Protein AF-A0A8H4CUL7-F1 (afdb_monomer_lite)

Foldseek 3Di:
DDDDDDDDDDDPPDPPPPPPPFPPLADLVCRQVNFDPAFDLFWDDFPLPPVPPDLLQVVQAEAQDPQPPDVLARDPVSVVVVVVSQDGGLFFLAGEYEPHPLDDPLRSRLVSLLLSLLLRLLVLLLDDDPHSQLLSLCCQQQRPVQVVCSVQLNQLSVNGRPSDPNRPAYEHEYQDPPPCVLVVCVVAPAQWAWDWHQYPPRHIHTYIYGALLLLLFAGQVRLLVVCRVCSNVRHCCCLAALLNNDGSNLNVQLNSCQGVSRPVPRADFDALDLPPPDAHTQDDSVSSSSLRHDDVVSVHSNNRLSRHSNSSSSSSSQSSSCNGGVHRHDHDDPCPRDRPPNPRPRCLDDDDPDDDPVSVVVSVVVQVVLSVDSHPDDPQFDPFQVSDDDSPNRYDQWGWTQDPRGTDTHHDDDPDDPDDDDDDDPDDDPPPWDKDKDDDQVCLQPPDDDPDPWHWDWDQDPPDRIIIIGTD

Sequence (472 aa):
MKITSLGLLACLVGLSLAVPHMPRDVDPENPSASDPKTPPSSLKDPPRPQSVGQNPFAGKSVTVPGSCGNLWNPSETCLRDLEAQNENVGTYAGDLKFEDNSCDDGQKLALEIAAWDALTLANFGGKNPQSAKEIATWRAYIGPDFSSQQGRIVDNLRRIQDHRPKKKFDIIASCKDTKGWCKAITGGSVGGYAWTEKGWFGYTFQHITLCPIYFGLDSLEGKFEMIEEALARGDTTYAEIADWQKNKGQYFLHEMMHLDAVGQPHISDQYLSSSENIGPKAYGPAGVYTLAQKDLKRGGGATRASLNADSYAWLANSLYFYDATGYFPRPSEGTKGAEADNIYFVDLGEFEGEAKDAEIEKRFKAEVDSFSSPPPTPTDSCKSDSDCSSPLCAGGGAVYSCVEGSCQCGSPKPPPLSSPSPSPPINTPPPGTKCFEDVSESDCTSKYECPDEKKVGCVKNGLAEITWCTCF

Secondary structure (DSSP, 8-state):
-----------------------TTS-TTSGGGGS-SS--SS-------TT-SS-TTTTT-EEPPGGGS-TTS--HHHHHHHHHTTTS-TTSSS-EEESSTTS-HHHHHHHHHHHHHHHHHHHHHSS---SHHHHHHHHHHT-TTGGGTHHHHHHHHHHHH---SS----EEEESS-SSSHHHHTTTS---EEEEEEE-GGG-EEEEEEE-HHHHTSPPHHHHHHHHHHHHHTT--HHHHBGGGG--HHHHHHHHHHHSTTTSSS--B--BSSSSTT-S-B--HHHHHHHHHTS-GGGT-HHHHHTTBHHHHHHHHHHHHHHHHHSS--BPPTT-SSS-------------SSS--HHHHHHHHHHHHHHHHSPPPP-----SSGGG--SSS--SSSPEEEEETTEEEEEPPPPPP---PPPPPPS-PPSTT---BSS--HHHHHHS---SSSPPEEEEE-TTSS-EEEEE-

Structure (mmCIF, N/CA/C/O backbone):
data_AF-A0A8H4CUL7-F1
#
_entry.id   AF-A0A8H4CUL7-F1
#
loop_
_atom_site.group_PDB
_atom_site.id
_atom_site.type_symbol
_atom_site.label_atom_id
_atom_site.label_alt_id
_atom_site.label_comp_id
_atom_site.label_asym_id
_atom_site.label_entity_id
_atom_site.label_seq_id
_atom_site.pdbx_PDB_ins_code
_atom_site.Cartn_x
_atom_site.Cartn_y
_atom_site.Cartn_z
_atom_site.occupancy
_atom_site.B_iso_or_equiv
_atom_site.auth_seq_id
_atom_site.auth_comp_id
_atom_site.auth_asym_id
_atom_site.auth_atom_id
_atom_site.pdbx_PDB_model_num
ATOM 1 N N . MET A 1 1 ? 53.133 3.113 47.241 1.00 40.44 1 MET A N 1
ATOM 2 C CA . MET A 1 1 ? 51.838 2.751 46.627 1.00 40.44 1 MET A CA 1
ATOM 3 C C . MET A 1 1 ? 51.819 3.354 45.227 1.00 40.44 1 MET A C 1
ATOM 5 O O . MET A 1 1 ? 51.803 4.570 45.115 1.00 40.44 1 MET A O 1
ATOM 9 N N . LYS A 1 2 ? 51.987 2.542 44.177 1.00 30.25 2 LYS A N 1
ATOM 10 C CA . LYS A 1 2 ? 51.986 2.990 42.772 1.00 30.25 2 LYS A CA 1
ATOM 11 C C . LYS A 1 2 ? 50.761 2.376 42.100 1.00 30.25 2 LYS A C 1
ATOM 13 O O . LYS A 1 2 ? 50.632 1.158 42.105 1.00 30.25 2 LYS A O 1
ATOM 18 N N . ILE A 1 3 ? 49.872 3.221 41.588 1.00 36.94 3 ILE A N 1
ATOM 19 C CA . ILE A 1 3 ? 48.695 2.817 40.817 1.00 36.94 3 ILE A CA 1
ATOM 20 C C . ILE A 1 3 ? 49.100 2.875 39.346 1.00 36.94 3 ILE A C 1
ATOM 22 O O . ILE A 1 3 ? 49.361 3.950 38.809 1.00 36.94 3 ILE A O 1
ATOM 26 N N . THR A 1 4 ? 49.213 1.713 38.715 1.00 40.62 4 THR A N 1
ATOM 27 C CA . THR A 1 4 ? 49.400 1.568 37.271 1.00 40.62 4 THR A CA 1
ATOM 28 C C . THR A 1 4 ? 48.032 1.604 36.596 1.00 40.62 4 THR A C 1
ATOM 30 O O . THR A 1 4 ? 47.210 0.715 36.794 1.00 40.62 4 THR A O 1
ATOM 33 N N . SER A 1 5 ? 47.795 2.661 35.820 1.00 35.56 5 SER A N 1
ATOM 34 C CA . SER A 1 5 ? 46.639 2.813 34.936 1.00 35.56 5 SER A CA 1
ATOM 35 C C . SER A 1 5 ? 46.853 1.970 33.677 1.00 35.56 5 SER A C 1
ATOM 37 O O . SER A 1 5 ? 47.855 2.147 32.981 1.00 35.56 5 SER A O 1
ATOM 39 N N . LEU A 1 6 ? 45.942 1.033 33.406 1.00 37.38 6 LEU A N 1
ATOM 40 C CA . LEU A 1 6 ? 45.919 0.240 32.179 1.00 37.38 6 LEU A CA 1
ATOM 41 C C . LEU A 1 6 ? 44.992 0.947 31.178 1.00 37.38 6 LEU A C 1
ATOM 43 O O . LEU A 1 6 ? 43.771 0.902 31.308 1.00 37.38 6 LEU A O 1
ATOM 47 N N . GLY A 1 7 ? 45.580 1.639 30.202 1.00 35.50 7 GLY A N 1
ATOM 48 C CA . GLY A 1 7 ? 44.854 2.218 29.074 1.00 35.50 7 GLY A CA 1
ATOM 49 C C . GLY A 1 7 ? 44.476 1.130 28.072 1.00 35.50 7 GLY A C 1
ATOM 50 O O . GLY A 1 7 ? 45.351 0.537 27.444 1.00 35.50 7 GLY A O 1
ATOM 51 N N . LEU A 1 8 ? 43.177 0.867 27.927 1.00 33.03 8 LEU A N 1
ATOM 52 C CA . LEU A 1 8 ? 42.637 -0.023 26.905 1.00 33.03 8 LEU A CA 1
ATOM 53 C C . LEU A 1 8 ? 42.499 0.765 25.591 1.00 33.03 8 LEU A C 1
ATOM 55 O O . LEU A 1 8 ? 41.580 1.563 25.419 1.00 33.03 8 LEU A O 1
ATOM 59 N N . LEU A 1 9 ? 43.444 0.567 24.674 1.00 34.84 9 LEU A N 1
ATOM 60 C CA . LEU A 1 9 ? 43.392 1.097 23.314 1.00 34.84 9 LEU A CA 1
ATOM 61 C C . LEU A 1 9 ? 42.521 0.154 22.465 1.00 34.84 9 LEU A C 1
ATOM 63 O O . LEU A 1 9 ? 42.989 -0.879 21.988 1.00 34.84 9 LEU A O 1
ATOM 67 N N . ALA A 1 10 ? 41.235 0.474 22.317 1.00 37.44 10 ALA A N 1
ATOM 68 C CA . ALA A 1 10 ? 40.337 -0.262 21.434 1.00 37.44 10 ALA A CA 1
ATOM 69 C C . ALA A 1 10 ? 40.671 0.062 19.966 1.00 37.44 10 ALA A C 1
ATOM 71 O O . ALA A 1 10 ? 40.384 1.153 19.474 1.00 37.44 10 ALA A O 1
ATOM 72 N N . CYS A 1 11 ? 41.295 -0.888 19.266 1.00 35.12 11 CYS A N 1
ATOM 73 C CA . CYS A 1 11 ? 41.428 -0.847 17.814 1.00 35.12 11 CYS A CA 1
ATOM 74 C C . CYS A 1 11 ? 40.045 -1.031 17.174 1.00 35.12 11 CYS A C 1
ATOM 76 O O . CYS A 1 11 ? 39.476 -2.121 17.207 1.00 35.12 11 CYS A O 1
ATOM 78 N N . LEU A 1 12 ? 39.524 0.039 16.572 1.00 36.25 12 LEU A N 1
ATOM 79 C CA . LEU A 1 12 ? 38.429 -0.002 15.605 1.00 36.25 12 LEU A CA 1
ATOM 80 C C . LEU A 1 12 ? 38.912 -0.745 14.352 1.00 36.25 12 LEU A C 1
ATOM 82 O O . LEU A 1 12 ? 39.447 -0.149 13.421 1.00 36.25 12 LEU A O 1
ATOM 86 N N . VAL A 1 13 ? 38.744 -2.065 14.338 1.00 39.53 13 VAL A N 1
ATOM 87 C CA . VAL A 1 13 ? 38.810 -2.848 13.104 1.00 39.53 13 VAL A CA 1
ATOM 88 C C . VAL A 1 13 ? 37.505 -2.585 12.361 1.00 39.53 13 VAL A C 1
ATOM 90 O O . VAL A 1 13 ? 36.446 -3.075 12.748 1.00 39.53 13 VAL A O 1
ATOM 93 N N . GLY A 1 14 ? 37.578 -1.762 11.316 1.00 39.25 14 GLY A N 1
ATOM 94 C CA . GLY A 1 14 ? 36.490 -1.588 10.365 1.00 39.25 14 GLY A CA 1
ATOM 95 C C . GLY A 1 14 ? 36.210 -2.912 9.664 1.00 39.25 14 GLY A C 1
ATOM 96 O O . GLY A 1 14 ? 36.899 -3.267 8.711 1.00 39.25 14 GLY A O 1
ATOM 97 N N . LEU A 1 15 ? 35.198 -3.645 10.132 1.00 35.25 15 LEU A N 1
ATOM 98 C CA . LEU A 1 15 ? 34.553 -4.661 9.316 1.00 35.25 15 LEU A CA 1
ATOM 99 C C . LEU A 1 15 ? 33.826 -3.937 8.181 1.00 35.25 15 LEU A C 1
ATOM 101 O O . LEU A 1 15 ? 32.687 -3.495 8.329 1.00 35.25 15 LEU A O 1
ATOM 105 N N . SER A 1 16 ? 34.483 -3.827 7.030 1.00 34.22 16 SER A N 1
ATOM 106 C CA . SER A 1 16 ? 33.775 -3.752 5.760 1.00 34.22 16 SER A CA 1
ATOM 107 C C . SER A 1 16 ? 32.970 -5.042 5.638 1.00 34.22 16 SER A C 1
ATOM 109 O O . SER A 1 16 ? 33.516 -6.089 5.298 1.00 34.22 16 SER A O 1
ATOM 111 N N . LEU A 1 17 ? 31.687 -4.986 6.001 1.00 36.75 17 LEU A N 1
ATOM 112 C CA . LEU A 1 17 ? 30.731 -6.043 5.700 1.00 36.75 17 LEU A CA 1
ATOM 113 C C . LEU A 1 17 ? 30.799 -6.276 4.190 1.00 36.75 17 LEU A C 1
ATOM 115 O O . LEU A 1 17 ? 30.391 -5.424 3.401 1.00 36.75 17 LEU A O 1
ATOM 119 N N . ALA A 1 18 ? 31.402 -7.396 3.799 1.00 32.66 18 ALA A N 1
ATOM 120 C CA . ALA A 1 18 ? 31.431 -7.844 2.424 1.00 32.66 18 ALA A CA 1
ATOM 121 C C . ALA A 1 18 ? 29.980 -8.064 1.997 1.00 32.66 18 ALA A C 1
ATOM 123 O O . ALA A 1 18 ? 29.338 -9.024 2.420 1.00 32.66 18 ALA A O 1
ATOM 124 N N . VAL A 1 19 ? 29.451 -7.128 1.210 1.00 42.16 19 VAL A N 1
ATOM 125 C CA . VAL A 1 19 ? 28.162 -7.289 0.545 1.00 42.16 19 VAL A CA 1
ATOM 126 C C . VAL A 1 19 ? 28.307 -8.528 -0.345 1.00 42.16 19 VAL A C 1
ATOM 128 O O . VAL A 1 19 ? 29.204 -8.534 -1.197 1.00 42.16 19 VAL A O 1
ATOM 131 N N . PRO A 1 20 ? 27.524 -9.600 -0.128 1.00 38.75 20 PRO A N 1
ATOM 132 C CA . PRO A 1 20 ? 27.609 -10.794 -0.955 1.00 38.75 20 PRO A CA 1
ATOM 133 C C . PRO A 1 20 ? 27.469 -10.399 -2.428 1.00 38.75 20 PRO A C 1
ATOM 135 O O . PRO A 1 20 ? 26.617 -9.586 -2.789 1.00 38.75 20 PRO A O 1
ATOM 138 N N . HIS A 1 21 ? 28.363 -10.930 -3.264 1.00 40.56 21 HIS A N 1
ATOM 139 C CA . HIS A 1 21 ? 28.378 -10.703 -4.707 1.00 40.56 21 HIS A CA 1
ATOM 140 C C . HIS A 1 21 ? 27.087 -11.294 -5.297 1.00 40.56 21 HIS A C 1
ATOM 142 O O . HIS A 1 21 ? 27.015 -12.488 -5.577 1.00 40.56 21 HIS A O 1
ATOM 148 N N . MET A 1 22 ? 26.035 -10.480 -5.395 1.00 43.28 22 MET A N 1
ATOM 149 C CA . MET A 1 22 ? 24.768 -10.886 -5.999 1.00 43.28 22 MET A CA 1
ATOM 150 C C . MET A 1 22 ? 24.952 -11.120 -7.507 1.00 43.28 22 MET A C 1
ATOM 152 O O . MET A 1 22 ? 25.735 -10.399 -8.136 1.00 43.28 22 MET A O 1
ATOM 156 N N . PRO A 1 23 ? 24.248 -12.106 -8.096 1.00 44.31 23 PRO A N 1
ATOM 157 C CA . PRO A 1 23 ? 24.232 -12.323 -9.541 1.00 44.31 23 PRO A CA 1
ATOM 158 C C . PRO A 1 23 ? 23.886 -11.021 -10.280 1.00 44.31 23 PRO A C 1
ATOM 160 O O . PRO A 1 23 ? 22.908 -10.354 -9.947 1.00 44.31 23 PRO A O 1
ATOM 163 N N . ARG A 1 24 ? 24.721 -10.641 -11.255 1.00 53.38 24 ARG A N 1
ATOM 164 C CA . ARG A 1 24 ? 24.671 -9.368 -12.005 1.00 53.38 24 ARG A CA 1
ATOM 165 C C . ARG A 1 24 ? 23.648 -9.358 -13.153 1.00 53.38 24 ARG A C 1
ATOM 167 O O . ARG A 1 24 ? 23.835 -8.622 -14.115 1.00 53.38 24 ARG A O 1
ATOM 174 N N . ASP A 1 25 ? 22.593 -10.160 -13.081 1.00 72.44 25 ASP A N 1
ATOM 175 C CA . ASP A 1 25 ? 21.669 -10.287 -14.217 1.00 72.44 25 ASP A CA 1
ATOM 176 C C . ASP A 1 25 ? 20.711 -9.093 -14.349 1.00 72.44 25 ASP A C 1
ATOM 178 O O . ASP A 1 25 ? 20.109 -8.921 -15.401 1.00 72.44 25 ASP A O 1
ATOM 182 N N . VAL A 1 26 ? 20.614 -8.240 -13.318 1.00 80.69 26 VAL A N 1
ATOM 183 C CA . VAL A 1 26 ? 19.848 -6.987 -13.355 1.00 80.69 26 VAL A CA 1
ATOM 184 C C . VAL A 1 26 ? 20.764 -5.802 -13.074 1.00 80.69 26 VAL A C 1
ATOM 186 O O . VAL A 1 26 ? 21.438 -5.780 -12.042 1.00 80.69 26 VAL A O 1
ATOM 189 N N . ASP A 1 27 ? 20.769 -4.813 -13.972 1.00 81.44 27 ASP A N 1
ATOM 190 C CA . ASP A 1 27 ? 21.388 -3.505 -13.735 1.00 81.44 27 ASP A CA 1
ATOM 191 C C . ASP A 1 27 ? 20.451 -2.649 -12.867 1.00 81.44 27 ASP A C 1
ATOM 193 O O . ASP A 1 27 ? 19.385 -2.259 -13.340 1.00 81.44 27 ASP A O 1
ATOM 197 N N . PRO A 1 28 ? 20.803 -2.321 -11.610 1.00 74.25 28 PRO A N 1
ATOM 198 C CA . PRO A 1 28 ? 19.925 -1.532 -10.754 1.00 74.25 28 PRO A CA 1
ATOM 199 C C . PRO A 1 28 ? 19.699 -0.093 -11.237 1.00 74.25 28 PRO A C 1
ATOM 201 O O . PRO A 1 28 ? 18.765 0.546 -10.761 1.00 74.25 28 PRO A O 1
ATOM 204 N N . GLU A 1 29 ? 20.542 0.422 -12.137 1.00 76.25 29 GLU A N 1
ATOM 205 C CA . GLU A 1 29 ? 20.383 1.754 -12.740 1.00 76.25 29 GLU A CA 1
ATOM 206 C C . GLU A 1 29 ? 19.502 1.723 -13.997 1.00 76.25 29 GLU A C 1
ATOM 208 O O . GLU A 1 29 ? 18.984 2.755 -14.424 1.00 76.25 29 GLU A O 1
ATOM 213 N N . ASN A 1 30 ? 19.312 0.540 -14.585 1.00 85.69 30 ASN A N 1
ATOM 214 C CA . ASN A 1 30 ? 18.411 0.314 -15.707 1.00 85.69 30 ASN A CA 1
ATOM 215 C C . ASN A 1 30 ? 17.725 -1.058 -15.580 1.00 85.69 30 ASN A C 1
ATOM 217 O O . ASN A 1 30 ? 17.983 -1.961 -16.384 1.00 85.69 30 ASN A O 1
ATOM 221 N N . PRO A 1 31 ? 16.862 -1.244 -14.564 1.00 88.06 31 PRO A N 1
ATOM 222 C CA . PRO A 1 31 ? 16.250 -2.543 -14.295 1.00 88.06 31 PRO A CA 1
ATOM 223 C C . PRO A 1 31 ? 15.446 -3.074 -15.480 1.00 88.06 31 PRO A C 1
ATOM 225 O O . PRO A 1 31 ? 15.517 -4.269 -15.754 1.00 88.06 31 PRO A O 1
ATOM 228 N N . SER A 1 32 ? 14.791 -2.191 -16.240 1.00 90.19 32 SER A N 1
ATOM 229 C CA . SER A 1 32 ? 14.027 -2.570 -17.431 1.00 90.19 32 SER A CA 1
ATOM 230 C C . SER A 1 32 ? 14.862 -3.166 -18.561 1.00 90.19 32 SER A C 1
ATOM 232 O O . SER A 1 32 ? 14.329 -3.871 -19.411 1.00 90.19 32 SER A O 1
ATOM 234 N N . ALA A 1 33 ? 16.187 -2.971 -18.583 1.00 89.62 33 ALA A N 1
ATOM 235 C CA . ALA A 1 33 ? 17.037 -3.670 -19.554 1.00 89.62 33 ALA A CA 1
ATOM 236 C C . ALA A 1 33 ? 17.029 -5.197 -19.365 1.00 89.62 33 ALA A C 1
ATOM 238 O O . ALA A 1 33 ? 17.475 -5.930 -20.251 1.00 89.62 33 ALA A O 1
ATOM 239 N N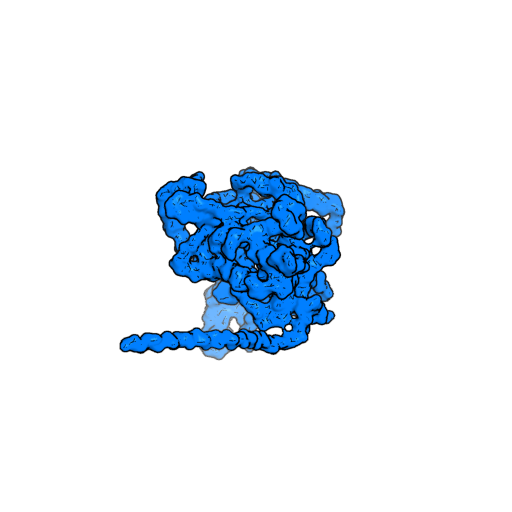 . SER A 1 34 ? 16.548 -5.655 -18.209 1.00 88.31 34 SER A N 1
ATOM 240 C CA . SER A 1 34 ? 16.467 -7.063 -17.823 1.00 88.31 34 SER A CA 1
ATOM 241 C C . SER A 1 34 ? 15.054 -7.628 -17.981 1.00 88.31 34 SER A C 1
ATOM 243 O O . SER A 1 34 ? 14.840 -8.799 -17.665 1.00 88.31 34 SER A O 1
ATOM 245 N N . ASP A 1 35 ? 14.107 -6.818 -18.467 1.00 92.50 35 ASP A N 1
ATOM 246 C CA . ASP A 1 35 ? 12.730 -7.244 -18.688 1.00 92.50 35 ASP A CA 1
ATOM 247 C C . ASP A 1 35 ? 12.675 -8.367 -19.746 1.00 92.50 35 ASP A C 1
ATOM 249 O O . ASP A 1 35 ? 13.473 -8.385 -20.700 1.00 92.50 35 ASP A O 1
ATOM 253 N N . PRO A 1 36 ? 11.750 -9.336 -19.609 1.00 90.44 36 PRO A N 1
ATOM 254 C CA . PRO A 1 36 ? 11.582 -10.396 -20.587 1.00 90.44 36 PRO A CA 1
ATOM 255 C C . PRO A 1 36 ? 11.312 -9.831 -21.985 1.00 90.44 36 PRO A C 1
ATOM 257 O O . PRO A 1 36 ? 10.380 -9.064 -22.212 1.00 90.44 36 PRO A O 1
ATOM 260 N N . LYS A 1 37 ? 12.104 -10.273 -22.968 1.00 90.12 37 LYS A N 1
ATOM 261 C CA . LYS A 1 37 ? 11.921 -9.882 -24.380 1.00 90.12 37 LYS A CA 1
ATOM 262 C C . LYS A 1 37 ? 10.648 -10.450 -25.003 1.00 90.12 37 LYS A C 1
ATOM 264 O O . LYS A 1 37 ? 10.198 -9.966 -26.036 1.00 90.12 37 LYS A O 1
ATOM 269 N N . THR A 1 38 ? 10.126 -11.519 -24.417 1.00 88.19 38 THR A N 1
ATOM 270 C CA . THR A 1 38 ? 8.889 -12.180 -24.818 1.00 88.19 38 THR A CA 1
ATOM 271 C C . THR A 1 38 ? 8.031 -12.354 -23.575 1.00 88.19 38 THR A C 1
ATOM 273 O O . THR A 1 38 ? 8.550 -12.907 -22.597 1.00 88.19 38 THR A O 1
ATOM 276 N N . PRO A 1 39 ? 6.757 -11.933 -23.611 1.00 88.62 39 PRO A N 1
ATOM 277 C CA . PRO A 1 39 ? 5.837 -12.133 -22.503 1.00 88.62 39 PRO A CA 1
ATOM 278 C C . PRO A 1 39 ? 5.766 -13.611 -22.110 1.00 88.62 39 PRO A C 1
ATOM 280 O O . PRO A 1 39 ? 5.796 -14.482 -22.990 1.00 88.62 39 PRO A O 1
ATOM 283 N N . PRO A 1 40 ? 5.713 -13.922 -20.807 1.00 81.44 40 PRO A N 1
ATOM 284 C CA . PRO A 1 40 ? 5.497 -15.291 -20.370 1.00 81.44 40 PRO A CA 1
ATOM 285 C C . PRO A 1 40 ? 4.120 -15.774 -20.847 1.00 81.44 40 PRO A C 1
ATOM 287 O O . PRO A 1 40 ? 3.153 -15.020 -20.845 1.00 81.44 40 PRO A O 1
ATOM 290 N N . SER A 1 41 ? 4.021 -17.044 -21.251 1.00 74.75 41 SER A N 1
ATOM 291 C CA . SER A 1 41 ? 2.755 -17.641 -21.711 1.00 74.75 41 SER A CA 1
ATOM 292 C C . SER A 1 41 ? 1.721 -17.831 -20.597 1.00 74.75 41 SER A C 1
ATOM 294 O O . SER A 1 41 ? 0.555 -18.076 -20.882 1.00 74.75 41 SER A O 1
ATOM 296 N N . SER A 1 42 ? 2.169 -17.786 -19.345 1.00 77.62 42 SER A N 1
ATOM 297 C CA . SER A 1 42 ? 1.357 -17.810 -18.131 1.00 77.62 42 SER A CA 1
ATOM 298 C C . SER A 1 42 ? 2.167 -17.169 -17.012 1.00 77.62 42 SER A C 1
ATOM 300 O O . SER A 1 42 ? 3.400 -17.308 -16.988 1.00 77.62 42 SER A O 1
ATOM 302 N N . LEU A 1 43 ? 1.509 -16.503 -16.072 1.00 83.50 43 LEU A N 1
ATOM 303 C CA . LEU A 1 43 ? 2.198 -16.051 -14.873 1.00 83.50 43 LEU A CA 1
ATOM 304 C C . LEU A 1 43 ? 2.382 -17.227 -13.911 1.00 83.50 43 LEU A C 1
ATOM 306 O O . LEU A 1 43 ? 1.705 -18.252 -13.990 1.00 83.50 43 LEU A O 1
ATOM 310 N N . LYS A 1 44 ? 3.368 -17.122 -13.020 1.00 70.75 44 LYS A N 1
ATOM 311 C CA . LYS A 1 44 ? 3.357 -17.991 -11.840 1.00 70.75 44 LYS A CA 1
ATOM 312 C C . LYS A 1 44 ? 2.204 -17.516 -10.972 1.00 70.75 44 LYS A C 1
ATOM 314 O O . LYS A 1 44 ? 2.083 -16.302 -10.807 1.00 70.75 44 LYS A O 1
ATOM 319 N N . ASP A 1 45 ? 1.428 -18.451 -10.416 1.00 65.94 45 ASP A N 1
ATOM 320 C CA . ASP A 1 45 ? 0.367 -18.120 -9.463 1.00 65.94 45 ASP A CA 1
ATOM 321 C C . ASP A 1 45 ? 0.885 -17.056 -8.494 1.00 65.94 45 ASP A C 1
ATOM 323 O O . ASP A 1 45 ? 1.994 -17.216 -7.949 1.00 65.94 45 ASP A O 1
ATOM 327 N N . PRO A 1 46 ? 0.142 -15.954 -8.311 1.00 62.53 46 PRO A N 1
ATOM 328 C CA . PRO A 1 46 ? 0.625 -14.867 -7.496 1.00 62.53 46 PRO A CA 1
ATOM 329 C C . PRO A 1 46 ? 0.942 -15.421 -6.111 1.00 62.53 46 PRO A C 1
ATOM 331 O O . PRO A 1 46 ? 0.141 -16.193 -5.571 1.00 62.53 46 PRO A O 1
ATOM 334 N N . PRO A 1 47 ? 2.066 -15.035 -5.484 1.00 61.12 47 PRO A N 1
ATOM 335 C CA . PRO A 1 47 ? 2.365 -15.471 -4.131 1.00 61.12 47 PRO A CA 1
ATOM 336 C C . PRO A 1 47 ? 1.444 -14.742 -3.142 1.00 61.12 47 PRO A C 1
ATOM 338 O O . PRO A 1 47 ? 1.885 -13.925 -2.335 1.00 61.12 47 PRO A O 1
ATOM 341 N N . ARG A 1 48 ? 0.137 -15.025 -3.159 1.00 65.12 48 ARG A N 1
ATOM 342 C CA . ARG A 1 48 ? -0.664 -14.865 -1.949 1.00 65.12 48 ARG A CA 1
ATOM 343 C C . ARG A 1 48 ? -0.084 -15.849 -0.934 1.00 65.12 48 ARG A C 1
ATOM 345 O O . ARG A 1 48 ? 0.286 -16.957 -1.327 1.00 65.12 48 ARG A O 1
ATOM 352 N N . PRO A 1 49 ? 0.084 -15.469 0.344 1.00 53.31 49 PRO A N 1
ATOM 353 C CA . PRO A 1 49 ? 0.625 -16.371 1.351 1.00 53.31 49 PRO A CA 1
ATOM 354 C C . PRO A 1 49 ? -0.147 -17.700 1.332 1.00 53.31 49 PRO A C 1
ATOM 356 O O . PRO A 1 49 ? -1.265 -17.781 1.831 1.00 53.31 49 PRO A O 1
ATOM 359 N N . GLN A 1 50 ? 0.447 -18.742 0.735 1.00 40.69 50 GLN A N 1
ATOM 360 C CA . GLN A 1 50 ? -0.211 -20.029 0.459 1.00 40.69 50 GLN A CA 1
ATOM 361 C C . GLN A 1 50 ? -0.705 -20.733 1.733 1.00 40.69 50 GLN A C 1
ATOM 363 O O . GLN A 1 50 ? -1.517 -21.650 1.667 1.00 40.69 50 GLN A O 1
ATOM 368 N N . SER A 1 51 ? -0.248 -20.293 2.910 1.00 42.94 51 SER A N 1
ATOM 369 C CA . SER A 1 51 ? -0.736 -20.764 4.207 1.00 42.94 51 SER A CA 1
ATOM 370 C C . SER A 1 51 ? -2.188 -20.377 4.504 1.00 42.94 51 SER A C 1
ATOM 372 O O . SER A 1 51 ? -2.751 -20.889 5.467 1.00 42.94 51 SER A O 1
ATOM 374 N N . VAL A 1 52 ? -2.794 -19.481 3.720 1.00 48.53 52 VAL A N 1
ATOM 375 C CA . VAL A 1 52 ? -4.182 -19.043 3.890 1.00 48.53 52 VAL A CA 1
ATOM 376 C C . VAL A 1 52 ? -4.865 -19.097 2.524 1.00 48.53 52 VAL A C 1
ATOM 378 O O . VAL A 1 52 ? -5.053 -18.084 1.866 1.00 48.53 52 VAL A O 1
ATOM 381 N N . GLY A 1 53 ? -5.232 -20.294 2.056 1.00 57.22 53 GLY A N 1
ATOM 382 C CA . GLY A 1 53 ? -6.001 -20.476 0.810 1.00 57.22 53 GLY A CA 1
ATOM 383 C C . GLY A 1 53 ? -7.403 -19.837 0.821 1.00 57.22 53 GLY A C 1
ATOM 384 O O . GLY A 1 53 ? -8.209 -20.112 -0.059 1.00 57.22 53 GLY A O 1
ATOM 385 N N . GLN A 1 54 ? -7.713 -19.029 1.836 1.00 71.81 54 GLN A N 1
ATOM 386 C CA . GLN A 1 54 ? -8.959 -18.307 2.045 1.00 71.81 54 GLN A CA 1
ATOM 387 C C . GLN A 1 54 ? -8.638 -16.945 2.660 1.00 71.81 54 GLN A C 1
ATOM 389 O O . GLN A 1 54 ? -7.737 -16.843 3.496 1.00 71.81 54 GLN A O 1
ATOM 394 N N . ASN A 1 55 ? -9.399 -15.916 2.284 1.00 80.06 55 ASN A N 1
ATOM 395 C CA . ASN A 1 55 ? -9.300 -14.600 2.903 1.00 80.06 55 ASN A CA 1
ATOM 396 C C . ASN A 1 55 ? -9.494 -14.739 4.427 1.00 80.06 55 ASN A C 1
ATOM 398 O O . ASN A 1 55 ? -10.571 -15.152 4.869 1.00 80.06 55 ASN A O 1
ATOM 402 N N . PRO A 1 56 ? -8.488 -14.405 5.255 1.00 78.50 56 PRO A N 1
ATOM 403 C CA . PRO A 1 56 ? -8.601 -14.591 6.693 1.00 78.50 56 PRO A CA 1
ATOM 404 C C . PRO A 1 56 ? -9.650 -13.693 7.349 1.00 78.50 56 PRO A C 1
ATOM 406 O O . PRO A 1 56 ? -10.100 -14.040 8.444 1.00 78.50 56 PRO A O 1
ATOM 409 N N . PHE A 1 57 ? -10.032 -12.595 6.692 1.00 82.81 57 PHE A N 1
ATOM 410 C CA . PHE A 1 57 ? -11.029 -11.632 7.158 1.00 82.81 57 PHE A CA 1
ATOM 411 C C . PHE A 1 57 ? -12.454 -12.002 6.759 1.00 82.81 57 PHE A C 1
ATOM 413 O O . PHE A 1 57 ? -13.370 -11.521 7.409 1.00 82.81 57 PHE A O 1
ATOM 420 N N . ALA A 1 58 ? -12.637 -12.870 5.756 1.00 84.94 58 ALA A N 1
ATOM 421 C CA . ALA A 1 58 ? -13.938 -13.133 5.140 1.00 84.94 58 ALA A CA 1
ATOM 422 C C . ALA A 1 58 ? -15.035 -13.456 6.165 1.00 84.94 58 ALA A C 1
ATOM 424 O O . ALA A 1 58 ? -15.012 -14.521 6.792 1.00 84.94 58 ALA A O 1
ATOM 425 N N . GLY A 1 59 ? -15.994 -12.539 6.311 1.00 82.88 59 GLY A N 1
ATOM 426 C CA . GLY A 1 59 ? -17.152 -12.678 7.197 1.00 82.88 59 GLY A CA 1
ATOM 427 C C . GLY A 1 59 ? -16.814 -12.701 8.688 1.00 82.88 59 GLY A C 1
ATOM 428 O O . GLY A 1 59 ? -17.635 -13.138 9.497 1.00 82.88 59 GLY A O 1
ATOM 429 N N . LYS A 1 60 ? -15.606 -12.279 9.069 1.00 82.25 60 LYS A N 1
ATOM 430 C CA . LYS A 1 60 ? -15.150 -12.267 10.464 1.00 82.25 60 LYS A CA 1
ATOM 431 C C . LYS A 1 60 ? -14.964 -10.862 11.022 1.00 82.25 60 LYS A C 1
ATOM 433 O O . LYS A 1 60 ? -14.822 -10.723 12.240 1.00 82.25 60 LYS A O 1
ATOM 438 N N . SER A 1 61 ? -14.963 -9.832 10.175 1.00 83.62 61 SER A N 1
ATOM 439 C CA . SER A 1 61 ? -14.968 -8.454 10.650 1.00 83.62 61 SER A CA 1
ATOM 440 C C . SER A 1 61 ? -16.294 -8.126 11.330 1.00 83.62 61 SER A C 1
ATOM 442 O O . SER A 1 61 ? -17.375 -8.490 10.871 1.00 83.62 61 SER A O 1
ATOM 444 N N . VAL A 1 62 ? -16.205 -7.442 12.469 1.00 88.38 62 VAL A N 1
ATOM 445 C CA . VAL A 1 62 ? -17.359 -7.113 13.314 1.00 88.38 62 VAL A CA 1
ATOM 446 C C . VAL A 1 62 ? -17.592 -5.613 13.347 1.00 88.38 62 VAL A C 1
ATOM 448 O O . VAL A 1 62 ? -16.650 -4.823 13.275 1.00 88.38 62 VAL A O 1
ATOM 451 N N . THR A 1 63 ? -18.845 -5.208 13.520 1.00 90.31 63 THR A N 1
ATOM 452 C CA . THR A 1 63 ? -19.168 -3.815 13.826 1.00 90.31 63 THR A CA 1
ATOM 453 C C . THR A 1 63 ? -18.775 -3.497 15.268 1.00 90.31 63 THR A C 1
ATOM 455 O O . THR A 1 63 ? -18.940 -4.320 16.180 1.00 90.31 63 THR A O 1
ATOM 458 N N . VAL A 1 64 ? -18.264 -2.291 15.485 1.00 88.81 64 VAL A N 1
ATOM 459 C CA . VAL A 1 64 ? -18.041 -1.718 16.811 1.00 88.81 64 VAL A CA 1
ATOM 460 C C . VAL A 1 64 ? -19.342 -1.818 17.640 1.00 88.81 64 VAL A C 1
ATOM 462 O O . VAL A 1 64 ? -20.428 -1.560 17.114 1.00 88.81 64 VAL A O 1
ATOM 465 N N . PRO A 1 65 ? -19.284 -2.209 18.930 1.00 90.19 65 PRO A N 1
ATOM 466 C CA . PRO A 1 65 ? -20.477 -2.353 19.760 1.00 90.19 65 PRO A CA 1
ATOM 467 C C . PRO A 1 65 ? -21.304 -1.067 19.835 1.00 90.19 65 PRO A C 1
ATOM 469 O O . PRO A 1 65 ? -20.757 0.025 19.958 1.00 90.19 65 PRO A O 1
ATOM 472 N N . GLY A 1 66 ? -22.633 -1.183 19.897 1.00 88.62 66 GLY A N 1
ATOM 473 C CA . GLY A 1 66 ? -23.514 -0.016 20.054 1.00 88.62 66 GLY A CA 1
ATOM 474 C C . GLY A 1 66 ? -23.280 0.788 21.346 1.00 88.62 66 GLY A C 1
ATOM 475 O O . GLY A 1 66 ? -23.636 1.962 21.420 1.00 88.62 66 GLY A O 1
ATOM 476 N N . SER A 1 67 ? -22.636 0.194 22.360 1.00 89.12 67 SER A N 1
ATOM 477 C CA . SER A 1 67 ? -22.189 0.898 23.571 1.00 89.12 67 SER A CA 1
ATOM 478 C C . SER A 1 67 ? -21.076 1.921 23.307 1.00 89.12 67 SER A C 1
ATOM 480 O O . SER A 1 67 ? -20.846 2.813 24.130 1.00 89.12 67 SER A O 1
ATOM 482 N N . CYS A 1 68 ? -20.427 1.846 22.145 1.00 86.69 68 CYS A N 1
ATOM 483 C CA . CYS A 1 68 ? -19.412 2.769 21.660 1.00 86.69 68 CYS A CA 1
ATOM 484 C C . CYS A 1 68 ? -19.997 3.907 20.813 1.00 86.69 68 CYS A C 1
ATOM 486 O O . CYS A 1 68 ? -19.405 4.315 19.819 1.00 86.69 68 CYS A O 1
ATOM 488 N N . GLY A 1 69 ? -21.128 4.484 21.232 1.00 82.12 69 GLY A N 1
ATOM 489 C CA . GLY A 1 69 ? -21.742 5.628 20.539 1.00 82.12 69 GLY A CA 1
ATOM 490 C C . GLY A 1 69 ? -20.857 6.884 20.457 1.00 82.12 69 GLY A C 1
ATOM 491 O O . GLY A 1 69 ? -21.170 7.810 19.715 1.00 82.12 69 GLY A O 1
ATOM 492 N N . ASN A 1 70 ? -19.754 6.928 21.213 1.00 80.12 70 ASN A N 1
ATOM 493 C CA . ASN A 1 70 ? -18.712 7.938 21.085 1.00 80.12 70 ASN A CA 1
ATOM 494 C C . ASN A 1 70 ? -17.320 7.303 21.238 1.00 80.12 70 ASN A C 1
ATOM 496 O O . ASN A 1 70 ? -16.817 7.166 22.352 1.00 80.12 70 ASN A O 1
ATOM 500 N N . LEU A 1 71 ? -16.684 6.954 20.119 1.00 77.75 71 LEU A N 1
ATOM 501 C CA . LEU A 1 71 ? -15.313 6.427 20.099 1.00 77.75 71 LEU A CA 1
ATOM 502 C C . LEU A 1 71 ? -14.251 7.465 20.509 1.00 77.75 71 LEU A C 1
ATOM 504 O O . LEU A 1 71 ? -13.156 7.087 20.913 1.00 77.75 71 LEU A O 1
ATOM 508 N N . TRP A 1 72 ? -14.584 8.761 20.486 1.00 72.56 72 TRP A N 1
ATOM 509 C CA . TRP A 1 72 ? -13.704 9.849 20.939 1.00 72.56 72 TRP A CA 1
ATOM 510 C C . TRP A 1 72 ? -13.617 9.935 22.464 1.00 72.56 72 TRP A C 1
ATOM 512 O O . TRP A 1 72 ? -12.630 10.403 23.023 1.00 72.56 72 TRP A O 1
ATOM 522 N N . ASN A 1 73 ? -14.665 9.491 23.153 1.00 76.06 73 ASN A N 1
ATOM 523 C CA . ASN A 1 73 ? -14.711 9.416 24.606 1.00 76.06 73 ASN A CA 1
ATOM 524 C C . ASN A 1 73 ? -15.409 8.113 25.010 1.00 76.06 73 ASN A C 1
ATOM 526 O O . ASN A 1 73 ? -16.571 8.145 25.440 1.00 76.06 73 ASN A O 1
ATOM 530 N N . PRO A 1 74 ? -14.742 6.963 24.797 1.00 79.50 74 PRO A N 1
ATOM 531 C CA . PRO A 1 74 ? -15.366 5.670 25.001 1.00 79.50 74 PRO A CA 1
ATOM 532 C C . PRO A 1 74 ? -15.713 5.505 26.480 1.00 79.50 74 PRO A C 1
ATOM 534 O O . PRO A 1 74 ? -14.907 5.776 27.371 1.00 79.50 74 PRO A O 1
ATOM 537 N N . SER A 1 75 ? -16.929 5.040 26.751 1.00 85.00 75 SER A N 1
ATOM 538 C CA . SER A 1 75 ? -17.302 4.635 28.104 1.00 85.00 75 SER A CA 1
ATOM 539 C C . SER A 1 75 ? -16.523 3.381 28.520 1.00 85.00 75 SER A C 1
ATOM 541 O O . SER A 1 75 ? -16.114 2.588 27.673 1.00 85.00 75 SER A O 1
ATOM 543 N N . GLU A 1 76 ? -16.384 3.124 29.823 1.00 87.00 76 GLU A N 1
ATOM 544 C CA . GLU A 1 76 ? -15.828 1.847 30.311 1.00 87.00 76 GLU A CA 1
ATOM 545 C C . GLU A 1 76 ? -16.598 0.632 29.764 1.00 87.00 76 GLU A C 1
ATOM 547 O O . GLU A 1 76 ? -16.022 -0.428 29.537 1.00 87.00 76 GLU A O 1
ATOM 552 N N . THR A 1 77 ? -17.903 0.796 29.512 1.00 90.06 77 THR A N 1
ATOM 553 C CA . THR A 1 77 ? -18.728 -0.244 28.885 1.00 90.06 77 THR A CA 1
ATOM 554 C C . THR A 1 77 ? -18.323 -0.471 27.431 1.00 90.06 77 THR A C 1
ATOM 556 O O . THR A 1 77 ? -18.127 -1.616 27.053 1.00 90.06 77 THR A O 1
ATOM 559 N N . CYS A 1 78 ? -18.107 0.592 26.651 1.00 87.31 78 CYS A N 1
ATOM 560 C CA . CYS A 1 78 ? -17.573 0.476 25.292 1.00 87.31 78 CYS A CA 1
ATOM 561 C C . CYS A 1 78 ? -16.228 -0.263 25.269 1.00 87.31 78 CYS A C 1
ATOM 563 O O . CYS A 1 78 ? -16.057 -1.193 24.487 1.00 87.31 78 CYS A O 1
ATOM 565 N N . LEU A 1 79 ? -15.291 0.110 26.149 1.00 84.75 79 LEU A N 1
ATOM 566 C CA . LEU A 1 79 ? -13.970 -0.526 26.213 1.00 84.75 79 LEU A CA 1
ATOM 567 C C . LEU A 1 79 ? -14.074 -2.023 26.528 1.00 84.75 79 LEU A C 1
ATOM 569 O O . LEU A 1 79 ? -13.479 -2.840 25.830 1.00 84.75 79 LEU A O 1
ATOM 573 N N . ARG A 1 80 ? -14.884 -2.392 27.526 1.00 86.62 80 ARG A N 1
ATOM 574 C CA . ARG A 1 80 ? -15.130 -3.797 27.880 1.00 86.62 80 ARG A CA 1
ATOM 575 C C . ARG A 1 80 ? -15.779 -4.576 26.735 1.00 86.62 80 ARG A C 1
ATOM 577 O O . ARG A 1 80 ? -15.404 -5.719 26.491 1.00 86.62 80 ARG A O 1
ATOM 584 N N . ASP A 1 81 ? -16.747 -3.981 26.047 1.00 88.50 81 ASP A N 1
ATOM 585 C CA . ASP A 1 81 ? -17.458 -4.648 24.955 1.00 88.50 81 ASP A CA 1
ATOM 586 C C . ASP A 1 81 ? -16.555 -4.810 23.718 1.00 88.50 81 ASP A C 1
ATOM 588 O O . ASP A 1 81 ? -16.605 -5.844 23.053 1.00 88.50 81 ASP A O 1
ATOM 592 N N . LEU A 1 82 ? -15.679 -3.836 23.437 1.00 84.19 82 LEU A N 1
ATOM 593 C CA . LEU A 1 82 ? -14.639 -3.951 22.409 1.00 84.19 82 LEU A CA 1
ATOM 594 C C . LEU A 1 82 ? -13.642 -5.064 22.740 1.00 84.19 82 LEU A C 1
ATOM 596 O O . LEU A 1 82 ? -13.304 -5.858 21.862 1.00 84.19 82 LEU A O 1
ATOM 600 N N . GLU A 1 83 ? -13.204 -5.151 23.997 1.00 80.94 83 GLU A N 1
ATOM 601 C CA . GLU A 1 83 ? -12.320 -6.223 24.463 1.00 80.94 83 GLU A CA 1
ATOM 602 C C . GLU A 1 83 ? -12.983 -7.603 24.390 1.00 80.94 83 GLU A C 1
ATOM 604 O O . GLU A 1 83 ? -12.311 -8.588 24.091 1.00 80.94 83 GLU A O 1
ATOM 609 N N . ALA A 1 84 ? -14.297 -7.689 24.601 1.00 83.69 84 ALA A N 1
ATOM 610 C CA . ALA A 1 84 ? -15.047 -8.939 24.486 1.00 83.69 84 ALA A CA 1
ATOM 611 C C . ALA A 1 84 ? -15.179 -9.438 23.034 1.00 83.69 84 ALA A C 1
ATOM 613 O O . ALA A 1 84 ? -15.401 -10.624 22.814 1.00 83.69 84 ALA A O 1
ATOM 614 N N . GLN A 1 85 ? -15.014 -8.565 22.035 1.00 80.06 85 GLN A N 1
ATOM 615 C CA . GLN A 1 85 ? -15.027 -8.943 20.616 1.00 80.06 85 GLN A CA 1
ATOM 616 C C . GLN A 1 85 ? -13.678 -9.502 20.104 1.00 80.06 85 GLN A C 1
ATOM 618 O O . GLN A 1 85 ? -13.556 -9.764 18.910 1.00 80.06 85 GLN A O 1
ATOM 623 N N . ASN A 1 86 ? -12.660 -9.658 20.960 1.00 64.88 86 ASN A N 1
ATOM 624 C CA . ASN A 1 86 ? -11.255 -9.929 20.592 1.00 64.88 86 ASN A CA 1
ATOM 625 C C . ASN A 1 86 ? -10.932 -11.328 20.011 1.00 64.88 86 ASN A C 1
ATOM 627 O O . ASN A 1 86 ? -9.755 -11.678 19.933 1.00 64.88 86 ASN A O 1
ATOM 631 N N . GLU A 1 87 ? -11.907 -12.157 19.635 1.00 60.31 87 GLU A N 1
ATOM 632 C CA . GLU A 1 87 ? -11.648 -13.590 19.390 1.00 60.31 87 GLU A CA 1
ATOM 633 C C . GLU A 1 87 ? -11.629 -14.034 17.917 1.00 60.31 87 GLU A C 1
ATOM 635 O O . GLU A 1 87 ? -11.328 -15.197 17.650 1.00 60.31 87 GLU A O 1
ATOM 640 N N . ASN A 1 88 ? -11.889 -13.155 16.942 1.00 55.94 88 ASN A N 1
ATOM 641 C CA . ASN A 1 88 ? -12.302 -13.645 15.620 1.00 55.94 88 ASN A CA 1
ATOM 642 C C . ASN A 1 88 ? -11.256 -13.555 14.490 1.00 55.94 88 ASN A C 1
ATOM 644 O O . ASN A 1 88 ? -11.328 -14.389 13.581 1.00 55.94 88 ASN A O 1
ATOM 648 N N . VAL A 1 89 ? -10.272 -12.635 14.503 1.00 57.69 89 VAL A N 1
ATOM 649 C CA . VAL A 1 89 ? -9.359 -12.458 13.347 1.00 57.69 89 VAL A CA 1
ATOM 650 C C . VAL A 1 89 ? -7.908 -12.142 13.734 1.00 57.69 89 VAL A C 1
ATOM 652 O O . VAL A 1 89 ? -7.445 -11.009 13.702 1.00 57.69 89 VAL A O 1
ATOM 655 N N . GLY A 1 90 ? -7.122 -13.174 14.040 1.00 55.12 90 GLY A N 1
ATOM 656 C CA . GLY A 1 90 ? -5.706 -13.022 14.403 1.00 55.12 90 GLY A CA 1
ATOM 657 C C . GLY A 1 90 ? -4.733 -12.759 13.242 1.00 55.12 90 GLY A C 1
ATOM 658 O O . GLY A 1 90 ? -3.675 -13.382 13.250 1.00 55.12 90 GLY A O 1
ATOM 659 N N . THR A 1 91 ? -5.056 -11.929 12.240 1.00 53.84 91 THR A N 1
ATOM 660 C CA . THR A 1 91 ? -4.240 -11.793 11.004 1.00 53.84 91 THR A CA 1
ATOM 661 C C . THR A 1 91 ? -3.501 -10.475 10.786 1.00 53.84 91 THR A C 1
ATOM 663 O O . THR A 1 91 ? -2.544 -10.461 10.012 1.00 53.84 91 THR A O 1
ATOM 666 N N . TYR A 1 92 ? -3.838 -9.404 11.507 1.00 61.84 92 TYR A N 1
ATOM 667 C CA . TYR A 1 92 ? -2.902 -8.294 11.748 1.00 61.84 92 TYR A CA 1
ATOM 668 C C . TYR A 1 92 ? -2.414 -8.336 13.196 1.00 61.84 92 TYR A C 1
ATOM 670 O O . TYR A 1 92 ? -2.846 -9.161 14.000 1.00 61.84 92 TYR A O 1
ATOM 678 N N . ALA A 1 93 ? -1.609 -7.354 13.597 1.00 58.69 93 ALA A N 1
ATOM 679 C CA . ALA A 1 93 ? -1.432 -7.014 15.010 1.00 58.69 93 ALA A CA 1
ATOM 680 C C . ALA A 1 93 ? -2.743 -6.570 15.730 1.00 58.69 93 ALA A C 1
ATOM 682 O O . ALA A 1 93 ? -2.667 -6.094 16.870 1.00 58.69 93 ALA A O 1
ATOM 683 N N . GLY A 1 94 ? -3.911 -6.720 15.083 1.00 70.50 94 GLY A N 1
ATOM 684 C CA . GLY A 1 94 ? -5.241 -6.236 15.456 1.00 70.50 94 GLY A CA 1
ATOM 685 C C . GLY A 1 94 ? -6.383 -6.820 14.610 1.00 70.50 94 GLY A C 1
ATOM 686 O O . GLY A 1 94 ? -6.118 -7.576 13.675 1.00 70.50 94 GLY A O 1
ATOM 687 N N . ASP A 1 95 ? -7.630 -6.431 14.909 1.00 80.19 95 ASP A N 1
ATOM 688 C CA . ASP A 1 95 ? -8.807 -6.768 14.093 1.00 80.19 95 ASP A CA 1
ATOM 689 C C . ASP A 1 95 ? -9.169 -5.614 13.136 1.00 80.19 95 ASP A C 1
ATOM 691 O O . ASP A 1 95 ? -8.896 -4.439 13.410 1.00 80.19 95 ASP A O 1
ATOM 695 N N . LEU A 1 96 ? -9.833 -5.955 12.027 1.00 86.75 96 LEU A N 1
ATOM 696 C CA . LEU A 1 96 ? -10.581 -5.003 11.206 1.00 86.75 96 LEU A CA 1
ATOM 697 C C . LEU A 1 96 ? -12.023 -4.946 11.724 1.00 86.75 96 LEU A C 1
ATOM 699 O O . LEU A 1 96 ? -12.736 -5.955 11.687 1.00 86.75 96 LEU A O 1
ATOM 703 N N . LYS A 1 97 ? -12.445 -3.775 12.197 1.00 89.38 97 LYS A N 1
ATOM 704 C CA . LYS A 1 97 ? -13.798 -3.508 12.695 1.00 89.38 97 LYS A CA 1
ATOM 705 C C . LYS A 1 97 ? -14.470 -2.436 11.848 1.00 89.38 97 LYS A C 1
ATOM 707 O O . LYS A 1 97 ? -13.805 -1.505 11.406 1.00 89.38 97 LYS A O 1
ATOM 712 N N . PHE A 1 98 ? -15.782 -2.523 11.677 1.00 91.31 98 PHE A N 1
ATOM 713 C CA . PHE A 1 98 ? -16.563 -1.469 11.026 1.00 91.31 98 PHE A CA 1
ATOM 714 C C . PHE A 1 98 ? -17.099 -0.497 12.078 1.00 91.31 98 PHE A C 1
ATOM 716 O O . PHE A 1 98 ? -17.603 -0.932 13.112 1.00 91.31 98 PHE A O 1
ATOM 723 N N . GLU A 1 99 ? -16.958 0.808 11.847 1.00 88.75 99 GLU A N 1
ATOM 724 C CA . GLU A 1 99 ? -17.371 1.852 12.800 1.00 88.75 99 GLU A CA 1
ATOM 725 C C . GLU A 1 99 ? -18.851 1.738 13.185 1.00 88.75 99 GLU A C 1
ATOM 727 O O . GLU A 1 99 ? -19.218 1.856 14.352 1.00 88.75 99 GLU A O 1
ATOM 732 N N . ASP A 1 100 ? -19.693 1.480 12.195 1.00 86.25 100 ASP A N 1
ATOM 733 C CA . ASP A 1 100 ? -21.129 1.291 12.316 1.00 86.25 100 ASP A CA 1
ATOM 734 C C . ASP A 1 100 ? -21.629 0.452 11.121 1.00 86.25 100 ASP A C 1
ATOM 736 O O . ASP A 1 100 ? -20.851 -0.176 10.400 1.00 86.25 100 ASP A O 1
ATOM 740 N N . ASN A 1 101 ? -22.943 0.425 10.900 1.00 85.06 101 ASN A N 1
ATOM 741 C CA . ASN A 1 101 ? -23.546 -0.246 9.745 1.00 85.06 101 ASN A CA 1
ATOM 742 C C . ASN A 1 101 ? -23.616 0.664 8.501 1.00 85.06 101 ASN A C 1
ATOM 744 O O . ASN A 1 101 ? -24.506 0.481 7.675 1.00 85.06 101 ASN A O 1
ATOM 748 N N . SER A 1 102 ? -22.746 1.676 8.382 1.00 84.31 102 SER A N 1
ATOM 749 C CA . SER A 1 102 ? -22.690 2.540 7.190 1.00 84.31 102 SER A CA 1
ATOM 750 C C . SER A 1 102 ? -22.123 1.837 5.964 1.00 84.31 102 SER A C 1
ATOM 752 O O . SER A 1 102 ? -22.433 2.253 4.853 1.00 84.31 102 SER A O 1
ATOM 754 N N . CYS A 1 103 ? -21.320 0.792 6.162 1.00 88.69 103 CYS A N 1
ATOM 755 C CA . CYS A 1 103 ? -20.878 -0.079 5.085 1.00 88.69 103 CYS A CA 1
ATOM 756 C C . CYS A 1 103 ? -21.978 -1.090 4.741 1.00 88.69 103 CYS A C 1
ATOM 758 O O . CYS A 1 103 ? -22.430 -1.828 5.626 1.00 88.69 103 CYS A O 1
ATOM 760 N N . ASP A 1 104 ? -22.368 -1.170 3.471 1.00 90.06 104 ASP A N 1
ATOM 761 C CA . ASP A 1 104 ? -23.146 -2.309 2.977 1.00 90.06 104 ASP A CA 1
ATOM 762 C C . ASP A 1 104 ? -22.284 -3.586 2.910 1.00 90.06 104 ASP A C 1
ATOM 764 O O . ASP A 1 104 ? -21.071 -3.563 3.138 1.00 90.06 104 ASP A O 1
ATOM 768 N N . ASP A 1 105 ? -22.905 -4.733 2.643 1.00 89.62 105 ASP A N 1
ATOM 769 C CA . ASP A 1 105 ? -22.196 -6.016 2.660 1.00 89.62 105 ASP A CA 1
ATOM 770 C C . ASP A 1 105 ? -21.153 -6.142 1.535 1.00 89.62 105 ASP A C 1
ATOM 772 O O . ASP A 1 105 ? -20.112 -6.772 1.737 1.00 89.62 105 ASP A O 1
ATOM 776 N N . GLY A 1 106 ? -21.370 -5.484 0.391 1.00 89.00 106 GLY A N 1
ATOM 777 C CA . GLY A 1 106 ? -20.394 -5.417 -0.698 1.00 89.00 106 GLY A CA 1
ATOM 778 C C . GLY A 1 106 ? -19.169 -4.587 -0.314 1.00 89.00 106 GLY A C 1
ATOM 779 O O . GLY A 1 106 ? -18.032 -5.010 -0.528 1.00 89.00 106 GLY A O 1
ATOM 780 N N . GLN A 1 107 ? -19.379 -3.442 0.334 1.00 91.62 107 GLN A N 1
ATOM 781 C CA . GLN A 1 107 ? -18.313 -2.589 0.856 1.00 91.62 107 GLN A CA 1
ATOM 782 C C . GLN A 1 107 ? -17.521 -3.277 1.970 1.00 91.62 107 GLN A C 1
ATOM 784 O O . GLN A 1 107 ? -16.291 -3.197 1.980 1.00 91.62 107 GLN A O 1
ATOM 789 N N . LYS A 1 108 ? -18.194 -3.992 2.883 1.00 90.69 108 LYS A N 1
ATOM 790 C CA . LYS A 1 108 ? -17.520 -4.798 3.915 1.00 90.69 108 LYS A CA 1
ATOM 791 C C . LYS A 1 108 ? -16.625 -5.857 3.284 1.00 90.69 108 LYS A C 1
ATOM 793 O O . LYS A 1 108 ? -15.449 -5.930 3.632 1.00 90.69 108 LYS A O 1
ATOM 798 N N . LEU A 1 109 ? -17.149 -6.620 2.321 1.00 88.75 109 LEU A N 1
ATOM 799 C CA . LEU A 1 109 ? -16.375 -7.630 1.601 1.00 88.75 109 LEU A CA 1
ATOM 800 C C . LEU A 1 109 ? -15.177 -7.005 0.872 1.00 88.75 109 LEU A C 1
ATOM 802 O O . LEU A 1 109 ? -14.061 -7.519 0.960 1.00 88.75 109 LEU A O 1
ATOM 806 N N . ALA A 1 110 ? -15.378 -5.873 0.195 1.00 89.50 110 ALA A N 1
ATOM 807 C CA . ALA A 1 110 ? -14.305 -5.157 -0.489 1.00 89.50 110 ALA A CA 1
ATOM 808 C C . ALA A 1 110 ? -13.200 -4.704 0.479 1.00 89.50 110 ALA A C 1
ATOM 810 O O . ALA A 1 110 ? -12.022 -4.806 0.139 1.00 89.50 110 ALA A O 1
ATOM 811 N N . LEU A 1 111 ? -13.555 -4.248 1.684 1.00 92.12 111 LEU A N 1
ATOM 812 C CA . LEU A 1 111 ? -12.594 -3.863 2.722 1.00 92.12 111 LEU A CA 1
ATOM 813 C C . LEU A 1 111 ? -11.862 -5.067 3.315 1.00 92.12 111 LEU A C 1
ATOM 815 O O . LEU A 1 111 ? -10.652 -4.995 3.512 1.00 92.12 111 LEU A O 1
ATOM 819 N N . GLU A 1 112 ? -12.549 -6.183 3.555 1.00 91.12 112 GLU A N 1
ATOM 820 C CA . GLU A 1 112 ? -11.920 -7.433 3.997 1.00 91.12 112 GLU A CA 1
ATOM 821 C C . GLU A 1 112 ? -10.907 -7.951 2.959 1.00 91.12 112 GLU A C 1
ATOM 823 O O . GLU A 1 112 ? -9.810 -8.383 3.320 1.00 91.12 112 GLU A O 1
ATOM 828 N N . ILE A 1 113 ? -11.246 -7.891 1.664 1.00 90.44 113 ILE A N 1
ATOM 829 C CA . ILE A 1 113 ? -10.333 -8.235 0.560 1.00 90.44 113 ILE A CA 1
ATOM 830 C C . ILE A 1 113 ? -9.161 -7.255 0.508 1.00 90.44 113 ILE A C 1
ATOM 832 O O . ILE A 1 113 ? -8.009 -7.679 0.453 1.00 90.44 113 ILE A O 1
ATOM 836 N N . ALA A 1 114 ? -9.426 -5.951 0.564 1.00 92.81 114 ALA A N 1
ATOM 837 C CA . ALA A 1 114 ? -8.382 -4.939 0.486 1.00 92.81 114 ALA A CA 1
ATOM 838 C C . ALA A 1 114 ? -7.401 -5.017 1.653 1.00 92.81 114 ALA A C 1
ATOM 840 O O . ALA A 1 114 ? -6.195 -4.851 1.471 1.00 92.81 114 ALA A O 1
ATOM 841 N N . ALA A 1 115 ? -7.905 -5.309 2.846 1.00 91.62 115 ALA A N 1
ATOM 842 C CA . ALA A 1 115 ? -7.074 -5.578 3.994 1.00 91.62 115 ALA A CA 1
ATOM 843 C C . ALA A 1 115 ? -6.166 -6.786 3.678 1.00 91.62 115 ALA A C 1
ATOM 845 O O . ALA A 1 115 ? -4.938 -6.706 3.839 1.00 91.62 115 ALA A O 1
ATOM 846 N N . TRP A 1 116 ? -6.720 -7.907 3.211 1.00 89.94 116 TRP A N 1
ATOM 847 C CA . TRP A 1 116 ? -5.917 -9.086 2.875 1.00 89.94 116 TRP A CA 1
ATOM 848 C C . TRP A 1 116 ? -4.855 -8.806 1.804 1.00 89.94 116 TRP A C 1
ATOM 850 O O . TRP A 1 116 ? -3.702 -9.238 1.933 1.00 89.94 116 TRP A O 1
ATOM 860 N N . ASP A 1 117 ? -5.209 -8.027 0.788 1.00 92.44 117 ASP A N 1
ATOM 861 C CA . ASP A 1 117 ? -4.284 -7.566 -0.239 1.00 92.44 117 ASP A CA 1
ATOM 862 C C . ASP A 1 117 ? -3.179 -6.687 0.377 1.00 92.44 117 ASP A C 1
ATOM 864 O O . ASP A 1 117 ? -1.999 -6.916 0.116 1.00 92.44 117 ASP A O 1
ATOM 868 N N . ALA A 1 118 ? -3.511 -5.762 1.283 1.00 93.75 118 ALA A N 1
ATOM 869 C CA . ALA A 1 118 ? -2.534 -4.947 2.008 1.00 93.75 118 ALA A CA 1
ATOM 870 C C . ALA A 1 118 ? -1.575 -5.798 2.861 1.00 93.75 118 ALA A C 1
ATOM 872 O O . ALA A 1 118 ? -0.373 -5.528 2.887 1.00 93.75 118 ALA A O 1
ATOM 873 N N . LEU A 1 119 ? -2.067 -6.861 3.513 1.00 91.31 119 LEU A N 1
ATOM 874 C CA . LEU A 1 119 ? -1.227 -7.829 4.232 1.00 91.31 119 LEU A CA 1
ATOM 875 C C . LEU A 1 119 ? -0.266 -8.544 3.275 1.00 91.31 119 LEU A C 1
ATOM 877 O O . LEU A 1 119 ? 0.916 -8.716 3.581 1.00 91.31 119 LEU A O 1
ATOM 881 N N . THR A 1 120 ? -0.772 -8.960 2.114 1.00 91.19 120 THR A N 1
ATOM 882 C CA . THR A 1 120 ? 0.017 -9.609 1.063 1.00 91.19 120 THR A CA 1
ATOM 883 C C . THR A 1 120 ? 1.124 -8.680 0.579 1.00 91.19 120 THR A C 1
ATOM 885 O O . THR A 1 120 ? 2.294 -9.053 0.623 1.00 91.19 120 THR A O 1
ATOM 888 N N . LEU A 1 121 ? 0.795 -7.440 0.223 1.00 94.69 121 LEU A N 1
ATOM 889 C CA . LEU A 1 121 ? 1.766 -6.432 -0.197 1.00 94.69 121 LEU A CA 1
ATOM 890 C C . LEU A 1 121 ? 2.789 -6.134 0.910 1.00 94.69 121 LEU A C 1
ATOM 892 O O . LEU A 1 121 ? 4.000 -6.139 0.666 1.00 94.69 121 LEU A O 1
ATOM 896 N N . ALA A 1 122 ? 2.338 -5.971 2.156 1.00 93.75 122 ALA A N 1
ATOM 897 C CA . ALA A 1 122 ? 3.232 -5.778 3.290 1.00 93.75 122 ALA A CA 1
ATOM 898 C C . ALA A 1 122 ? 4.222 -6.944 3.444 1.00 93.75 122 ALA A C 1
ATOM 900 O O . ALA A 1 122 ? 5.381 -6.698 3.772 1.00 93.75 122 ALA A O 1
ATOM 901 N N . ASN A 1 123 ? 3.825 -8.195 3.170 1.00 91.06 123 ASN A N 1
ATOM 902 C CA . ASN A 1 123 ? 4.715 -9.370 3.181 1.00 91.06 123 ASN A CA 1
ATOM 903 C C . ASN A 1 123 ? 5.836 -9.321 2.132 1.00 91.06 123 ASN A C 1
ATOM 905 O O . ASN A 1 123 ? 6.916 -9.872 2.380 1.00 91.06 123 ASN A O 1
ATOM 909 N N . PHE A 1 124 ? 5.611 -8.656 0.998 1.00 91.81 124 PHE A N 1
ATOM 910 C CA . PHE A 1 124 ? 6.644 -8.416 -0.012 1.00 91.81 124 PHE A CA 1
ATOM 911 C C . PHE A 1 124 ? 7.612 -7.316 0.425 1.00 91.81 124 PHE A C 1
ATOM 913 O O . PHE A 1 124 ? 8.825 -7.517 0.385 1.00 91.81 124 PHE A O 1
ATOM 920 N N . GLY A 1 125 ? 7.102 -6.179 0.903 1.00 94.12 125 GLY A N 1
ATOM 921 C CA . GLY A 1 125 ? 7.956 -5.053 1.294 1.00 94.12 125 GLY A CA 1
ATOM 922 C C . GLY A 1 125 ? 8.620 -5.187 2.676 1.00 94.12 125 GLY A C 1
ATOM 923 O O . GLY A 1 125 ? 9.659 -4.580 2.926 1.00 94.12 125 GLY A O 1
ATOM 924 N N . GLY A 1 126 ? 8.077 -6.001 3.586 1.00 93.56 126 GLY A N 1
ATOM 925 C CA . GLY A 1 126 ? 8.576 -6.183 4.961 1.00 93.56 126 GLY A CA 1
ATOM 926 C C . GLY A 1 126 ? 9.790 -7.110 5.089 1.00 93.56 126 GLY A C 1
ATOM 927 O O . GLY A 1 126 ? 9.989 -7.760 6.124 1.00 93.56 126 GLY A O 1
ATOM 928 N N . LYS A 1 127 ? 10.602 -7.208 4.036 1.00 93.12 127 LYS A N 1
ATOM 929 C CA . LYS A 1 127 ? 11.834 -7.998 3.982 1.00 93.12 127 LYS A CA 1
ATOM 930 C C . LYS A 1 127 ? 12.959 -7.145 3.407 1.00 93.12 127 LYS A C 1
ATOM 932 O O . LYS A 1 127 ? 12.750 -6.280 2.566 1.00 93.12 127 LYS A O 1
ATOM 937 N N . ASN A 1 128 ? 14.174 -7.411 3.875 1.00 93.38 128 ASN A N 1
ATOM 938 C CA . ASN A 1 128 ? 15.370 -6.804 3.300 1.00 93.38 128 ASN A CA 1
ATOM 939 C C . ASN A 1 128 ? 15.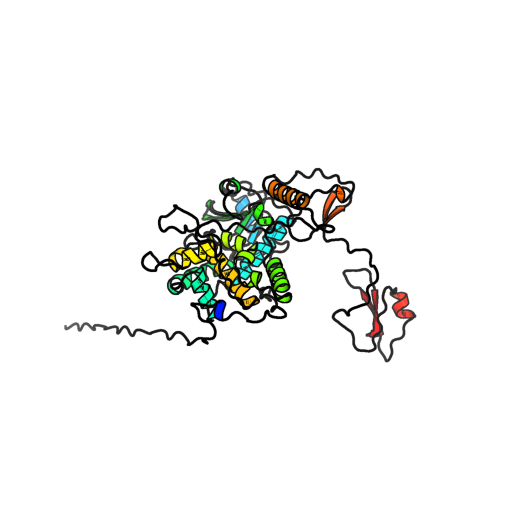552 -7.316 1.863 1.00 93.38 128 ASN A C 1
ATOM 941 O O . ASN A 1 128 ? 15.447 -8.533 1.689 1.00 93.38 128 ASN A O 1
ATOM 945 N N . PRO A 1 129 ? 15.892 -6.466 0.877 1.00 93.19 129 PRO A N 1
ATOM 946 C CA . PRO A 1 129 ? 16.117 -6.928 -0.489 1.00 93.19 129 PRO A CA 1
ATOM 947 C C . PRO A 1 129 ? 17.278 -7.936 -0.528 1.00 93.19 129 PRO A C 1
ATOM 949 O O . PRO A 1 129 ? 18.330 -7.698 0.070 1.00 93.19 129 PRO A O 1
ATOM 952 N N . GLN A 1 130 ? 17.069 -9.076 -1.187 1.00 91.12 130 GLN A N 1
ATOM 953 C CA . GLN A 1 130 ? 18.009 -10.200 -1.313 1.00 91.12 130 GLN A CA 1
ATOM 954 C C . GLN A 1 130 ? 18.504 -10.417 -2.753 1.00 91.12 130 GLN A C 1
ATOM 956 O O . GLN A 1 130 ? 19.432 -11.194 -2.976 1.00 91.12 130 GLN A O 1
ATOM 961 N N . SER A 1 131 ? 17.893 -9.754 -3.733 1.00 89.56 131 SER A N 1
ATOM 962 C CA . SER A 1 131 ? 18.198 -9.885 -5.158 1.00 89.56 131 SER A CA 1
ATOM 963 C C . SER A 1 131 ? 18.447 -8.530 -5.821 1.00 89.56 131 SER A C 1
ATOM 965 O O . SER A 1 131 ? 17.991 -7.488 -5.349 1.00 89.56 131 SER A O 1
ATOM 967 N N . ALA A 1 132 ? 19.146 -8.537 -6.962 1.00 88.88 132 ALA A N 1
ATOM 968 C CA . ALA A 1 132 ? 19.383 -7.329 -7.756 1.00 88.88 132 ALA A CA 1
ATOM 969 C C . ALA A 1 132 ? 18.069 -6.659 -8.205 1.00 88.88 132 ALA A C 1
ATOM 971 O O . ALA A 1 132 ? 17.958 -5.436 -8.183 1.00 88.88 132 ALA A O 1
ATOM 972 N N . LYS A 1 133 ? 17.058 -7.478 -8.514 1.00 91.50 133 LYS A N 1
ATOM 973 C CA . LYS A 1 133 ? 15.682 -7.081 -8.822 1.00 91.50 133 LYS A CA 1
ATOM 974 C C . LYS A 1 133 ? 15.056 -6.252 -7.700 1.00 91.50 133 LYS A C 1
ATOM 976 O O . LYS A 1 133 ? 14.649 -5.117 -7.920 1.00 91.50 133 LYS A O 1
ATOM 981 N N . GLU A 1 134 ? 15.043 -6.796 -6.483 1.00 93.50 134 GLU A N 1
ATOM 982 C CA . GLU A 1 134 ? 14.490 -6.100 -5.320 1.00 93.50 134 GLU A CA 1
ATOM 983 C C . GLU A 1 134 ? 15.292 -4.833 -5.013 1.00 93.50 134 GLU A C 1
ATOM 985 O O . GLU A 1 134 ? 14.705 -3.791 -4.743 1.00 93.50 134 GLU A O 1
ATOM 990 N N . ILE A 1 135 ? 16.625 -4.877 -5.109 1.00 93.44 135 ILE A N 1
ATOM 991 C CA . ILE A 1 135 ? 17.471 -3.692 -4.905 1.00 93.44 135 ILE A CA 1
ATOM 992 C C . ILE A 1 135 ? 17.119 -2.583 -5.892 1.00 93.44 135 ILE A C 1
ATOM 994 O O . ILE A 1 135 ? 17.037 -1.428 -5.480 1.00 93.44 135 ILE A O 1
ATOM 998 N N . ALA A 1 136 ? 16.893 -2.910 -7.163 1.00 93.31 136 ALA A N 1
ATOM 999 C CA . ALA A 1 136 ? 16.480 -1.929 -8.157 1.00 93.31 136 ALA A CA 1
ATOM 1000 C C . ALA A 1 136 ? 15.124 -1.297 -7.797 1.00 93.31 136 ALA A C 1
ATOM 1002 O O . ALA A 1 136 ? 14.996 -0.073 -7.813 1.00 93.31 136 ALA A O 1
ATOM 1003 N N . THR A 1 137 ? 14.146 -2.098 -7.361 1.00 95.75 137 THR A N 1
ATOM 1004 C CA . THR A 1 137 ? 12.848 -1.588 -6.882 1.00 95.75 137 THR A CA 1
ATOM 1005 C C . THR A 1 137 ? 12.999 -0.674 -5.668 1.00 95.75 137 THR A C 1
ATOM 1007 O O . THR A 1 137 ? 12.419 0.411 -5.631 1.00 95.75 137 THR A O 1
ATOM 1010 N N . TRP A 1 138 ? 13.829 -1.056 -4.695 1.00 95.19 138 TRP A N 1
ATOM 1011 C CA . TRP A 1 138 ? 14.138 -0.217 -3.537 1.00 95.19 138 TRP A CA 1
ATOM 1012 C C . TRP A 1 138 ? 14.802 1.105 -3.951 1.00 95.19 138 TRP A C 1
ATOM 1014 O O . TRP A 1 138 ? 14.410 2.166 -3.466 1.00 95.19 138 TRP A O 1
ATOM 1024 N N . ARG A 1 139 ? 15.757 1.083 -4.889 1.00 93.06 139 ARG A N 1
ATOM 1025 C CA . ARG A 1 139 ? 16.383 2.310 -5.416 1.00 93.06 139 ARG A CA 1
ATOM 1026 C C . ARG A 1 139 ? 15.384 3.227 -6.113 1.00 93.06 139 ARG A C 1
ATOM 1028 O O . ARG A 1 139 ? 15.476 4.442 -5.953 1.00 93.06 139 ARG A O 1
ATOM 1035 N N . ALA A 1 140 ? 14.438 2.660 -6.853 1.00 93.31 140 ALA A N 1
ATOM 1036 C CA . ALA A 1 140 ? 13.443 3.427 -7.587 1.00 93.31 140 ALA A CA 1
ATOM 1037 C C . ALA A 1 140 ? 12.434 4.122 -6.661 1.00 93.31 140 ALA A C 1
ATOM 1039 O O . ALA A 1 140 ? 12.192 5.317 -6.821 1.00 93.31 140 ALA A O 1
ATOM 1040 N N . TYR A 1 141 ? 11.879 3.399 -5.683 1.00 95.69 141 TYR A N 1
ATOM 1041 C CA . TYR A 1 141 ? 10.744 3.882 -4.881 1.00 95.69 141 TYR A CA 1
ATOM 1042 C C . TYR A 1 141 ? 11.120 4.427 -3.496 1.00 95.69 141 TYR A C 1
ATOM 1044 O O . TYR A 1 141 ? 10.350 5.192 -2.911 1.00 95.69 141 TYR A O 1
ATOM 1052 N N . ILE A 1 142 ? 12.302 4.083 -2.976 1.00 95.75 142 ILE A N 1
ATOM 1053 C CA . ILE A 1 142 ? 12.831 4.624 -1.713 1.00 95.75 142 ILE A CA 1
ATOM 1054 C C . ILE A 1 142 ? 13.999 5.575 -1.967 1.00 95.75 142 ILE A C 1
ATOM 1056 O O . ILE A 1 142 ? 14.056 6.645 -1.367 1.00 95.75 142 ILE A O 1
ATOM 1060 N N . GLY A 1 143 ? 14.903 5.216 -2.874 1.00 93.31 143 GLY A N 1
ATOM 1061 C CA . GLY A 1 143 ? 16.031 6.052 -3.283 1.00 93.31 143 GLY A CA 1
ATOM 1062 C C . GLY A 1 143 ? 17.360 5.296 -3.262 1.00 93.31 143 GLY A C 1
ATOM 1063 O O . GLY A 1 143 ? 17.470 4.244 -2.628 1.00 93.31 143 GLY A O 1
ATOM 1064 N N . PRO A 1 144 ? 18.408 5.807 -3.929 1.00 89.81 144 PRO A N 1
ATOM 1065 C CA . PRO A 1 144 ? 19.712 5.141 -4.001 1.00 89.81 144 PRO A CA 1
ATOM 1066 C C . PRO A 1 144 ? 20.390 4.953 -2.630 1.00 89.81 144 PRO A C 1
ATOM 1068 O O . PRO A 1 144 ? 21.228 4.065 -2.470 1.00 89.81 144 PRO A O 1
ATOM 1071 N N . ASP A 1 145 ? 20.007 5.745 -1.627 1.00 90.69 145 ASP A N 1
ATOM 1072 C CA . ASP A 1 145 ? 20.463 5.693 -0.234 1.00 90.69 145 ASP A CA 1
ATOM 1073 C C . ASP A 1 145 ? 19.540 4.899 0.706 1.00 90.69 145 ASP A C 1
ATOM 1075 O O . ASP A 1 145 ? 19.636 5.039 1.933 1.00 90.69 145 ASP A O 1
ATOM 1079 N N . PHE A 1 146 ? 18.663 4.047 0.157 1.00 92.81 146 PHE A N 1
ATOM 1080 C CA . PHE A 1 146 ? 17.660 3.296 0.922 1.00 92.81 146 PHE A CA 1
ATOM 1081 C C . PHE A 1 146 ? 18.230 2.521 2.113 1.00 92.81 146 PHE A C 1
ATOM 1083 O O . PHE A 1 146 ? 17.548 2.371 3.125 1.00 92.81 146 PHE A O 1
ATOM 1090 N N . SER A 1 147 ? 19.481 2.057 2.030 1.00 92.50 147 SER A N 1
ATOM 1091 C CA . SER A 1 147 ? 20.133 1.272 3.084 1.00 92.50 147 SER A CA 1
ATOM 1092 C C . SER A 1 147 ? 20.155 1.990 4.438 1.00 92.50 147 SER A C 1
ATOM 1094 O O . SER A 1 147 ? 20.111 1.335 5.477 1.00 92.50 147 SER A O 1
ATOM 1096 N N . SER A 1 148 ? 20.148 3.328 4.443 1.00 91.88 148 SER A N 1
ATOM 1097 C CA . SER A 1 148 ? 20.096 4.144 5.663 1.00 91.88 148 SER A CA 1
ATOM 1098 C C . SER A 1 148 ? 18.739 4.111 6.382 1.00 91.88 148 SER A C 1
ATOM 1100 O O . SER A 1 148 ? 18.689 4.329 7.592 1.00 91.88 148 SER A O 1
ATOM 1102 N N . GLN A 1 149 ? 17.648 3.821 5.664 1.00 94.94 149 GLN A N 1
ATOM 1103 C CA . GLN A 1 149 ? 16.275 3.783 6.193 1.00 94.94 149 GLN A CA 1
ATOM 1104 C C . GLN A 1 149 ? 15.622 2.399 6.095 1.00 94.94 149 GLN A C 1
ATOM 1106 O O . GLN A 1 149 ? 14.495 2.214 6.552 1.00 94.94 149 GLN A O 1
ATOM 1111 N N . GLN A 1 150 ? 16.326 1.414 5.538 1.00 95.19 150 GLN A N 1
ATOM 1112 C CA . GLN A 1 150 ? 15.815 0.070 5.285 1.00 95.19 150 GLN A CA 1
ATOM 1113 C C . GLN A 1 150 ? 15.224 -0.586 6.539 1.00 95.19 150 GLN A C 1
ATOM 1115 O O . GLN A 1 150 ? 14.130 -1.135 6.473 1.00 95.19 150 GLN A O 1
ATOM 1120 N N . GLY A 1 151 ? 15.905 -0.475 7.687 1.00 96.19 151 GLY A N 1
ATOM 1121 C CA . GLY A 1 151 ? 15.410 -1.015 8.958 1.00 96.19 151 GLY A CA 1
ATOM 1122 C C . GLY A 1 151 ? 14.048 -0.439 9.350 1.00 96.19 151 GLY A C 1
ATOM 1123 O O . GLY A 1 151 ? 13.124 -1.196 9.615 1.00 96.19 151 GLY A O 1
ATOM 1124 N N . ARG A 1 152 ? 13.886 0.892 9.280 1.00 95.69 152 ARG A N 1
ATOM 1125 C CA . ARG A 1 152 ? 12.605 1.564 9.557 1.00 95.69 152 ARG A CA 1
ATOM 1126 C C . ARG A 1 152 ? 11.505 1.073 8.623 1.00 95.69 152 ARG A C 1
ATOM 1128 O O . ARG A 1 152 ? 10.418 0.749 9.087 1.00 95.69 152 ARG A O 1
ATOM 1135 N N . ILE A 1 153 ? 11.786 1.040 7.322 1.00 96.75 153 ILE A N 1
ATOM 1136 C CA . ILE A 1 153 ? 10.780 0.696 6.313 1.00 96.75 153 ILE A CA 1
ATOM 1137 C C . ILE A 1 153 ? 10.299 -0.745 6.512 1.00 96.75 153 ILE A C 1
ATOM 1139 O O . ILE A 1 153 ? 9.096 -0.999 6.579 1.00 96.75 153 ILE A O 1
ATOM 1143 N N . VAL A 1 154 ? 11.244 -1.672 6.684 1.00 96.50 154 VAL A N 1
ATOM 1144 C CA . VAL A 1 154 ? 10.956 -3.085 6.950 1.00 96.50 154 VAL A CA 1
ATOM 1145 C C . VAL A 1 154 ? 10.195 -3.260 8.262 1.00 96.50 154 VAL A C 1
ATOM 1147 O O . VAL A 1 154 ? 9.208 -3.991 8.288 1.00 96.50 154 VAL A O 1
ATOM 1150 N N . ASP A 1 155 ? 10.606 -2.590 9.339 1.00 95.38 155 ASP A N 1
ATOM 1151 C CA . ASP A 1 155 ? 9.945 -2.701 10.642 1.00 95.38 155 ASP A CA 1
ATOM 1152 C C . ASP A 1 155 ? 8.508 -2.168 10.605 1.00 95.38 155 ASP A C 1
ATOM 1154 O O . ASP A 1 155 ? 7.611 -2.780 11.185 1.00 95.38 155 ASP A O 1
ATOM 1158 N N . ASN A 1 156 ? 8.266 -1.066 9.895 1.00 95.31 156 ASN A N 1
ATOM 1159 C CA . ASN A 1 156 ? 6.932 -0.496 9.714 1.00 95.31 156 ASN A CA 1
ATOM 1160 C C . ASN A 1 156 ? 6.000 -1.449 8.948 1.00 95.31 156 ASN A C 1
ATOM 1162 O O . ASN A 1 156 ? 4.903 -1.739 9.421 1.00 95.31 156 ASN A O 1
ATOM 1166 N N . LEU A 1 157 ? 6.458 -2.035 7.838 1.00 94.62 157 LEU A N 1
ATOM 1167 C CA . LEU A 1 157 ? 5.674 -3.036 7.099 1.00 94.62 157 LEU A CA 1
ATOM 1168 C C . LEU A 1 157 ? 5.470 -4.325 7.905 1.00 94.62 157 LEU A C 1
ATOM 1170 O O . LEU A 1 157 ? 4.402 -4.931 7.854 1.00 94.62 157 LEU A O 1
ATOM 1174 N N . ARG A 1 158 ? 6.450 -4.732 8.717 1.00 91.38 158 ARG A N 1
ATOM 1175 C CA . ARG A 1 158 ? 6.311 -5.886 9.618 1.00 91.38 158 ARG A CA 1
ATOM 1176 C C . ARG A 1 158 ? 5.305 -5.664 10.736 1.00 91.38 158 ARG A C 1
ATOM 1178 O O . ARG A 1 158 ? 4.703 -6.634 11.174 1.00 91.38 158 ARG A O 1
ATOM 1185 N N . ARG A 1 159 ? 5.061 -4.428 11.185 1.00 88.69 159 ARG A N 1
ATOM 1186 C CA . ARG A 1 159 ? 4.004 -4.152 12.181 1.00 88.69 159 ARG A CA 1
ATOM 1187 C C . ARG A 1 159 ? 2.615 -4.538 11.680 1.00 88.69 159 ARG A C 1
ATOM 1189 O O . ARG A 1 159 ? 1.778 -4.901 12.499 1.00 88.69 159 ARG A O 1
ATOM 1196 N N . ILE A 1 160 ? 2.402 -4.507 10.365 1.00 87.56 160 ILE A N 1
ATOM 1197 C CA . ILE A 1 160 ? 1.181 -5.005 9.722 1.00 87.56 160 ILE A CA 1
ATOM 1198 C C . ILE A 1 160 ? 1.128 -6.535 9.809 1.00 87.56 160 ILE A C 1
ATOM 1200 O O . ILE A 1 160 ? 0.099 -7.102 10.157 1.00 87.56 160 ILE A O 1
ATOM 1204 N N . GLN A 1 161 ? 2.260 -7.194 9.557 1.00 79.25 161 GLN A N 1
ATOM 1205 C CA . GLN A 1 161 ? 2.401 -8.654 9.580 1.00 79.25 161 GLN A CA 1
ATOM 1206 C C . GLN A 1 161 ? 2.439 -9.262 10.988 1.00 79.25 161 GLN A C 1
ATOM 1208 O O . GLN A 1 161 ? 2.354 -10.479 11.123 1.00 79.25 161 GLN A O 1
ATOM 1213 N N . ASP A 1 162 ? 2.670 -8.464 12.030 1.00 71.62 162 ASP A N 1
ATOM 1214 C CA . ASP A 1 162 ? 2.986 -8.921 13.387 1.00 71.62 162 ASP A CA 1
ATOM 1215 C C . ASP A 1 162 ? 1.753 -9.602 14.031 1.00 71.62 162 ASP A C 1
ATOM 1217 O O . ASP A 1 162 ? 1.023 -8.987 14.803 1.00 71.62 162 ASP A O 1
ATOM 1221 N N . HIS A 1 163 ? 1.529 -10.891 13.746 1.00 55.84 163 HIS A N 1
ATOM 1222 C CA . HIS A 1 163 ? 0.500 -11.730 14.375 1.00 55.84 163 HIS A CA 1
ATOM 1223 C C . HIS A 1 163 ? 0.879 -11.932 15.848 1.00 55.84 163 HIS A C 1
ATOM 1225 O O . HIS A 1 163 ? 1.612 -12.863 16.197 1.00 55.84 163 HIS A O 1
ATOM 1231 N N . ARG A 1 164 ? 0.482 -11.022 16.740 1.00 54.53 164 ARG A N 1
ATOM 1232 C CA . ARG A 1 164 ? 0.825 -11.145 18.162 1.00 54.53 164 ARG A CA 1
ATOM 1233 C C . ARG A 1 164 ? -0.336 -11.738 18.955 1.00 54.53 164 ARG A C 1
ATOM 1235 O O . ARG A 1 164 ? -1.456 -11.267 18.820 1.00 54.53 164 ARG A O 1
ATOM 1242 N N . PRO A 1 165 ? -0.055 -12.633 19.923 1.00 48.69 165 PRO A N 1
ATOM 1243 C CA . PRO A 1 165 ? -1.051 -13.112 20.889 1.00 48.69 165 PRO A CA 1
ATOM 1244 C C . PRO A 1 165 ? -1.554 -12.014 21.847 1.00 48.69 165 PRO A C 1
ATOM 1246 O O . PRO A 1 165 ? -2.393 -12.269 22.702 1.00 48.69 165 PRO A O 1
ATOM 1249 N N . LYS A 1 166 ? -1.017 -10.792 21.744 1.00 53.41 166 LYS A N 1
ATOM 1250 C CA . LYS A 1 166 ? -1.519 -9.597 22.419 1.00 53.41 166 LYS A CA 1
ATOM 1251 C C . LYS A 1 166 ? -1.810 -8.571 21.340 1.00 53.41 166 LYS A C 1
ATOM 1253 O O . LYS A 1 166 ? -0.875 -7.942 20.834 1.00 53.41 166 LYS A O 1
ATOM 1258 N N . LYS A 1 167 ? -3.088 -8.465 20.991 1.00 60.56 167 LYS A N 1
ATOM 1259 C CA . LYS A 1 167 ? -3.651 -7.395 20.175 1.00 60.56 167 LYS A CA 1
ATOM 1260 C C . LYS A 1 167 ? -3.044 -6.054 20.585 1.00 60.56 167 LYS A C 1
ATOM 1262 O O . LYS A 1 167 ? -3.024 -5.722 21.771 1.00 60.56 167 LYS A O 1
ATOM 1267 N N . LYS A 1 168 ? -2.480 -5.326 19.622 1.00 63.78 168 LYS A N 1
ATOM 1268 C CA . LYS A 1 168 ? -1.829 -4.029 19.866 1.00 63.78 168 LYS A CA 1
ATOM 1269 C C . LYS A 1 168 ? -2.749 -2.857 19.541 1.00 63.78 168 LYS A C 1
ATOM 1271 O O . LYS A 1 168 ? -2.601 -1.808 20.158 1.00 63.78 168 LYS A O 1
ATOM 1276 N N . PHE A 1 169 ? -3.650 -3.024 18.577 1.00 72.69 169 PHE A N 1
ATOM 1277 C CA . PHE A 1 169 ? -4.592 -2.000 18.135 1.00 72.69 169 PHE A CA 1
ATOM 1278 C C . PHE A 1 169 ? -5.771 -2.632 17.385 1.00 72.69 169 PHE A C 1
ATOM 1280 O O . PHE A 1 169 ? -5.723 -3.814 17.067 1.00 72.69 169 PHE A O 1
ATOM 1287 N N . ASP A 1 170 ? -6.806 -1.845 17.112 1.00 80.06 170 ASP A N 1
ATOM 1288 C CA . ASP A 1 170 ? -7.861 -2.148 16.141 1.00 80.06 170 ASP A CA 1
ATOM 1289 C C . ASP A 1 170 ? -7.809 -1.139 15.012 1.00 80.06 170 ASP A C 1
ATOM 1291 O O . ASP A 1 170 ? -7.543 0.036 15.279 1.00 80.06 170 ASP A O 1
ATOM 1295 N N . ILE A 1 171 ? -8.111 -1.587 13.794 1.00 88.19 171 ILE A N 1
ATOM 1296 C CA . ILE A 1 171 ? -8.430 -0.693 12.683 1.00 88.19 171 ILE A CA 1
ATOM 1297 C C . ILE A 1 171 ? -9.947 -0.590 12.594 1.00 88.19 171 ILE A C 1
ATOM 1299 O O . ILE A 1 171 ? -10.631 -1.571 12.310 1.00 88.19 171 ILE A O 1
ATOM 1303 N N . ILE A 1 172 ? -10.461 0.609 12.835 1.00 90.81 172 ILE A N 1
ATOM 1304 C CA . ILE A 1 172 ? -11.867 0.960 12.687 1.00 90.81 172 ILE A CA 1
ATOM 1305 C C . ILE A 1 172 ? -12.038 1.577 11.301 1.00 90.81 172 ILE A C 1
ATOM 1307 O O . ILE A 1 172 ? -11.620 2.710 11.055 1.00 90.81 172 ILE A O 1
ATOM 1311 N N . ALA A 1 173 ? -12.623 0.805 10.394 1.00 92.56 173 ALA A N 1
ATOM 1312 C CA . ALA A 1 173 ? -12.923 1.220 9.038 1.00 92.56 173 ALA A CA 1
ATOM 1313 C C . ALA A 1 173 ? -14.314 1.861 8.948 1.00 92.56 173 ALA A C 1
ATOM 1315 O O . ALA A 1 173 ? -15.272 1.383 9.562 1.00 92.56 173 ALA A O 1
ATOM 1316 N N . SER A 1 174 ? -14.427 2.919 8.150 1.00 91.88 174 SER A N 1
ATOM 1317 C CA . SER A 1 174 ? -15.687 3.606 7.865 1.00 91.88 174 SER A CA 1
ATOM 1318 C C . SER A 1 174 ? -15.876 3.789 6.361 1.00 91.88 174 SER A C 1
ATOM 1320 O O . SER A 1 174 ? -14.947 4.194 5.659 1.00 91.88 174 SER A O 1
ATOM 1322 N N . CYS A 1 175 ? -17.089 3.517 5.873 1.00 89.88 175 CYS A N 1
ATOM 1323 C CA . CYS A 1 175 ? -17.507 3.791 4.490 1.00 89.88 175 CYS A CA 1
ATOM 1324 C C . CYS A 1 175 ? -18.173 5.169 4.350 1.00 89.88 175 CYS A C 1
ATOM 1326 O O . CYS A 1 175 ? -18.607 5.565 3.267 1.00 89.88 175 CYS A O 1
ATOM 1328 N N . LYS A 1 176 ? -18.269 5.914 5.457 1.00 87.75 176 LYS A N 1
ATOM 1329 C CA . LYS A 1 176 ? -18.825 7.260 5.517 1.00 87.75 176 LYS A CA 1
ATOM 1330 C C . LYS A 1 176 ? -17.712 8.271 5.745 1.00 87.75 176 LYS A C 1
ATOM 1332 O O . LYS A 1 176 ? -16.836 8.073 6.576 1.00 87.75 176 LYS A O 1
ATOM 1337 N N . ASP A 1 177 ? -17.819 9.425 5.092 1.00 86.62 177 ASP A N 1
ATOM 1338 C CA . ASP A 1 177 ? -16.932 10.557 5.350 1.00 86.62 177 ASP A CA 1
ATOM 1339 C C . ASP A 1 177 ? -17.174 11.172 6.746 1.00 86.62 177 ASP A C 1
ATOM 1341 O O . ASP A 1 177 ? -17.952 12.114 6.919 1.00 86.62 177 ASP A O 1
ATOM 1345 N N . THR A 1 178 ? -16.519 10.619 7.765 1.00 83.31 178 THR A N 1
ATOM 1346 C CA . THR A 1 178 ? -16.688 10.971 9.186 1.00 83.31 178 THR A CA 1
ATOM 1347 C C . THR A 1 178 ? -16.148 12.352 9.556 1.00 83.31 178 THR A C 1
ATOM 1349 O O . THR A 1 178 ? -16.603 12.955 10.531 1.00 83.31 178 THR A O 1
ATOM 1352 N N . LYS A 1 179 ? -15.199 12.882 8.779 1.00 84.38 179 LYS A N 1
ATOM 1353 C CA . LYS A 1 179 ? -14.568 14.197 8.972 1.00 84.38 179 LYS A CA 1
ATOM 1354 C C . LYS A 1 179 ? -14.940 15.230 7.907 1.00 84.38 179 LYS A C 1
ATOM 1356 O O . LYS A 1 179 ? -14.553 16.390 8.040 1.00 84.38 179 LYS A O 1
ATOM 1361 N N . GLY A 1 180 ? -15.695 14.849 6.876 1.00 84.25 180 GLY A N 1
ATOM 1362 C CA . GLY A 1 180 ? -15.976 15.731 5.739 1.00 84.25 180 GLY A CA 1
ATOM 1363 C C . GLY A 1 180 ? -14.747 15.967 4.849 1.00 84.25 180 GLY A C 1
ATOM 1364 O O . GLY A 1 180 ? -14.696 16.963 4.124 1.00 84.25 180 GLY A O 1
ATOM 1365 N N . TRP A 1 181 ? -13.722 15.118 4.959 1.00 84.25 181 TRP A N 1
ATOM 1366 C CA . TRP A 1 181 ? -12.439 15.305 4.286 1.00 84.25 181 TRP A CA 1
ATOM 1367 C C . TRP A 1 181 ? -12.436 14.740 2.873 1.00 84.25 181 TRP A C 1
ATOM 1369 O O . TRP A 1 181 ? -11.723 15.290 2.041 1.00 84.25 181 TRP A O 1
ATOM 1379 N N . CYS A 1 182 ? -13.302 13.781 2.534 1.00 80.38 182 CYS A N 1
ATOM 1380 C CA . CYS A 1 182 ? -13.401 13.287 1.156 1.00 80.38 182 CYS A CA 1
ATOM 1381 C C . CYS A 1 182 ? -13.700 14.425 0.162 1.00 80.38 182 CYS A C 1
ATOM 1383 O O . CYS A 1 182 ? -13.167 14.431 -0.943 1.00 80.38 182 CYS A O 1
ATOM 1385 N N . LYS A 1 183 ? -14.475 15.443 0.573 1.00 68.75 183 LYS A N 1
ATOM 1386 C CA . LYS A 1 183 ? -14.755 16.651 -0.234 1.00 68.75 183 LYS A CA 1
ATOM 1387 C C . LYS A 1 183 ? -13.626 17.679 -0.246 1.00 68.75 183 LYS A C 1
ATOM 1389 O O . LYS A 1 183 ? -13.462 18.396 -1.220 1.00 68.75 183 LYS A O 1
ATOM 1394 N N . ALA A 1 184 ? -12.854 17.801 0.831 1.00 58.94 184 ALA A N 1
ATOM 1395 C CA . ALA A 1 184 ? -11.684 18.685 0.838 1.00 58.94 184 ALA A CA 1
ATOM 1396 C C . ALA A 1 184 ? -10.559 18.142 -0.058 1.00 58.94 184 ALA A C 1
ATOM 1398 O O . ALA A 1 184 ? -9.649 18.877 -0.438 1.00 58.94 184 ALA A O 1
ATOM 1399 N N . ILE A 1 185 ? -10.647 16.855 -0.385 1.00 57.88 185 ILE A N 1
ATOM 1400 C CA . ILE A 1 185 ? -9.684 16.129 -1.190 1.00 57.88 185 ILE A CA 1
ATOM 1401 C C . ILE A 1 185 ? -10.137 16.014 -2.662 1.00 57.88 185 ILE A C 1
ATOM 1403 O O . ILE A 1 185 ? -9.338 15.613 -3.503 1.00 57.88 185 ILE A O 1
ATOM 1407 N N . THR A 1 186 ? -11.357 16.443 -3.033 1.00 40.28 186 THR A N 1
ATOM 1408 C CA . THR A 1 186 ? -11.790 16.461 -4.446 1.00 40.28 186 THR A CA 1
ATOM 1409 C C . THR A 1 186 ? -10.944 17.447 -5.252 1.00 40.28 186 THR A C 1
ATOM 1411 O O . THR A 1 186 ? -11.093 18.664 -5.144 1.00 40.28 186 THR A O 1
ATOM 1414 N N . GLY A 1 187 ? -10.029 16.875 -6.026 1.00 42.62 187 GLY A N 1
ATOM 1415 C CA . GLY A 1 187 ? -8.911 17.509 -6.720 1.00 42.62 187 GLY A CA 1
ATOM 1416 C C . GLY A 1 187 ? -7.742 16.521 -6.789 1.00 42.62 187 GLY A C 1
ATOM 1417 O O . GLY A 1 187 ? -7.147 16.356 -7.841 1.00 42.62 187 GLY A O 1
ATOM 1418 N N . GLY A 1 188 ? -7.529 15.766 -5.704 1.00 49.78 188 GLY A N 1
ATOM 1419 C CA . GLY A 1 188 ? -6.559 14.682 -5.595 1.00 49.78 188 GLY A CA 1
ATOM 1420 C C . GLY A 1 188 ? -7.186 13.284 -5.651 1.00 49.78 188 GLY A C 1
ATOM 1421 O O . GLY A 1 188 ? -8.327 13.051 -5.261 1.00 49.78 188 GLY A O 1
ATOM 1422 N N . SER A 1 189 ? -6.375 12.338 -6.108 1.00 53.25 189 SER A N 1
ATOM 1423 C CA . SER A 1 189 ? -6.676 10.931 -6.386 1.00 53.25 189 SER A CA 1
ATOM 1424 C C . SER A 1 189 ? -6.837 10.026 -5.158 1.00 53.25 189 SER A C 1
ATOM 1426 O O . SER A 1 189 ? -6.254 8.941 -5.084 1.00 53.25 189 SER A O 1
ATOM 1428 N N . VAL A 1 190 ? -7.504 10.502 -4.116 1.00 60.88 190 VAL A N 1
ATOM 1429 C CA . VAL A 1 190 ? -7.345 9.918 -2.782 1.00 60.88 190 VAL A CA 1
ATOM 1430 C C . VAL A 1 190 ? -8.474 8.942 -2.469 1.00 60.88 190 VAL A C 1
ATOM 1432 O O . VAL A 1 190 ? -9.651 9.297 -2.484 1.00 60.88 190 VAL A O 1
ATOM 1435 N N . GLY A 1 191 ? -8.093 7.698 -2.175 1.00 75.56 191 GLY A N 1
ATOM 1436 C CA . GLY A 1 191 ? -9.023 6.628 -1.819 1.00 75.56 191 GLY A CA 1
ATOM 1437 C C . GLY A 1 191 ? -9.550 6.723 -0.384 1.00 75.56 191 GLY A C 1
ATOM 1438 O O . GLY A 1 191 ? -10.590 6.151 -0.079 1.00 75.56 191 GLY A O 1
ATOM 1439 N N . GLY A 1 192 ? -8.899 7.464 0.510 1.00 88.12 192 GLY A N 1
ATOM 1440 C CA . GLY A 1 192 ? -9.342 7.561 1.894 1.00 88.12 192 GLY A CA 1
ATOM 1441 C C . GLY A 1 192 ? -8.550 8.551 2.731 1.00 88.12 192 GLY A C 1
ATOM 1442 O O . GLY A 1 192 ? -7.863 9.432 2.229 1.00 88.12 192 GLY A O 1
ATOM 1443 N N . TYR A 1 193 ? -8.713 8.453 4.036 1.00 90.56 193 TYR A N 1
ATOM 1444 C CA . TYR A 1 193 ? -7.839 9.115 4.986 1.00 90.56 193 TYR A CA 1
ATOM 1445 C C . TYR A 1 193 ? -7.805 8.315 6.275 1.00 90.56 193 TYR A C 1
ATOM 1447 O O . TYR A 1 193 ? -8.798 7.710 6.693 1.00 90.56 193 TYR A O 1
ATOM 1455 N N . ALA A 1 194 ? -6.669 8.383 6.945 1.00 92.31 194 ALA A N 1
ATOM 1456 C CA . ALA A 1 194 ? -6.444 7.704 8.199 1.00 92.31 194 ALA A CA 1
ATOM 1457 C C . ALA A 1 194 ? -6.038 8.676 9.302 1.00 92.31 194 ALA A C 1
ATOM 1459 O O . ALA A 1 194 ? -5.420 9.719 9.074 1.00 92.31 194 ALA A O 1
ATOM 1460 N N . TRP A 1 195 ? -6.410 8.337 10.530 1.00 89.94 195 TRP A N 1
ATOM 1461 C CA . TRP A 1 195 ? -6.004 9.088 11.708 1.00 89.94 195 TRP A CA 1
ATOM 1462 C C . TRP A 1 195 ? -5.935 8.180 12.925 1.00 89.94 195 TRP A C 1
ATOM 1464 O O . TRP A 1 195 ? -6.556 7.121 13.005 1.00 89.94 195 TRP A O 1
ATOM 1474 N N . THR A 1 196 ? -5.158 8.629 13.900 1.00 88.19 196 THR A N 1
ATOM 1475 C CA . THR A 1 196 ? -5.027 7.971 15.191 1.00 88.19 196 THR A CA 1
ATOM 1476 C C . THR A 1 196 ? -5.662 8.850 16.255 1.00 88.19 196 THR A C 1
ATOM 1478 O O . THR A 1 196 ? -5.286 10.014 16.387 1.00 88.19 196 THR A O 1
ATOM 1481 N N . GLU A 1 197 ? -6.582 8.295 17.039 1.00 82.69 197 GLU A N 1
ATOM 1482 C CA . GLU A 1 197 ? -7.182 8.986 18.180 1.00 82.69 197 GLU A CA 1
ATOM 1483 C C . GLU A 1 197 ? -6.691 8.379 19.493 1.00 82.69 197 GLU A C 1
ATOM 1485 O O . GLU A 1 197 ? -6.728 7.163 19.695 1.00 82.69 197 GLU A O 1
ATOM 1490 N N . LYS A 1 198 ? -6.251 9.234 20.420 1.00 77.94 198 LYS A N 1
ATOM 1491 C CA . LYS A 1 198 ? -5.892 8.816 21.778 1.00 77.94 198 LYS A CA 1
ATOM 1492 C C . LYS A 1 198 ? -7.123 8.915 22.667 1.00 77.94 198 LYS A C 1
ATOM 1494 O O . LYS A 1 198 ? -7.515 10.004 23.072 1.00 77.94 198 LYS A O 1
ATOM 1499 N N . GLY A 1 199 ? -7.705 7.767 22.977 1.00 66.56 199 GLY A N 1
ATOM 1500 C CA . GLY A 1 199 ? -8.812 7.652 23.909 1.00 66.56 199 GLY A CA 1
ATOM 1501 C C . GLY A 1 199 ? -8.394 7.860 25.366 1.00 66.56 199 GLY A C 1
ATOM 1502 O O . GLY A 1 199 ? -7.215 7.903 25.739 1.00 66.56 199 GLY A O 1
ATOM 1503 N N . TRP A 1 200 ? -9.409 7.953 26.221 1.00 64.31 200 TRP A N 1
ATOM 1504 C CA . TRP A 1 200 ? -9.236 7.987 27.668 1.00 64.31 200 TRP A CA 1
ATOM 1505 C C . TRP A 1 200 ? -8.650 6.648 28.175 1.00 64.31 200 TRP A C 1
ATOM 1507 O O . TRP A 1 200 ? -8.866 5.599 27.574 1.00 64.31 200 TRP A O 1
ATOM 1517 N N . PHE A 1 201 ? -7.861 6.678 29.256 1.00 66.44 201 PHE A N 1
ATOM 1518 C CA . PHE A 1 201 ? -7.096 5.530 29.795 1.00 66.44 201 PHE A CA 1
ATOM 1519 C C . PHE A 1 201 ? -5.972 4.958 28.904 1.00 66.44 201 PHE A C 1
ATOM 1521 O O . PHE A 1 201 ? -5.468 3.870 29.174 1.00 66.44 201 PHE A O 1
ATOM 1528 N N . GLY A 1 202 ? -5.512 5.695 27.887 1.00 68.88 202 GLY A N 1
ATOM 1529 C CA . GLY A 1 202 ? -4.351 5.298 27.077 1.00 68.88 202 GLY A CA 1
ATOM 1530 C C . GLY A 1 202 ? -4.667 4.331 25.934 1.00 68.88 202 GLY A C 1
ATOM 1531 O O . GLY A 1 202 ? -3.744 3.890 25.247 1.00 68.88 202 GLY A O 1
ATOM 1532 N N . TYR A 1 203 ? -5.949 4.037 25.691 1.00 70.00 203 TYR A N 1
ATOM 1533 C CA . TYR A 1 203 ? -6.380 3.353 24.473 1.00 70.00 203 TYR A CA 1
ATOM 1534 C C . TYR A 1 203 ? -6.106 4.235 23.259 1.00 70.00 203 TYR A C 1
ATOM 1536 O O . TYR A 1 203 ? -6.218 5.458 23.322 1.00 70.00 203 TYR A O 1
ATOM 1544 N N . THR A 1 204 ? -5.726 3.617 22.148 1.00 76.62 204 THR A N 1
ATOM 1545 C CA . THR A 1 204 ? -5.489 4.330 20.894 1.00 76.62 204 THR A CA 1
ATOM 1546 C C . THR A 1 204 ? -6.293 3.660 19.792 1.00 76.62 204 THR A C 1
ATOM 1548 O O . THR A 1 204 ? -6.069 2.485 19.499 1.00 76.62 204 THR A O 1
ATOM 1551 N N . PHE A 1 205 ? -7.213 4.404 19.191 1.00 81.62 205 PHE A N 1
ATOM 1552 C CA . PHE A 1 205 ? -8.044 3.941 18.088 1.00 81.62 205 PHE A CA 1
ATOM 1553 C C . PHE A 1 205 ? -7.393 4.320 16.765 1.00 81.62 205 PHE A C 1
ATOM 1555 O O . PHE A 1 205 ? -6.978 5.466 16.578 1.00 81.62 205 PHE A O 1
ATOM 1562 N N . GLN A 1 206 ? -7.277 3.350 15.863 1.00 89.88 206 GLN A N 1
ATOM 1563 C CA . GLN A 1 206 ? -6.735 3.559 14.527 1.00 89.88 206 GLN A CA 1
ATOM 1564 C C . GLN A 1 206 ? -7.911 3.597 13.566 1.00 89.88 206 GLN A C 1
ATOM 1566 O O . GLN A 1 206 ? -8.657 2.626 13.482 1.00 89.88 206 GLN A O 1
ATOM 1571 N N . HIS A 1 207 ? -8.107 4.708 12.877 1.00 91.62 207 HIS A N 1
ATOM 1572 C CA . HIS A 1 207 ? -9.252 4.885 12.000 1.00 91.62 207 HIS A CA 1
ATOM 1573 C C . HIS A 1 207 ? -8.807 5.013 10.557 1.00 91.62 207 HIS A C 1
ATOM 1575 O O . HIS A 1 207 ? -7.834 5.710 10.266 1.00 91.62 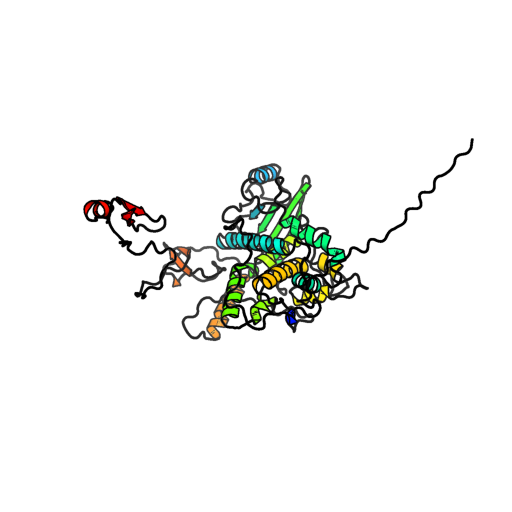207 HIS A O 1
ATOM 1581 N N . ILE A 1 208 ? -9.562 4.377 9.669 1.00 93.75 208 ILE A N 1
ATOM 1582 C CA . ILE A 1 208 ? -9.442 4.554 8.227 1.00 93.75 208 ILE A CA 1
ATOM 1583 C C . ILE A 1 208 ? -10.842 4.830 7.683 1.00 93.75 208 ILE A C 1
ATOM 1585 O O . ILE A 1 208 ? -11.749 4.015 7.836 1.00 93.75 208 ILE A O 1
ATOM 1589 N N . THR A 1 209 ? -11.020 5.969 7.030 1.00 92.00 209 THR A N 1
ATOM 1590 C CA . THR A 1 209 ? -12.225 6.268 6.254 1.00 92.00 209 THR A CA 1
ATOM 1591 C C . THR A 1 209 ? -11.905 6.125 4.781 1.00 92.00 209 THR A C 1
ATOM 1593 O O . THR A 1 209 ? -10.934 6.712 4.309 1.00 92.00 209 THR A O 1
ATOM 1596 N N . LEU A 1 210 ? -12.737 5.396 4.043 1.00 88.75 210 LEU A N 1
ATOM 1597 C CA . LEU A 1 210 ? -12.588 5.233 2.603 1.00 88.75 210 LEU A CA 1
ATOM 1598 C C . LEU A 1 210 ? -13.625 6.097 1.890 1.00 88.75 210 LEU A C 1
ATOM 1600 O O . LEU A 1 210 ? -14.807 6.096 2.233 1.00 88.75 210 LEU A O 1
ATOM 1604 N N . CYS A 1 211 ? -13.167 6.864 0.907 1.00 87.56 211 CYS A N 1
ATOM 1605 C CA . CYS A 1 211 ? -14.016 7.734 0.106 1.00 87.56 211 CYS A CA 1
ATOM 1606 C C . CYS A 1 211 ? -14.700 6.934 -1.015 1.00 87.56 211 CYS A C 1
ATOM 1608 O O . CYS A 1 211 ? -14.151 5.926 -1.450 1.00 87.56 211 CYS A O 1
ATOM 1610 N N . PRO A 1 212 ? -15.855 7.375 -1.552 1.00 85.00 212 PRO A N 1
ATOM 1611 C CA . PRO A 1 212 ? -16.617 6.603 -2.543 1.00 85.00 212 PRO A CA 1
ATOM 1612 C C . PRO A 1 212 ? -15.797 6.101 -3.743 1.00 85.00 212 PRO A C 1
ATOM 1614 O O . PRO A 1 212 ? -15.925 4.945 -4.134 1.00 85.00 212 PRO A O 1
ATOM 1617 N N . ILE A 1 213 ? -14.877 6.928 -4.255 1.00 82.75 213 ILE A N 1
ATOM 1618 C CA . ILE A 1 213 ? -13.996 6.588 -5.385 1.00 82.75 213 ILE A CA 1
ATOM 1619 C C . ILE A 1 213 ? -13.110 5.354 -5.139 1.00 82.75 213 ILE A C 1
ATOM 1621 O O . ILE A 1 213 ? -12.702 4.682 -6.081 1.00 82.75 213 ILE A O 1
ATOM 1625 N N . TYR A 1 214 ? -12.833 5.019 -3.877 1.00 87.25 214 TYR A N 1
ATOM 1626 C CA . TYR A 1 214 ? -12.067 3.833 -3.502 1.00 87.25 214 TYR A CA 1
ATOM 1627 C C . TYR A 1 214 ? -12.747 2.532 -3.920 1.00 87.25 214 TYR A C 1
ATOM 1629 O O . TYR A 1 214 ? -12.083 1.578 -4.328 1.00 87.25 214 TYR A O 1
ATOM 1637 N N . PHE A 1 215 ? -14.075 2.478 -3.829 1.00 86.50 215 PHE A N 1
ATOM 1638 C CA . PHE A 1 215 ? -14.818 1.250 -4.090 1.00 86.50 215 PHE A CA 1
ATOM 1639 C C . PHE A 1 215 ? -14.867 0.897 -5.582 1.00 86.50 215 PHE A C 1
ATOM 1641 O O . PHE A 1 215 ? -15.005 -0.283 -5.903 1.00 86.50 215 PHE A O 1
ATOM 1648 N N . GLY A 1 216 ? -14.613 1.869 -6.466 1.00 84.62 216 GLY A N 1
ATOM 1649 C CA . GLY A 1 216 ? -14.419 1.649 -7.902 1.00 84.62 216 GLY A CA 1
ATOM 1650 C C . GLY A 1 216 ? -13.043 1.089 -8.293 1.00 84.62 216 GLY A C 1
ATOM 1651 O O . GLY A 1 216 ? -12.834 0.767 -9.454 1.00 84.62 216 GLY A O 1
ATOM 1652 N N . LEU A 1 217 ? -12.089 0.964 -7.361 1.00 86.25 217 LEU A N 1
ATOM 1653 C CA . LEU A 1 217 ? -10.777 0.374 -7.654 1.00 86.25 217 LEU A CA 1
ATOM 1654 C C . LEU A 1 217 ? -10.850 -1.159 -7.753 1.00 86.25 217 LEU A C 1
ATOM 1656 O O . LEU A 1 217 ? -11.612 -1.810 -7.036 1.00 86.25 217 LEU A O 1
ATOM 1660 N N . ASP A 1 218 ? -9.983 -1.758 -8.563 1.00 89.56 218 ASP A N 1
ATOM 1661 C CA . ASP A 1 218 ? -9.837 -3.217 -8.623 1.00 89.56 218 ASP A CA 1
ATOM 1662 C C . ASP A 1 218 ? -9.143 -3.780 -7.372 1.00 89.56 218 ASP A C 1
ATOM 1664 O O . ASP A 1 218 ? -8.357 -3.094 -6.706 1.00 89.56 218 ASP A O 1
ATOM 1668 N N . SER A 1 219 ? -9.404 -5.050 -7.052 1.00 91.69 219 SER A N 1
ATOM 1669 C CA . SER A 1 219 ? -8.603 -5.801 -6.075 1.00 91.69 219 SER A CA 1
ATOM 1670 C C . SER A 1 219 ? -7.203 -6.099 -6.628 1.00 91.69 219 SER A C 1
ATOM 1672 O O . SER A 1 219 ? -6.938 -5.933 -7.823 1.00 91.69 219 SER A O 1
ATOM 1674 N N . LEU A 1 220 ? -6.282 -6.551 -5.773 1.00 92.81 220 LEU A N 1
ATOM 1675 C CA . LEU A 1 220 ? -4.954 -6.982 -6.225 1.00 92.81 220 LEU A CA 1
ATOM 1676 C C . LEU A 1 220 ? -5.048 -8.149 -7.221 1.00 92.81 220 LEU A C 1
ATOM 1678 O O . LEU A 1 220 ? -4.317 -8.177 -8.206 1.00 92.81 220 LEU A O 1
ATOM 1682 N N . GLU A 1 221 ? -5.966 -9.081 -6.969 1.00 90.44 221 GLU A N 1
ATOM 1683 C CA . GLU A 1 221 ? -6.247 -10.229 -7.840 1.00 90.44 221 GLU A CA 1
ATOM 1684 C C . GLU A 1 221 ? -6.854 -9.802 -9.174 1.00 90.44 221 GLU A C 1
ATOM 1686 O O . GLU A 1 221 ? -6.319 -10.183 -10.207 1.00 90.44 221 GLU A O 1
ATOM 1691 N N . GLY A 1 222 ? -7.850 -8.910 -9.176 1.00 90.38 222 GLY A N 1
ATOM 1692 C CA . GLY A 1 222 ? -8.405 -8.381 -10.426 1.00 90.38 222 GLY A CA 1
ATOM 1693 C C . GLY A 1 222 ? -7.348 -7.662 -11.276 1.00 90.38 222 GLY A C 1
ATOM 1694 O O . GLY A 1 222 ? -7.308 -7.816 -12.495 1.00 90.38 222 GLY A O 1
ATOM 1695 N N . LYS A 1 223 ? -6.410 -6.935 -10.645 1.00 91.69 223 LYS A N 1
ATOM 1696 C CA . LYS A 1 223 ? -5.259 -6.362 -11.365 1.00 91.69 223 LYS A CA 1
ATOM 1697 C C . LYS A 1 223 ? -4.288 -7.411 -11.888 1.00 91.69 223 LYS A C 1
ATOM 1699 O O . LYS A 1 223 ? -3.744 -7.226 -12.975 1.00 91.69 223 LYS A O 1
ATOM 1704 N N . PHE A 1 224 ? -4.046 -8.474 -11.131 1.00 91.88 224 PHE A N 1
ATOM 1705 C CA . PHE A 1 224 ? -3.203 -9.575 -11.580 1.00 91.88 224 PHE A CA 1
ATOM 1706 C C . PHE A 1 224 ? -3.801 -10.260 -12.815 1.00 91.88 224 PHE A C 1
ATOM 1708 O O . PHE A 1 224 ? -3.097 -10.394 -13.813 1.00 91.88 224 PHE A O 1
ATOM 1715 N N . GLU A 1 225 ? -5.089 -10.605 -12.782 1.00 89.94 225 GLU A N 1
ATOM 1716 C CA . GLU A 1 225 ? -5.816 -11.227 -13.900 1.00 89.94 225 GLU A CA 1
ATOM 1717 C C . GLU A 1 225 ? -5.782 -10.338 -15.151 1.00 89.94 225 GLU A C 1
ATOM 1719 O O . GLU A 1 225 ? -5.388 -10.789 -16.226 1.00 89.94 225 GLU A O 1
ATOM 1724 N N . MET A 1 226 ? -6.067 -9.039 -14.999 1.00 91.50 226 MET A N 1
ATOM 1725 C CA . MET A 1 226 ? -5.973 -8.061 -16.092 1.00 91.50 226 MET A CA 1
ATOM 1726 C C . MET A 1 226 ? -4.580 -8.054 -16.750 1.00 91.50 226 MET A C 1
ATOM 1728 O O . MET A 1 226 ? -4.462 -7.985 -17.977 1.00 91.50 226 MET A O 1
ATOM 1732 N N . ILE A 1 227 ? -3.512 -8.107 -15.947 1.00 92.56 227 ILE A N 1
ATOM 1733 C CA . ILE A 1 227 ? -2.129 -8.111 -16.443 1.00 92.56 227 ILE A CA 1
ATOM 1734 C C . ILE A 1 227 ? -1.782 -9.447 -17.101 1.00 92.56 227 ILE A C 1
ATOM 1736 O O . ILE A 1 227 ? -1.143 -9.450 -18.153 1.00 92.56 227 ILE A O 1
ATOM 1740 N N . GLU A 1 228 ? -2.198 -10.569 -16.518 1.00 90.88 228 GLU A N 1
ATOM 1741 C CA . GLU A 1 228 ? -1.988 -11.896 -17.096 1.00 90.88 228 GLU A CA 1
ATOM 1742 C C . GLU A 1 228 ? -2.636 -12.008 -18.479 1.00 90.88 228 GLU A C 1
ATOM 1744 O O . GLU A 1 228 ? -1.979 -12.414 -19.442 1.00 90.88 228 GLU A O 1
ATOM 1749 N N . GLU A 1 229 ? -3.886 -11.567 -18.613 1.00 90.69 229 GLU A N 1
ATOM 1750 C CA . GLU A 1 229 ? -4.589 -11.548 -19.893 1.00 90.69 229 GLU A CA 1
ATOM 1751 C C . GLU A 1 229 ? -3.903 -10.654 -20.933 1.00 90.69 229 GLU A C 1
ATOM 1753 O O . GLU A 1 229 ? -3.814 -11.018 -22.110 1.00 90.69 229 GLU A O 1
ATOM 1758 N N . ALA A 1 230 ? -3.416 -9.478 -20.525 1.00 92.00 230 ALA A N 1
ATOM 1759 C CA . ALA A 1 230 ? -2.686 -8.583 -21.417 1.00 92.00 230 ALA A CA 1
ATOM 1760 C C . ALA A 1 230 ? -1.380 -9.227 -21.909 1.00 92.00 230 ALA A C 1
ATOM 1762 O O . ALA A 1 230 ? -1.125 -9.258 -23.118 1.00 92.00 230 ALA A O 1
ATOM 1763 N N . LEU A 1 231 ? -0.610 -9.832 -21.001 1.00 92.19 231 LEU A N 1
ATOM 1764 C CA . LEU A 1 231 ? 0.632 -10.531 -21.332 1.00 92.19 231 LEU A CA 1
ATOM 1765 C C . LEU A 1 231 ? 0.386 -11.724 -22.261 1.00 92.19 231 LEU A C 1
ATOM 1767 O O . LEU A 1 231 ? 1.134 -11.903 -23.224 1.00 92.19 231 LEU A O 1
ATOM 1771 N N . ALA A 1 232 ? -0.693 -12.483 -22.050 1.00 90.44 232 ALA A N 1
ATOM 1772 C CA . ALA A 1 232 ? -1.088 -13.585 -22.929 1.00 90.44 232 ALA A CA 1
ATOM 1773 C C . ALA A 1 232 ? -1.402 -13.118 -24.366 1.00 90.44 232 ALA A C 1
ATOM 1775 O O . ALA A 1 232 ? -1.183 -13.862 -25.325 1.00 90.44 232 ALA A O 1
ATOM 1776 N N . ARG A 1 233 ? -1.865 -11.872 -24.536 1.00 92.62 233 ARG A N 1
ATOM 1777 C CA . ARG A 1 233 ? -2.077 -11.225 -25.846 1.00 92.62 233 ARG A CA 1
ATOM 1778 C C . ARG A 1 233 ? -0.825 -10.544 -26.409 1.00 92.62 233 ARG A C 1
ATOM 1780 O O . ARG A 1 233 ? -0.875 -10.004 -27.513 1.00 92.62 233 ARG A O 1
ATOM 1787 N N . GLY A 1 234 ? 0.291 -10.581 -25.688 1.00 91.88 234 GLY A N 1
ATOM 1788 C CA . GLY A 1 234 ? 1.544 -9.948 -26.086 1.00 91.88 234 GLY A CA 1
ATOM 1789 C C . GLY A 1 234 ? 1.669 -8.472 -25.691 1.00 91.88 234 GLY A C 1
ATOM 1790 O O . GLY A 1 234 ? 2.617 -7.823 -26.127 1.00 91.88 234 GLY A O 1
ATOM 1791 N N . ASP A 1 235 ? 0.738 -7.939 -24.897 1.00 93.44 235 ASP A N 1
ATOM 1792 C CA . ASP A 1 235 ? 0.757 -6.554 -24.420 1.00 93.44 235 ASP A CA 1
ATOM 1793 C C . ASP A 1 235 ? 1.425 -6.463 -23.041 1.00 93.44 235 ASP A C 1
ATOM 1795 O O . ASP A 1 235 ? 0.891 -6.923 -22.032 1.00 93.44 235 ASP A O 1
ATOM 1799 N N . THR A 1 236 ? 2.611 -5.856 -22.993 1.00 94.50 236 THR A N 1
ATOM 1800 C CA . THR A 1 236 ? 3.400 -5.696 -21.763 1.00 94.50 236 THR A CA 1
ATOM 1801 C C . THR A 1 236 ? 3.086 -4.414 -21.002 1.00 94.50 236 THR A C 1
ATOM 1803 O O . THR A 1 236 ? 3.559 -4.242 -19.878 1.00 94.50 236 THR A O 1
ATOM 1806 N N . THR A 1 237 ? 2.258 -3.523 -21.555 1.00 92.75 237 THR A N 1
ATOM 1807 C CA . THR A 1 237 ? 2.035 -2.166 -21.033 1.00 92.75 237 THR A CA 1
ATOM 1808 C C . THR A 1 237 ? 1.605 -2.168 -19.565 1.00 92.75 237 THR A C 1
ATOM 1810 O O . THR A 1 237 ? 2.117 -1.388 -18.760 1.00 92.75 237 THR A O 1
ATOM 1813 N N . TYR A 1 238 ? 0.694 -3.069 -19.195 1.00 93.06 238 TYR A N 1
ATOM 1814 C CA . TYR A 1 238 ? 0.140 -3.167 -17.842 1.00 93.06 238 TYR A CA 1
ATOM 1815 C C . TYR A 1 238 ? 1.127 -3.767 -16.821 1.00 93.06 238 TYR A C 1
ATOM 1817 O O . TYR A 1 238 ? 1.056 -3.464 -15.628 1.00 93.06 238 TYR A O 1
ATOM 1825 N N . ALA A 1 239 ? 2.080 -4.583 -17.282 1.00 93.88 239 ALA A N 1
ATOM 1826 C CA . ALA A 1 239 ? 3.154 -5.127 -16.451 1.00 93.88 239 ALA A CA 1
ATOM 1827 C C . ALA A 1 239 ? 4.317 -4.130 -16.291 1.00 93.88 239 ALA A C 1
ATOM 1829 O O . ALA A 1 239 ? 4.922 -4.045 -15.222 1.00 93.88 239 ALA A O 1
ATOM 1830 N N . GLU A 1 240 ? 4.609 -3.350 -17.333 1.00 94.19 240 GLU A N 1
ATOM 1831 C CA . GLU A 1 240 ? 5.724 -2.401 -17.357 1.00 94.19 240 GLU A CA 1
ATOM 1832 C C . GLU A 1 240 ? 5.400 -1.058 -16.702 1.00 94.19 240 GLU A C 1
ATOM 1834 O O . GLU A 1 240 ? 6.294 -0.437 -16.138 1.00 94.19 240 GLU A O 1
ATOM 1839 N N . ILE A 1 241 ? 4.165 -0.557 -16.777 1.00 93.69 241 ILE A N 1
ATOM 1840 C CA . ILE A 1 241 ? 3.829 0.777 -16.259 1.00 93.69 241 ILE A CA 1
ATOM 1841 C C . ILE A 1 241 ? 3.079 0.640 -14.934 1.00 93.69 241 ILE A C 1
ATOM 1843 O O . ILE A 1 241 ? 1.929 0.204 -14.886 1.00 93.69 241 ILE A O 1
ATOM 1847 N N . ALA A 1 242 ? 3.720 1.089 -13.855 1.00 94.31 242 ALA A N 1
ATOM 1848 C CA . ALA A 1 242 ? 3.233 0.957 -12.486 1.00 94.31 242 ALA A CA 1
ATOM 1849 C C . ALA A 1 242 ? 1.852 1.603 -12.265 1.00 94.31 242 ALA A C 1
ATOM 1851 O O . ALA A 1 242 ? 1.076 1.122 -11.446 1.00 94.31 242 ALA A O 1
ATOM 1852 N N . ASP A 1 243 ? 1.495 2.653 -13.012 1.00 89.50 243 ASP A N 1
ATOM 1853 C CA . ASP A 1 243 ? 0.180 3.299 -12.893 1.00 89.50 243 ASP A CA 1
ATOM 1854 C C . ASP A 1 243 ? -1.000 2.347 -13.143 1.00 89.50 243 ASP A C 1
ATOM 1856 O O . ASP A 1 243 ? -2.056 2.525 -12.535 1.00 89.50 243 ASP A O 1
ATOM 1860 N N . TRP A 1 244 ? -0.815 1.316 -13.970 1.00 92.38 244 TRP A N 1
ATOM 1861 C CA . TRP A 1 244 ? -1.842 0.309 -14.248 1.00 92.38 244 TRP A CA 1
ATOM 1862 C C . TRP A 1 244 ? -2.021 -0.725 -13.131 1.00 92.38 244 TRP A C 1
ATOM 1864 O O . TRP A 1 244 ? -2.986 -1.487 -13.141 1.00 92.38 244 TRP A O 1
ATOM 1874 N N . GLN A 1 245 ? -1.119 -0.734 -12.151 1.00 94.31 245 GLN A N 1
ATOM 1875 C CA . GLN A 1 245 ? -1.067 -1.707 -11.059 1.00 94.31 245 GLN A CA 1
ATOM 1876 C C . GLN A 1 245 ? -1.726 -1.193 -9.769 1.00 94.31 245 GLN A C 1
ATOM 1878 O O . GLN A 1 245 ? -1.631 -1.843 -8.725 1.00 94.31 245 GLN A O 1
ATOM 1883 N N . LYS A 1 246 ? -2.375 -0.020 -9.816 1.00 92.62 246 LYS A N 1
ATOM 1884 C CA . LYS A 1 246 ? -3.149 0.554 -8.701 1.00 92.62 246 LYS A CA 1
ATOM 1885 C C . LYS A 1 246 ? -4.292 -0.378 -8.317 1.00 92.62 246 LYS A C 1
ATOM 1887 O O . LYS A 1 246 ? -5.039 -0.820 -9.182 1.00 92.62 246 LYS A O 1
ATOM 1892 N N . ASN A 1 247 ? -4.443 -0.647 -7.026 1.00 93.00 247 ASN A N 1
ATOM 1893 C CA . ASN A 1 247 ? -5.473 -1.546 -6.510 1.00 93.00 247 ASN A CA 1
ATOM 1894 C C . ASN A 1 247 ? -5.904 -1.157 -5.089 1.00 93.00 247 ASN A C 1
ATOM 1896 O O . ASN A 1 247 ? -5.192 -0.437 -4.380 1.00 93.00 247 ASN A O 1
ATOM 1900 N N . LYS A 1 248 ? -7.060 -1.671 -4.658 1.00 92.44 248 LYS A N 1
ATOM 1901 C CA . LYS A 1 248 ? -7.647 -1.442 -3.328 1.00 92.44 248 LYS A CA 1
ATOM 1902 C C . LYS A 1 248 ? -6.683 -1.767 -2.189 1.00 92.44 248 LYS A C 1
ATOM 1904 O O . LYS A 1 248 ? -6.618 -1.007 -1.223 1.00 92.44 248 LYS A O 1
ATOM 1909 N N . GLY A 1 249 ? -5.920 -2.856 -2.303 1.00 94.31 249 GLY A N 1
ATOM 1910 C CA . GLY A 1 249 ? -4.946 -3.266 -1.291 1.00 94.31 249 GLY A CA 1
ATOM 1911 C C . GLY A 1 249 ? -3.785 -2.293 -1.134 1.00 94.31 249 GLY A C 1
ATOM 1912 O O . GLY A 1 249 ? -3.390 -1.977 -0.015 1.00 94.31 249 GLY A O 1
ATOM 1913 N N . GLN A 1 250 ? -3.268 -1.761 -2.241 1.00 95.75 250 GLN A N 1
ATOM 1914 C CA . GLN A 1 250 ? -2.207 -0.752 -2.238 1.00 95.75 250 GLN A CA 1
ATOM 1915 C C . GLN A 1 250 ? -2.677 0.558 -1.588 1.00 95.75 250 GLN A C 1
ATOM 1917 O O . GLN A 1 250 ? -1.954 1.117 -0.763 1.00 95.75 250 GLN A O 1
ATOM 1922 N N . TYR A 1 251 ? -3.895 1.012 -1.891 1.00 94.44 251 TYR A N 1
ATOM 1923 C CA . TYR A 1 251 ? -4.490 2.183 -1.236 1.00 94.44 251 TYR A CA 1
ATOM 1924 C C . TYR A 1 251 ? -4.789 1.932 0.247 1.00 94.44 251 TYR A C 1
ATOM 1926 O O . TYR A 1 251 ? -4.525 2.787 1.084 1.00 94.44 251 TYR A O 1
ATOM 1934 N N . PHE A 1 252 ? -5.281 0.748 0.611 1.00 95.19 252 PHE A N 1
ATOM 1935 C CA . PHE A 1 252 ? -5.505 0.420 2.018 1.00 95.19 252 PHE A CA 1
ATOM 1936 C C . PHE A 1 252 ? -4.183 0.372 2.797 1.00 95.19 252 PHE A C 1
ATOM 1938 O O . PHE A 1 252 ? -4.088 0.917 3.893 1.00 95.19 252 PHE A O 1
ATOM 1945 N N . LEU A 1 253 ? -3.130 -0.203 2.205 1.00 95.69 253 LEU A N 1
ATOM 1946 C CA . LEU A 1 253 ? -1.778 -0.205 2.768 1.00 95.69 253 LEU A CA 1
ATOM 1947 C C . LEU A 1 253 ? -1.229 1.217 2.961 1.00 95.69 253 LEU A C 1
ATOM 1949 O O . LEU A 1 253 ? -0.588 1.480 3.977 1.00 95.69 253 LEU A O 1
ATOM 1953 N N . HIS A 1 254 ? -1.484 2.126 2.016 1.00 96.12 254 HIS A N 1
ATOM 1954 C CA . HIS A 1 254 ? -1.153 3.545 2.158 1.00 96.12 254 HIS A CA 1
ATOM 1955 C C . HIS A 1 254 ? -1.795 4.129 3.424 1.00 96.12 254 HIS A C 1
ATOM 1957 O O . HIS A 1 254 ? -1.088 4.650 4.284 1.00 96.12 254 HIS A O 1
ATOM 1963 N N . GLU A 1 255 ? -3.107 3.962 3.595 1.00 95.19 255 GLU A N 1
ATOM 1964 C CA . GLU A 1 255 ? -3.815 4.482 4.771 1.00 95.19 255 GLU A CA 1
ATOM 1965 C C . GLU A 1 255 ? -3.339 3.834 6.077 1.00 95.19 255 GLU A C 1
ATOM 1967 O O . GLU A 1 255 ? -3.147 4.515 7.087 1.00 95.19 255 GLU A O 1
ATOM 1972 N N . MET A 1 256 ? -3.053 2.528 6.059 1.00 94.19 256 MET A N 1
ATOM 1973 C CA . MET A 1 256 ? -2.471 1.836 7.210 1.00 94.19 256 MET A CA 1
ATOM 1974 C C . MET A 1 256 ? -1.146 2.462 7.646 1.00 94.19 256 MET A C 1
ATOM 1976 O O . MET A 1 256 ? -0.842 2.444 8.836 1.00 94.19 256 MET A O 1
ATOM 1980 N N . MET A 1 257 ? -0.358 3.031 6.729 1.00 95.44 257 MET A N 1
ATOM 1981 C CA . MET A 1 257 ? 0.913 3.649 7.093 1.00 95.44 257 MET A CA 1
ATOM 1982 C C . MET A 1 257 ? 0.762 4.926 7.919 1.00 95.44 257 MET A C 1
ATOM 1984 O O . MET A 1 257 ? 1.641 5.205 8.734 1.00 95.44 257 MET A O 1
ATOM 1988 N N . HIS A 1 258 ? -0.333 5.668 7.770 1.00 95.06 258 HIS A N 1
ATOM 1989 C CA . HIS A 1 258 ? -0.607 6.863 8.577 1.00 95.06 258 HIS A CA 1
ATOM 1990 C C . HIS A 1 258 ? -0.994 6.550 10.029 1.00 95.06 258 HIS A C 1
ATOM 1992 O O . HIS A 1 258 ? -0.984 7.442 10.880 1.00 95.06 258 HIS A O 1
ATOM 1998 N N . LEU A 1 259 ? -1.336 5.297 10.331 1.00 92.81 259 LEU A N 1
ATOM 1999 C CA . LEU A 1 259 ? -1.694 4.859 11.675 1.00 92.81 259 LEU A CA 1
ATOM 2000 C C . LEU A 1 259 ? -0.454 4.826 12.568 1.00 92.81 259 LEU A C 1
ATOM 2002 O O . LEU A 1 259 ? 0.513 4.133 12.250 1.00 92.81 259 LEU A O 1
ATOM 2006 N N . ASP A 1 260 ? -0.483 5.481 13.730 1.00 90.88 260 ASP A N 1
ATOM 2007 C CA . ASP A 1 260 ? 0.677 5.521 14.633 1.00 90.88 260 ASP A CA 1
ATOM 2008 C C . ASP A 1 260 ? 1.050 4.118 15.137 1.00 90.88 260 ASP A C 1
ATOM 2010 O O . ASP A 1 260 ? 2.195 3.856 15.509 1.00 90.88 260 ASP A O 1
ATOM 2014 N N . ALA A 1 261 ? 0.117 3.168 15.151 1.00 88.50 261 ALA A N 1
ATOM 2015 C CA . ALA A 1 261 ? 0.458 1.797 15.516 1.00 88.50 261 ALA A CA 1
ATOM 2016 C C . ALA A 1 261 ? 1.370 1.101 14.480 1.00 88.50 261 ALA A C 1
ATOM 2018 O O . ALA A 1 261 ? 2.132 0.190 14.835 1.00 88.50 261 ALA A O 1
ATOM 2019 N N . VAL A 1 262 ? 1.330 1.561 13.228 1.00 90.94 262 VAL A N 1
ATOM 2020 C CA . VAL A 1 262 ? 2.051 1.006 12.079 1.00 90.94 262 VAL A CA 1
ATOM 2021 C C . VAL A 1 262 ? 3.220 1.912 11.687 1.00 90.94 262 VAL A C 1
ATOM 2023 O O . VAL A 1 262 ? 4.373 1.493 11.775 1.00 90.94 262 VAL A O 1
ATOM 2026 N N . GLY A 1 263 ? 2.953 3.155 11.294 1.00 91.81 263 GLY A N 1
ATOM 2027 C CA . GLY A 1 263 ? 3.956 4.124 10.874 1.00 91.81 263 GLY A CA 1
ATOM 2028 C C . GLY A 1 263 ? 4.711 4.734 12.047 1.00 91.81 263 GLY A C 1
ATOM 2029 O O . GLY A 1 263 ? 4.179 5.578 12.767 1.00 91.81 263 GLY A O 1
ATOM 2030 N N . GLN A 1 264 ? 5.966 4.321 12.246 1.00 91.81 264 GLN A N 1
ATOM 2031 C CA . GLN A 1 264 ? 6.840 4.884 13.278 1.00 91.81 264 GLN A CA 1
ATOM 2032 C C . GLN A 1 264 ? 8.185 5.376 12.699 1.00 91.81 264 GLN A C 1
ATOM 2034 O O . GLN A 1 264 ? 8.930 4.578 12.120 1.00 91.81 264 GLN A O 1
ATOM 2039 N N . PRO A 1 265 ? 8.546 6.672 12.856 1.00 93.94 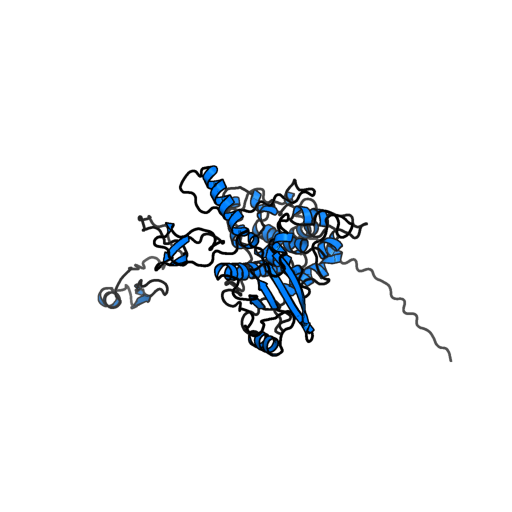265 PRO A N 1
ATOM 2040 C CA . PRO A 1 265 ? 7.709 7.761 13.390 1.00 93.94 265 PRO A CA 1
ATOM 2041 C C . PRO A 1 265 ? 6.449 7.964 12.533 1.00 93.94 265 PRO A C 1
ATOM 2043 O O . PRO A 1 265 ? 6.356 7.359 11.469 1.00 93.94 265 PRO A O 1
ATOM 2046 N N . HIS A 1 266 ? 5.516 8.808 12.989 1.00 93.56 266 HIS A N 1
ATOM 2047 C CA . HIS A 1 266 ? 4.299 9.118 12.234 1.00 93.56 266 HIS A CA 1
ATOM 2048 C C . HIS A 1 266 ? 4.624 9.393 10.757 1.00 93.56 266 HIS A C 1
ATOM 2050 O O . HIS A 1 266 ? 5.482 10.227 10.446 1.00 93.56 266 HIS A O 1
ATOM 2056 N N . ILE A 1 267 ? 3.965 8.655 9.867 1.00 94.75 267 ILE A N 1
ATOM 2057 C CA . ILE A 1 267 ? 4.163 8.722 8.420 1.00 94.75 267 ILE A CA 1
ATOM 2058 C C . ILE A 1 267 ? 3.078 9.622 7.850 1.00 94.75 267 ILE A C 1
ATOM 2060 O O . ILE A 1 267 ? 1.904 9.454 8.162 1.00 94.75 267 ILE A O 1
ATOM 2064 N N . SER A 1 268 ? 3.462 10.573 7.007 1.00 92.19 268 SER A N 1
ATOM 2065 C CA . SER A 1 268 ? 2.547 11.538 6.399 1.00 92.19 268 SER A CA 1
ATOM 2066 C C . SER A 1 268 ? 2.642 11.486 4.879 1.00 92.19 268 SER A C 1
ATOM 2068 O O . SER A 1 268 ? 3.427 10.724 4.317 1.00 92.19 268 SER A O 1
ATOM 2070 N N . ASP A 1 269 ? 1.850 12.303 4.194 1.00 90.81 269 ASP A N 1
ATOM 2071 C CA . ASP A 1 269 ? 2.028 12.511 2.761 1.00 90.81 269 ASP A CA 1
ATOM 2072 C C . ASP A 1 269 ? 3.090 13.566 2.506 1.00 90.81 269 ASP A C 1
ATOM 2074 O O . ASP A 1 269 ? 2.905 14.756 2.793 1.00 90.81 269 ASP A O 1
ATOM 2078 N N . GLN A 1 270 ? 4.216 13.144 1.948 1.00 89.62 270 GLN A N 1
ATOM 2079 C CA . GLN A 1 270 ? 5.339 14.038 1.721 1.00 89.62 270 GLN A CA 1
ATOM 2080 C C . GLN A 1 270 ? 5.126 14.887 0.476 1.00 89.62 270 GLN A C 1
ATOM 2082 O O . GLN A 1 270 ? 4.672 14.424 -0.564 1.00 89.62 270 GLN A O 1
ATOM 2087 N N . TYR A 1 271 ? 5.547 16.144 0.549 1.00 86.06 271 TYR A N 1
ATOM 2088 C CA . TYR A 1 271 ? 5.543 17.045 -0.598 1.00 86.06 271 TYR A CA 1
ATOM 2089 C C . TYR A 1 271 ? 6.726 16.768 -1.534 1.00 86.06 271 TYR A C 1
ATOM 2091 O O . TYR A 1 271 ? 7.843 16.479 -1.101 1.00 86.06 271 TYR A O 1
ATOM 2099 N N . LEU A 1 272 ? 6.550 16.937 -2.840 1.00 83.62 272 LEU A N 1
ATOM 2100 C CA . LEU A 1 272 ? 7.660 16.887 -3.792 1.00 83.62 272 LEU A CA 1
ATOM 2101 C C . LEU A 1 272 ? 8.618 18.059 -3.617 1.00 83.62 272 LEU A C 1
ATOM 2103 O O . LEU A 1 272 ? 9.777 17.936 -3.994 1.00 83.62 272 LEU A O 1
ATOM 2107 N N . SER A 1 273 ? 8.209 19.180 -3.025 1.00 78.94 273 SER A N 1
ATOM 2108 C CA . SER A 1 273 ? 9.131 20.266 -2.676 1.00 78.94 273 SER A CA 1
ATOM 2109 C C . SER A 1 273 ? 9.880 19.958 -1.369 1.00 78.94 273 SER A C 1
ATOM 2111 O O . SER A 1 273 ? 9.497 19.070 -0.615 1.00 78.94 273 SER A O 1
ATOM 2113 N N . SER A 1 274 ? 11.026 20.607 -1.140 1.00 69.44 274 SER A N 1
ATOM 2114 C CA . SER A 1 274 ? 11.756 20.512 0.139 1.00 69.44 274 SER A CA 1
ATOM 2115 C C . SER A 1 274 ? 11.226 21.477 1.202 1.00 69.44 274 SER A C 1
ATOM 2117 O O . SER A 1 274 ? 11.657 21.396 2.345 1.00 69.44 274 SER A O 1
ATOM 2119 N N . SER A 1 275 ? 10.338 22.396 0.823 1.00 65.00 275 SER A N 1
ATOM 2120 C CA . SER A 1 275 ? 9.658 23.286 1.755 1.00 65.00 275 SER A CA 1
ATOM 2121 C C . SER A 1 275 ? 8.409 22.567 2.248 1.00 65.00 275 SER A C 1
ATOM 2123 O O . SER A 1 275 ? 7.519 22.252 1.457 1.00 65.00 275 SER A O 1
ATOM 2125 N N . GLU A 1 276 ? 8.368 22.259 3.542 1.00 61.56 276 GLU A N 1
ATOM 2126 C CA . GLU A 1 276 ? 7.230 21.584 4.166 1.00 61.56 276 GLU A CA 1
ATOM 2127 C C . GLU A 1 276 ? 5.921 22.324 3.835 1.00 61.56 276 GLU A C 1
ATOM 2129 O O . GLU A 1 276 ? 5.849 23.550 3.927 1.00 61.56 276 GLU A O 1
ATOM 2134 N N . ASN A 1 277 ? 4.894 21.573 3.426 1.00 66.25 277 ASN A N 1
ATOM 2135 C CA . ASN A 1 277 ? 3.539 22.058 3.129 1.00 66.25 277 ASN A CA 1
ATOM 2136 C C . ASN A 1 277 ? 3.370 22.970 1.903 1.00 66.25 277 ASN A C 1
ATOM 2138 O O . ASN A 1 277 ? 2.352 23.652 1.788 1.00 66.25 277 ASN A O 1
ATOM 2142 N N . ILE A 1 278 ? 4.329 22.987 0.972 1.00 70.38 278 ILE A N 1
ATOM 2143 C CA . ILE A 1 278 ? 4.210 23.756 -0.275 1.00 70.38 278 ILE A CA 1
ATOM 2144 C C . ILE A 1 278 ? 4.450 22.848 -1.484 1.00 70.38 278 ILE A C 1
ATOM 2146 O O . ILE A 1 278 ? 5.512 22.231 -1.607 1.00 70.38 278 ILE A O 1
ATOM 2150 N N . GLY A 1 279 ? 3.499 22.845 -2.421 1.00 72.25 279 GLY A N 1
ATOM 2151 C CA . GLY A 1 279 ? 3.610 22.199 -3.733 1.00 72.25 279 GLY A CA 1
ATOM 2152 C C . GLY A 1 279 ? 2.826 20.887 -3.861 1.00 72.25 279 GLY A C 1
ATOM 2153 O O . GLY A 1 279 ? 2.007 20.578 -2.999 1.00 72.25 279 GLY A O 1
ATOM 2154 N N . PRO A 1 280 ? 3.054 20.116 -4.938 1.00 80.38 280 PRO A N 1
ATOM 2155 C CA . PRO A 1 280 ? 2.397 18.827 -5.128 1.00 80.38 280 PRO A CA 1
ATOM 2156 C C . PRO A 1 280 ? 2.901 17.796 -4.113 1.00 80.38 280 PRO A C 1
ATOM 2158 O O . PRO A 1 280 ? 4.090 17.780 -3.774 1.00 80.38 280 PRO A O 1
ATOM 2161 N N . LYS A 1 281 ? 2.005 16.929 -3.639 1.00 84.38 281 LYS A N 1
ATOM 2162 C CA . LYS A 1 281 ? 2.352 15.751 -2.834 1.00 84.38 281 LYS A CA 1
ATOM 2163 C C . LYS A 1 281 ? 2.994 14.663 -3.703 1.00 84.38 281 LYS A C 1
ATOM 2165 O O . LYS A 1 281 ? 2.810 14.625 -4.917 1.00 84.38 281 LYS A O 1
ATOM 2170 N N . ALA A 1 282 ? 3.780 13.796 -3.080 1.00 88.19 282 ALA A N 1
ATOM 2171 C CA . ALA A 1 282 ? 4.452 12.666 -3.706 1.00 88.19 282 ALA A CA 1
ATOM 2172 C C . ALA A 1 282 ? 3.507 11.459 -3.806 1.00 88.19 282 ALA A C 1
ATOM 2174 O O . ALA A 1 282 ? 3.755 10.423 -3.190 1.00 88.19 282 ALA A O 1
ATOM 2175 N N . TYR A 1 283 ? 2.427 11.631 -4.568 1.00 87.69 283 TYR A N 1
ATOM 2176 C CA . TYR A 1 283 ? 1.455 10.583 -4.866 1.00 87.69 283 TYR A CA 1
ATOM 2177 C C . TYR A 1 283 ? 1.722 9.924 -6.217 1.00 87.69 283 TYR A C 1
ATOM 2179 O O . TYR A 1 283 ? 2.219 10.557 -7.155 1.00 87.69 283 TYR A O 1
ATOM 2187 N N . GLY A 1 284 ? 1.338 8.657 -6.316 1.00 88.94 284 GLY A N 1
ATOM 2188 C CA . GLY A 1 284 ? 1.516 7.839 -7.501 1.00 88.94 284 GLY A CA 1
ATOM 2189 C C . GLY A 1 284 ? 2.974 7.421 -7.714 1.00 88.94 284 GLY A C 1
ATOM 2190 O O . GLY A 1 284 ? 3.900 7.949 -7.085 1.00 88.94 284 GLY A O 1
ATOM 2191 N N . PRO A 1 285 ? 3.212 6.502 -8.660 1.00 91.38 285 PRO A N 1
ATOM 2192 C CA . PRO A 1 285 ? 4.532 5.922 -8.858 1.00 91.38 285 PRO A CA 1
ATOM 2193 C C . PRO A 1 285 ? 5.543 6.982 -9.314 1.00 91.38 285 PRO A C 1
ATOM 2195 O O . PRO A 1 285 ? 6.680 6.990 -8.847 1.00 91.38 285 PRO A O 1
ATOM 2198 N N . ALA A 1 286 ? 5.132 7.939 -10.153 1.00 88.25 286 ALA A N 1
ATOM 2199 C CA . ALA A 1 286 ? 5.994 9.027 -10.614 1.00 88.25 286 ALA A CA 1
ATOM 2200 C C . ALA A 1 286 ? 6.339 10.045 -9.513 1.00 88.25 286 ALA A C 1
ATOM 2202 O O . ALA A 1 286 ? 7.487 10.499 -9.426 1.00 88.25 286 ALA A O 1
ATOM 2203 N N . GLY A 1 287 ? 5.378 10.393 -8.651 1.00 88.25 287 GLY A N 1
ATOM 2204 C CA . GLY A 1 287 ? 5.607 11.276 -7.507 1.00 88.25 287 GLY A CA 1
ATOM 2205 C C . GLY A 1 287 ? 6.541 10.628 -6.489 1.00 88.25 287 GLY A C 1
ATOM 2206 O O . GLY A 1 287 ? 7.547 11.224 -6.098 1.00 88.25 287 GLY A O 1
ATOM 2207 N N . VAL A 1 288 ? 6.274 9.374 -6.128 1.00 92.81 288 VAL A N 1
ATOM 2208 C CA . VAL A 1 288 ? 7.141 8.587 -5.244 1.00 92.81 288 VAL A CA 1
ATOM 2209 C C . VAL A 1 288 ? 8.547 8.442 -5.821 1.00 92.81 288 VAL A C 1
ATOM 2211 O O . VAL A 1 288 ? 9.519 8.714 -5.116 1.00 92.81 288 VAL A O 1
ATOM 2214 N N . TYR A 1 289 ? 8.676 8.096 -7.103 1.00 92.81 289 TYR A N 1
ATOM 2215 C CA . TYR A 1 289 ? 9.975 8.010 -7.768 1.00 92.81 289 TYR A CA 1
ATOM 2216 C C . TYR A 1 289 ? 10.715 9.354 -7.715 1.00 92.81 289 TYR A C 1
ATOM 2218 O O . TYR A 1 289 ? 11.866 9.428 -7.291 1.00 92.81 289 TYR A O 1
ATOM 2226 N N . THR A 1 290 ? 10.040 10.454 -8.056 1.00 89.62 290 THR A N 1
ATOM 2227 C CA . THR A 1 290 ? 10.625 11.805 -8.001 1.00 89.62 290 THR A CA 1
ATOM 2228 C C . THR A 1 290 ? 11.082 12.177 -6.587 1.00 89.62 290 THR A C 1
ATOM 2230 O O . THR A 1 290 ? 12.125 12.815 -6.420 1.00 89.62 290 THR A O 1
ATOM 2233 N N . LEU A 1 291 ? 10.325 11.782 -5.559 1.00 89.81 291 LEU A N 1
ATOM 2234 C CA . LEU A 1 291 ? 10.701 11.971 -4.160 1.00 89.81 291 LEU A CA 1
ATOM 2235 C C . LEU A 1 291 ? 11.969 11.181 -3.807 1.00 89.81 291 LEU A C 1
ATOM 2237 O O . LEU A 1 291 ? 12.881 11.744 -3.193 1.00 89.81 291 LEU A O 1
ATOM 2241 N N . ALA A 1 292 ? 12.023 9.916 -4.221 1.00 92.56 292 ALA A N 1
ATOM 2242 C CA . ALA A 1 292 ? 13.114 8.976 -3.979 1.00 92.56 292 ALA A CA 1
ATOM 2243 C C . ALA A 1 292 ? 14.422 9.364 -4.688 1.00 92.56 292 ALA A C 1
ATOM 2245 O O . ALA A 1 292 ? 15.504 9.125 -4.159 1.00 92.56 292 ALA A O 1
ATOM 2246 N N . GLN A 1 293 ? 14.352 10.023 -5.848 1.00 89.62 293 GLN A N 1
ATOM 2247 C CA . GLN A 1 293 ? 15.544 10.440 -6.601 1.00 89.62 293 GLN A CA 1
ATOM 2248 C C . GLN A 1 293 ? 16.146 11.783 -6.141 1.00 89.62 293 GLN A C 1
ATOM 2250 O O . GLN A 1 293 ? 17.046 12.325 -6.787 1.00 89.62 293 GLN A O 1
ATOM 2255 N N . LYS A 1 294 ? 15.668 12.371 -5.036 1.00 82.25 294 LYS A N 1
ATOM 2256 C CA . LYS A 1 294 ? 16.223 13.634 -4.530 1.00 82.25 294 LYS A CA 1
ATOM 2257 C C . LYS A 1 294 ? 17.642 13.492 -3.971 1.00 82.25 294 LYS A C 1
ATOM 2259 O O . LYS A 1 294 ? 17.991 12.513 -3.325 1.00 82.25 294 LYS A O 1
ATOM 2264 N N . ASP A 1 295 ? 18.430 14.555 -4.157 1.00 72.62 295 ASP A N 1
ATOM 2265 C CA . ASP A 1 295 ? 19.839 14.632 -3.751 1.00 72.62 295 ASP A CA 1
ATOM 2266 C C . ASP A 1 295 ? 20.052 14.370 -2.243 1.00 72.62 295 ASP A C 1
ATOM 2268 O O . ASP A 1 295 ? 19.432 14.996 -1.373 1.00 72.62 295 ASP A O 1
ATOM 2272 N N . LEU A 1 296 ? 21.023 13.499 -1.957 1.00 61.62 296 LEU A N 1
ATOM 2273 C CA . LEU A 1 296 ? 21.553 13.140 -0.637 1.00 61.62 296 LEU A CA 1
ATOM 2274 C C . LEU A 1 296 ? 21.925 14.356 0.217 1.00 61.62 296 LEU A C 1
ATOM 2276 O O . LEU A 1 296 ? 21.691 14.365 1.427 1.00 61.62 296 LEU A O 1
ATOM 2280 N N . LYS A 1 297 ? 22.435 15.429 -0.397 1.00 59.06 297 LYS A N 1
ATOM 2281 C CA . LYS A 1 297 ? 22.835 16.659 0.313 1.00 59.06 297 LYS A CA 1
ATOM 2282 C C . LYS A 1 297 ? 21.662 17.452 0.896 1.00 59.06 297 LYS A C 1
ATOM 2284 O O . LYS A 1 297 ? 21.889 18.369 1.681 1.00 59.06 297 LYS A O 1
ATOM 2289 N N . ARG A 1 298 ? 20.419 17.130 0.526 1.00 58.72 298 ARG A N 1
ATOM 2290 C CA . ARG A 1 298 ? 19.189 17.775 1.024 1.00 58.72 298 ARG A CA 1
ATOM 2291 C C . ARG A 1 298 ? 18.368 16.857 1.938 1.00 58.72 298 ARG A C 1
ATOM 2293 O O . ARG A 1 298 ? 17.150 16.990 2.003 1.00 58.72 298 ARG A O 1
ATOM 2300 N N . GLY A 1 299 ? 19.035 15.929 2.625 1.00 58.97 299 GLY A N 1
ATOM 2301 C CA . GLY A 1 299 ? 18.404 14.945 3.508 1.00 58.97 299 GLY A CA 1
ATOM 2302 C C . GLY A 1 299 ? 18.184 13.571 2.868 1.00 58.97 299 GLY A C 1
ATOM 2303 O O . GLY A 1 299 ? 17.780 12.661 3.581 1.00 58.97 299 GLY A O 1
ATOM 2304 N N . GLY A 1 300 ? 18.494 13.406 1.575 1.00 74.56 300 GLY A N 1
ATOM 2305 C CA . GLY A 1 300 ? 18.373 12.140 0.843 1.00 74.56 300 GLY A CA 1
ATOM 2306 C C . GLY A 1 300 ? 16.947 11.752 0.476 1.00 74.56 300 GLY A C 1
ATOM 2307 O O . GLY A 1 300 ? 15.981 12.135 1.142 1.00 74.56 300 GLY A O 1
ATOM 2308 N N . GLY A 1 301 ? 16.816 11.012 -0.625 1.00 86.19 301 GLY A N 1
ATOM 2309 C CA . GLY A 1 301 ? 15.541 10.471 -1.081 1.00 86.19 301 GLY A CA 1
ATOM 2310 C C . GLY A 1 301 ? 14.962 9.488 -0.073 1.00 86.19 301 GLY A C 1
ATOM 2311 O O . GLY A 1 301 ? 13.807 9.639 0.330 1.00 86.19 301 GLY A O 1
ATOM 2312 N N . ALA A 1 302 ? 15.801 8.583 0.447 1.00 91.75 302 ALA A N 1
ATOM 2313 C CA . ALA A 1 302 ? 15.381 7.555 1.392 1.00 91.75 302 ALA A CA 1
ATOM 2314 C C . ALA A 1 302 ? 14.783 8.120 2.679 1.00 91.75 302 ALA A C 1
ATOM 2316 O O . ALA A 1 302 ? 13.762 7.618 3.145 1.00 91.75 302 ALA A O 1
ATOM 2317 N N . THR A 1 303 ? 15.365 9.176 3.258 1.00 91.81 303 THR A N 1
ATOM 2318 C CA . THR A 1 303 ? 14.821 9.789 4.483 1.00 91.81 303 THR A CA 1
ATOM 2319 C C . THR A 1 303 ? 13.398 10.278 4.262 1.00 91.81 303 THR A C 1
ATOM 2321 O O . THR A 1 303 ? 12.527 10.005 5.087 1.00 91.81 303 THR A O 1
ATOM 2324 N N . ARG A 1 304 ? 13.138 10.956 3.140 1.00 91.62 304 ARG A N 1
ATOM 2325 C CA . ARG A 1 304 ? 11.807 11.487 2.828 1.00 91.62 304 ARG A CA 1
ATOM 2326 C C . ARG A 1 304 ? 10.836 10.381 2.441 1.00 91.62 304 ARG A C 1
ATOM 2328 O O . ARG A 1 304 ? 9.729 10.359 2.960 1.00 91.62 304 ARG A O 1
ATOM 2335 N N . ALA A 1 305 ? 11.259 9.441 1.600 1.00 94.56 305 ALA A N 1
ATOM 2336 C CA . ALA A 1 305 ? 10.456 8.278 1.236 1.00 94.56 305 ALA A CA 1
ATOM 2337 C C . ALA A 1 305 ? 10.070 7.449 2.472 1.00 94.56 305 ALA A C 1
ATOM 2339 O O . ALA A 1 305 ? 8.930 7.023 2.607 1.00 94.56 305 ALA A O 1
ATOM 2340 N N . SER A 1 306 ? 10.971 7.315 3.451 1.00 95.50 306 SER A N 1
ATOM 2341 C CA . SER A 1 306 ? 10.683 6.615 4.710 1.00 95.50 306 SER A CA 1
ATOM 2342 C C . SER A 1 306 ? 9.635 7.300 5.594 1.00 95.50 306 SER A C 1
ATOM 2344 O O . SER A 1 306 ? 9.220 6.701 6.583 1.00 95.50 306 SER A O 1
ATOM 2346 N N . LEU A 1 307 ? 9.239 8.534 5.263 1.00 95.06 307 LEU A N 1
ATOM 2347 C CA . LEU A 1 307 ? 8.206 9.334 5.925 1.00 95.06 307 LEU A CA 1
ATOM 2348 C C . LEU A 1 307 ? 6.989 9.587 5.019 1.00 95.06 307 LEU A C 1
ATOM 2350 O O . LEU A 1 307 ? 6.130 10.378 5.400 1.00 95.06 307 LEU A O 1
ATOM 2354 N N . ASN A 1 308 ? 6.933 8.957 3.839 1.00 95.19 308 ASN A N 1
ATOM 2355 C CA . ASN A 1 308 ? 5.863 9.098 2.854 1.00 95.19 308 ASN A CA 1
ATOM 2356 C C . ASN A 1 308 ? 5.043 7.811 2.765 1.00 95.19 308 ASN A C 1
ATOM 2358 O O . ASN A 1 308 ? 5.602 6.794 2.360 1.00 95.19 308 ASN A O 1
ATOM 2362 N N . ALA A 1 309 ? 3.746 7.840 3.072 1.00 96.12 309 ALA A N 1
ATOM 2363 C CA . ALA A 1 309 ? 2.901 6.637 3.039 1.00 96.12 309 ALA A CA 1
ATOM 2364 C C . ALA A 1 309 ? 2.925 5.946 1.666 1.00 96.12 309 ALA A C 1
ATOM 2366 O O . ALA A 1 309 ? 3.141 4.736 1.569 1.00 96.12 309 ALA A O 1
ATOM 2367 N N . ASP A 1 310 ? 2.846 6.734 0.594 1.00 95.62 310 ASP A N 1
ATOM 2368 C CA . ASP A 1 310 ? 2.798 6.197 -0.764 1.00 95.62 310 ASP A CA 1
ATOM 2369 C C . ASP A 1 310 ? 4.109 5.517 -1.196 1.00 95.62 310 ASP A C 1
ATOM 2371 O O . ASP A 1 310 ? 4.097 4.595 -2.008 1.00 95.62 310 ASP A O 1
ATOM 2375 N N . SER A 1 311 ? 5.248 5.884 -0.598 1.00 97.44 311 SER A N 1
ATOM 2376 C CA . SER A 1 311 ? 6.523 5.199 -0.850 1.00 97.44 311 SER A CA 1
ATOM 2377 C C . SER A 1 311 ? 6.516 3.752 -0.359 1.00 97.44 311 SER A C 1
ATOM 2379 O O . SER A 1 311 ? 7.081 2.885 -1.022 1.00 97.44 311 SER A O 1
ATOM 2381 N N . TYR A 1 312 ? 5.854 3.471 0.766 1.00 98.25 312 TYR A N 1
ATOM 2382 C CA . TYR A 1 312 ? 5.679 2.105 1.267 1.00 98.25 312 TYR A CA 1
ATOM 2383 C C . TYR A 1 312 ? 4.745 1.307 0.360 1.00 98.25 312 TYR A C 1
ATOM 2385 O O . TYR A 1 312 ? 5.067 0.181 -0.023 1.00 98.25 312 TYR A O 1
ATOM 2393 N N . ALA A 1 313 ? 3.611 1.914 0.003 1.00 97.25 313 ALA A N 1
ATOM 2394 C CA . ALA A 1 313 ? 2.584 1.293 -0.817 1.00 97.25 313 ALA A CA 1
ATOM 2395 C C . ALA A 1 313 ? 3.125 0.922 -2.210 1.00 97.25 313 ALA A C 1
ATOM 2397 O O . ALA A 1 313 ? 2.996 -0.226 -2.636 1.00 97.25 313 ALA A O 1
ATOM 2398 N N . TRP A 1 314 ? 3.825 1.847 -2.878 1.00 97.50 314 TRP A N 1
ATOM 2399 C CA . TRP A 1 314 ? 4.423 1.601 -4.194 1.00 97.50 314 TRP A CA 1
ATOM 2400 C C . TRP A 1 314 ? 5.633 0.677 -4.162 1.00 97.50 314 TRP A C 1
ATOM 2402 O O . TRP A 1 314 ? 5.782 -0.125 -5.083 1.00 97.50 314 TRP A O 1
ATOM 2412 N N . LEU A 1 315 ? 6.469 0.725 -3.119 1.00 98.00 315 LEU A N 1
ATOM 2413 C CA . LEU A 1 315 ? 7.542 -0.258 -2.949 1.00 98.00 315 LEU A CA 1
ATOM 2414 C C . LEU A 1 315 ? 6.960 -1.676 -2.882 1.00 98.00 315 LEU A C 1
ATOM 2416 O O . LEU A 1 315 ? 7.396 -2.555 -3.620 1.00 98.00 315 LEU A O 1
ATOM 2420 N N . ALA A 1 316 ? 5.971 -1.890 -2.013 1.00 97.62 316 ALA A N 1
ATOM 2421 C CA . ALA A 1 316 ? 5.346 -3.190 -1.811 1.00 97.62 316 ALA A CA 1
ATOM 2422 C C . ALA A 1 316 ? 4.628 -3.696 -3.075 1.00 97.62 316 ALA A C 1
ATOM 2424 O O . ALA A 1 316 ? 4.854 -4.833 -3.492 1.00 97.62 316 ALA A O 1
ATOM 2425 N N . ASN A 1 317 ? 3.831 -2.836 -3.716 1.00 97.25 317 ASN A N 1
ATOM 2426 C CA . ASN A 1 317 ? 3.122 -3.150 -4.958 1.00 97.25 317 ASN A CA 1
ATOM 2427 C C . ASN A 1 317 ? 4.088 -3.500 -6.096 1.00 97.25 317 ASN A C 1
ATOM 2429 O O . ASN A 1 317 ? 3.926 -4.513 -6.770 1.00 97.25 317 ASN A O 1
ATOM 2433 N N . SER A 1 318 ? 5.149 -2.707 -6.259 1.00 97.38 318 SER A N 1
ATOM 2434 C CA . SER A 1 318 ? 6.126 -2.927 -7.326 1.00 97.38 318 SER A CA 1
ATOM 2435 C C . SER A 1 318 ? 6.967 -4.177 -7.087 1.00 97.38 318 SER A C 1
ATOM 2437 O O . SER A 1 318 ? 7.307 -4.869 -8.038 1.00 97.38 318 SER A O 1
ATOM 2439 N N . LEU A 1 319 ? 7.301 -4.507 -5.834 1.00 96.06 319 LEU A N 1
ATOM 2440 C CA . LEU A 1 319 ? 7.969 -5.773 -5.512 1.00 96.06 319 LEU A CA 1
ATOM 2441 C C . LEU A 1 319 ? 7.090 -6.973 -5.878 1.00 96.06 319 LEU A C 1
ATOM 2443 O O . LEU A 1 319 ? 7.591 -7.916 -6.487 1.00 96.06 319 LEU A O 1
ATOM 2447 N N . TYR A 1 320 ? 5.796 -6.912 -5.552 1.00 95.38 320 TYR A N 1
ATOM 2448 C CA . TYR A 1 320 ? 4.825 -7.950 -5.894 1.00 95.38 320 TYR A CA 1
ATOM 2449 C C . TYR A 1 320 ? 4.707 -8.147 -7.411 1.00 95.38 320 TYR A C 1
ATOM 2451 O O . TYR A 1 320 ? 4.949 -9.246 -7.909 1.00 95.38 320 TYR A O 1
ATOM 2459 N N . PHE A 1 321 ? 4.401 -7.085 -8.163 1.00 95.06 321 PHE A N 1
ATOM 2460 C CA . PHE A 1 321 ? 4.197 -7.203 -9.609 1.00 95.06 321 PHE A CA 1
ATOM 2461 C C . PHE A 1 321 ? 5.485 -7.497 -10.367 1.00 95.06 321 PHE A C 1
ATOM 2463 O O . PHE A 1 321 ? 5.448 -8.249 -11.342 1.00 95.06 321 PHE A O 1
ATOM 2470 N N . TYR A 1 322 ? 6.632 -6.983 -9.909 1.00 94.25 322 TYR A N 1
ATOM 2471 C CA . TYR A 1 322 ? 7.897 -7.353 -10.527 1.00 94.25 322 TYR A CA 1
ATOM 2472 C C . TYR A 1 322 ? 8.139 -8.848 -10.328 1.00 94.25 322 TYR A C 1
ATOM 2474 O O . TYR A 1 322 ? 8.487 -9.527 -11.292 1.00 94.25 322 TYR A O 1
ATOM 2482 N N . ASP A 1 323 ? 7.945 -9.390 -9.116 1.00 92.62 323 ASP A N 1
ATOM 2483 C CA . ASP A 1 323 ? 8.072 -10.829 -8.840 1.00 92.62 323 ASP A CA 1
ATOM 2484 C C . ASP A 1 323 ? 7.169 -11.683 -9.735 1.00 92.62 323 ASP A C 1
ATOM 2486 O O . ASP A 1 323 ? 7.674 -12.571 -10.423 1.00 92.62 323 ASP A O 1
ATOM 2490 N N . ALA A 1 324 ? 5.885 -11.331 -9.794 1.00 91.25 324 ALA A N 1
ATOM 2491 C CA . ALA A 1 324 ? 4.865 -12.018 -10.577 1.00 91.25 324 ALA A CA 1
ATOM 2492 C C . ALA A 1 324 ? 5.148 -12.027 -12.087 1.00 91.25 324 ALA A C 1
ATOM 2494 O O . ALA A 1 324 ? 5.116 -13.079 -12.723 1.00 91.25 324 ALA A O 1
ATOM 2495 N N . THR A 1 325 ? 5.416 -10.855 -12.663 1.00 92.69 325 THR A N 1
ATOM 2496 C CA . THR A 1 325 ? 5.435 -10.666 -14.125 1.00 92.69 325 THR A CA 1
ATOM 2497 C C . THR A 1 325 ? 6.829 -10.795 -14.728 1.00 92.69 325 THR A C 1
ATOM 2499 O O . THR A 1 325 ? 6.979 -11.092 -15.911 1.00 92.69 325 THR A O 1
ATOM 2502 N N . GLY A 1 326 ? 7.865 -10.551 -13.925 1.00 92.31 326 GLY A N 1
ATOM 2503 C CA . GLY A 1 326 ? 9.234 -10.408 -14.404 1.00 92.31 326 GLY A CA 1
ATOM 2504 C C . GLY A 1 326 ? 9.544 -9.058 -15.054 1.00 92.31 326 GLY A C 1
ATOM 2505 O O . GLY A 1 326 ? 10.711 -8.849 -15.360 1.00 92.31 326 GLY A O 1
ATOM 2506 N N . TYR A 1 327 ? 8.574 -8.152 -15.213 1.00 94.62 327 TYR A N 1
ATOM 2507 C CA . TYR A 1 327 ? 8.774 -6.800 -15.749 1.00 94.62 327 TYR A CA 1
ATOM 2508 C C . TYR A 1 327 ? 8.942 -5.788 -14.622 1.00 94.62 327 TYR A C 1
ATOM 2510 O O . TYR A 1 327 ? 8.182 -5.808 -13.652 1.00 94.62 327 TYR A O 1
ATOM 2518 N N . PHE A 1 328 ? 9.930 -4.903 -14.730 1.00 95.94 328 PHE A N 1
ATOM 2519 C CA . PHE A 1 328 ? 10.135 -3.835 -13.762 1.00 95.94 328 PHE A CA 1
ATOM 2520 C C . PHE A 1 328 ? 8.992 -2.808 -13.845 1.00 95.94 328 PHE A C 1
ATOM 2522 O O . PHE A 1 328 ? 8.844 -2.174 -14.889 1.00 95.94 328 PHE A O 1
ATOM 2529 N N . PRO A 1 329 ? 8.224 -2.567 -12.762 1.00 95.44 329 PRO A N 1
ATOM 2530 C CA . PRO A 1 329 ? 7.155 -1.574 -12.766 1.00 95.44 329 PRO A CA 1
ATOM 2531 C C . PRO A 1 329 ? 7.728 -0.159 -12.795 1.00 95.44 329 PRO A C 1
ATOM 2533 O O . PRO A 1 329 ? 8.141 0.401 -11.773 1.00 95.44 329 PRO A O 1
ATOM 2536 N N . ARG A 1 330 ? 7.769 0.425 -13.987 1.00 92.94 330 ARG A N 1
ATOM 2537 C CA . ARG A 1 330 ? 8.294 1.759 -14.267 1.00 92.94 330 ARG A CA 1
ATOM 2538 C C . ARG A 1 330 ? 7.255 2.815 -13.884 1.00 92.94 330 ARG A C 1
ATOM 2540 O O . ARG A 1 330 ? 6.071 2.633 -14.177 1.00 92.94 330 ARG A O 1
ATOM 2547 N N . PRO A 1 331 ? 7.655 3.958 -13.309 1.00 89.56 331 PRO A N 1
ATOM 2548 C CA . PRO A 1 331 ? 6.773 5.120 -13.289 1.00 89.56 331 PRO A CA 1
ATOM 2549 C C . PRO A 1 331 ? 6.478 5.566 -14.732 1.00 89.56 331 PRO A C 1
ATOM 2551 O O . PRO A 1 331 ? 7.350 5.466 -15.598 1.00 89.56 331 PRO A O 1
ATOM 2554 N N . SER A 1 332 ? 5.272 6.070 -15.002 1.00 82.69 332 SER A N 1
ATOM 2555 C CA . SER A 1 332 ? 4.926 6.579 -16.333 1.00 82.69 332 SER A CA 1
ATOM 2556 C C . SER A 1 332 ? 5.831 7.746 -16.757 1.00 82.69 332 SER A C 1
ATOM 2558 O O . SER A 1 332 ? 6.146 8.657 -15.984 1.00 82.69 332 SER A O 1
ATOM 2560 N N . GLU A 1 333 ? 6.261 7.733 -18.021 1.00 67.25 333 GLU A N 1
ATOM 2561 C CA . GLU A 1 333 ? 7.029 8.825 -18.621 1.00 67.25 333 GLU A CA 1
ATOM 2562 C C . GLU A 1 333 ? 6.079 9.972 -18.990 1.00 67.25 333 GLU A C 1
ATOM 2564 O O . GLU A 1 333 ? 5.473 9.973 -20.054 1.00 67.25 333 GLU A O 1
ATOM 2569 N N . GLY A 1 334 ? 5.913 10.959 -18.107 1.00 48.38 334 GLY A N 1
ATOM 2570 C CA . GLY A 1 334 ? 5.081 12.128 -18.434 1.00 48.38 334 GLY A CA 1
ATOM 2571 C C . GLY A 1 334 ? 4.672 13.011 -17.264 1.00 48.38 334 GLY A C 1
ATOM 2572 O O . GLY A 1 334 ? 4.403 14.193 -17.449 1.00 48.38 334 GLY A O 1
ATOM 2573 N N . THR A 1 335 ? 4.712 12.505 -16.039 1.00 41.19 335 THR A N 1
ATOM 2574 C CA . THR A 1 335 ? 4.215 13.218 -14.854 1.00 41.19 335 THR A CA 1
ATOM 2575 C C . THR A 1 335 ? 5.368 13.775 -14.027 1.00 41.19 335 THR A C 1
ATOM 2577 O O . THR A 1 335 ? 5.547 13.490 -12.844 1.00 41.19 335 THR A O 1
ATOM 2580 N N . LYS A 1 336 ? 6.175 14.651 -14.643 1.00 35.25 336 LYS A N 1
ATOM 2581 C CA . LYS A 1 336 ? 7.007 15.589 -13.872 1.00 35.25 336 LYS A CA 1
ATOM 2582 C C . LYS A 1 336 ? 6.090 16.639 -13.237 1.00 35.25 336 LYS A C 1
ATOM 2584 O O . LYS A 1 336 ? 5.970 17.749 -13.739 1.00 35.25 336 LYS A O 1
ATOM 2589 N N . GLY A 1 337 ? 5.446 16.282 -12.128 1.00 36.12 337 GLY A N 1
ATOM 2590 C CA . GLY A 1 337 ? 4.778 17.231 -11.235 1.00 36.12 337 GLY A CA 1
ATOM 2591 C C . GLY A 1 337 ? 3.393 17.737 -11.651 1.00 36.12 337 GLY A C 1
ATOM 2592 O O . GLY A 1 337 ? 2.909 18.665 -11.010 1.00 36.12 337 GLY A O 1
ATOM 2593 N N . ALA A 1 338 ? 2.748 17.142 -12.654 1.00 34.44 338 ALA A N 1
ATOM 2594 C CA . ALA A 1 338 ? 1.293 17.194 -12.770 1.00 34.44 338 ALA A CA 1
ATOM 2595 C C . ALA A 1 338 ? 0.741 15.963 -12.047 1.00 34.44 338 ALA A C 1
ATOM 2597 O O . ALA A 1 338 ? 1.339 14.890 -12.179 1.00 34.44 338 ALA A O 1
ATOM 2598 N N . GLU A 1 339 ? -0.328 16.129 -11.258 1.00 41.09 339 GLU A N 1
ATOM 2599 C CA . GLU A 1 339 ? -1.177 15.017 -10.816 1.00 41.09 339 GLU A CA 1
ATOM 2600 C C . GLU A 1 339 ? -1.271 14.048 -11.984 1.00 41.09 339 GLU A C 1
ATOM 2602 O O . GLU A 1 339 ? -1.668 14.461 -13.072 1.00 41.09 339 GLU A O 1
ATOM 2607 N N . ALA A 1 340 ? -0.771 12.820 -11.816 1.00 38.16 340 ALA A N 1
ATOM 2608 C CA . ALA A 1 340 ? -0.970 11.819 -12.843 1.00 38.16 340 ALA A CA 1
ATOM 2609 C C . ALA A 1 340 ? -2.465 11.815 -13.113 1.00 38.16 340 ALA A C 1
ATOM 2611 O O . ALA A 1 340 ? -3.217 11.581 -12.170 1.00 38.16 340 ALA A O 1
ATOM 2612 N N . ASP A 1 341 ? -2.875 12.192 -14.329 1.00 36.91 341 ASP A N 1
ATOM 2613 C CA . ASP A 1 341 ? -4.267 12.112 -14.738 1.00 36.91 341 ASP A CA 1
ATOM 2614 C C . ASP A 1 341 ? -4.705 10.708 -14.360 1.00 36.91 341 ASP A C 1
ATOM 2616 O O . ASP A 1 341 ? -4.137 9.703 -14.798 1.00 36.91 341 ASP A O 1
ATOM 2620 N N . ASN A 1 342 ? -5.569 10.666 -13.356 1.00 44.06 342 ASN A N 1
ATOM 2621 C CA . ASN A 1 342 ? -5.820 9.461 -12.609 1.00 44.06 342 ASN A CA 1
ATOM 2622 C C . ASN A 1 342 ? -6.700 8.614 -13.495 1.00 44.06 342 ASN A C 1
ATOM 2624 O O . ASN A 1 342 ? -7.907 8.831 -13.565 1.00 44.06 342 ASN A O 1
ATOM 2628 N N . ILE A 1 343 ? -6.069 7.709 -14.237 1.00 39.91 343 ILE A N 1
ATOM 2629 C CA . ILE A 1 343 ? -6.783 6.741 -15.048 1.00 39.91 343 ILE A CA 1
ATOM 2630 C C . ILE A 1 343 ? -7.455 5.786 -14.066 1.00 39.91 343 ILE A C 1
ATOM 2632 O O . ILE A 1 343 ? -6.872 4.802 -13.615 1.00 39.91 343 ILE A O 1
ATOM 2636 N N . TYR A 1 344 ? -8.668 6.147 -13.669 1.00 43.12 344 TYR A N 1
ATOM 2637 C CA . TYR A 1 344 ? -9.598 5.247 -13.028 1.00 43.12 344 TYR A CA 1
ATOM 2638 C C . TYR A 1 344 ? -10.279 4.462 -14.133 1.00 43.12 344 TYR A C 1
ATOM 2640 O O . TYR A 1 344 ? -10.859 5.042 -15.054 1.00 43.12 344 TYR A O 1
ATOM 2648 N N . PHE A 1 345 ? -10.210 3.141 -14.040 1.00 40.31 345 PHE A N 1
ATOM 2649 C CA . PHE A 1 345 ? -11.136 2.317 -14.789 1.00 40.31 345 PHE A CA 1
ATOM 2650 C C . PHE A 1 345 ? -12.463 2.411 -14.066 1.00 40.31 345 PHE A C 1
ATOM 2652 O O . PHE A 1 345 ? -12.629 1.899 -12.966 1.00 40.31 345 PHE A O 1
ATOM 2659 N N . VAL A 1 346 ? -13.366 3.170 -14.661 1.00 43.50 346 VAL A N 1
ATOM 2660 C CA . VAL A 1 346 ? -14.756 3.176 -14.255 1.00 43.50 346 VAL A CA 1
ATOM 2661 C C . VAL A 1 346 ? -15.391 2.012 -14.999 1.00 43.50 346 VAL A C 1
ATOM 2663 O O . VAL A 1 346 ? -15.423 2.025 -16.230 1.00 43.50 346 VAL A O 1
ATOM 2666 N N . ASP A 1 347 ? -15.824 0.986 -14.269 1.00 46.84 347 ASP A N 1
ATOM 2667 C CA . ASP A 1 347 ? -16.609 -0.092 -14.860 1.00 46.84 347 ASP A CA 1
ATOM 2668 C C . ASP A 1 347 ? -17.966 0.487 -15.283 1.00 46.84 347 ASP A C 1
ATOM 2670 O O . ASP A 1 347 ? -18.775 0.898 -14.455 1.00 46.84 347 ASP A O 1
ATOM 2674 N N . LEU A 1 348 ? -18.187 0.587 -16.593 1.00 54.34 348 LEU A N 1
ATOM 2675 C CA . LEU A 1 348 ? -19.436 1.096 -17.167 1.00 54.34 348 LEU A CA 1
ATOM 2676 C C . LEU A 1 348 ? -20.463 -0.026 -17.389 1.00 54.34 348 LEU A C 1
ATOM 2678 O O . LEU A 1 348 ? -21.498 0.198 -18.031 1.00 54.34 348 LEU A O 1
ATOM 2682 N N . GLY A 1 349 ? -20.176 -1.224 -16.876 1.00 49.91 349 GLY A N 1
ATOM 2683 C CA . GLY A 1 349 ? -20.890 -2.454 -17.167 1.00 49.91 349 GLY A CA 1
ATOM 2684 C C . GLY A 1 349 ? -20.663 -2.932 -18.600 1.00 49.91 349 GLY A C 1
ATOM 2685 O O . GLY A 1 349 ? -19.992 -2.295 -19.416 1.00 49.91 349 GLY A O 1
ATOM 2686 N N . GLU A 1 350 ? -21.275 -4.064 -18.934 1.00 53.31 350 GLU A N 1
ATOM 2687 C CA . GLU A 1 350 ? -21.226 -4.605 -20.290 1.00 53.31 350 GLU A CA 1
ATOM 2688 C C . GLU A 1 350 ? -22.031 -3.733 -21.273 1.00 53.31 350 GLU A C 1
ATOM 2690 O O . GLU A 1 350 ? -23.094 -3.179 -20.951 1.00 53.31 350 GLU A O 1
ATOM 2695 N N . PHE A 1 351 ? -21.516 -3.615 -22.498 1.00 60.81 351 PHE A N 1
ATOM 2696 C CA . PHE A 1 351 ? -22.212 -2.999 -23.624 1.00 60.81 351 PHE A CA 1
ATOM 2697 C C . PHE A 1 351 ? -22.720 -4.096 -24.558 1.00 60.81 351 PHE A C 1
ATOM 2699 O O . PHE A 1 351 ? -21.950 -4.934 -25.029 1.00 60.81 351 PHE A O 1
ATOM 2706 N N . GLU A 1 352 ? -24.013 -4.076 -24.871 1.00 56.81 352 GLU A N 1
ATOM 2707 C CA . GLU A 1 352 ? -24.563 -4.937 -25.915 1.00 56.81 352 GLU A CA 1
ATOM 2708 C C . GLU A 1 352 ? -24.209 -4.355 -27.296 1.00 56.81 352 GLU A C 1
ATOM 2710 O O . GLU A 1 352 ? -24.887 -3.469 -27.817 1.00 56.81 352 GLU A O 1
ATOM 2715 N N . GLY A 1 353 ? -23.127 -4.852 -27.901 1.00 68.12 353 GLY A N 1
ATOM 2716 C CA . GLY A 1 353 ? -22.668 -4.427 -29.230 1.00 68.12 353 GLY A CA 1
ATOM 2717 C C . GLY A 1 353 ? -21.726 -3.215 -29.210 1.00 68.12 353 GLY A C 1
ATOM 2718 O O . GLY A 1 353 ? -21.027 -2.972 -28.231 1.00 68.12 353 GLY A O 1
ATOM 2719 N N . GLU A 1 354 ? -21.652 -2.472 -30.323 1.00 60.34 354 GLU A N 1
ATOM 2720 C CA . GLU A 1 354 ? -20.800 -1.275 -30.409 1.00 60.34 354 GLU A CA 1
ATOM 2721 C C . GLU A 1 354 ? -21.350 -0.153 -29.515 1.00 60.34 354 GLU A C 1
ATOM 2723 O O . GLU A 1 354 ? -22.399 0.439 -29.793 1.00 60.34 354 GLU A O 1
ATOM 2728 N N . ALA A 1 355 ? -20.617 0.147 -28.443 1.00 70.00 355 ALA A N 1
ATOM 2729 C CA . ALA A 1 355 ? -20.934 1.218 -27.513 1.00 70.00 355 ALA A CA 1
ATOM 2730 C C . ALA A 1 355 ? -20.884 2.583 -28.216 1.00 70.00 355 ALA A C 1
ATOM 2732 O O . ALA A 1 355 ? -19.865 2.970 -28.787 1.00 70.00 355 ALA A O 1
ATOM 2733 N N . LYS A 1 356 ? -21.985 3.338 -28.167 1.00 77.81 356 LYS A N 1
ATOM 2734 C CA . LYS A 1 356 ? -22.020 4.713 -28.687 1.00 77.81 356 LYS A CA 1
ATOM 2735 C C . LYS A 1 356 ? -21.408 5.664 -27.664 1.00 77.81 356 LYS A C 1
ATOM 2737 O O . LYS A 1 356 ? -21.749 5.574 -26.487 1.00 77.81 356 LYS A O 1
ATOM 2742 N N . ASP A 1 357 ? -20.635 6.649 -28.117 1.00 60.88 357 ASP A N 1
ATOM 2743 C CA . ASP A 1 357 ? -19.996 7.659 -27.251 1.00 60.88 357 ASP A CA 1
ATOM 2744 C C . ASP A 1 357 ? -20.969 8.299 -26.246 1.00 60.88 357 ASP A C 1
ATOM 2746 O O . ASP A 1 357 ? -20.654 8.439 -25.069 1.00 60.88 357 ASP A O 1
ATOM 2750 N N . ALA A 1 358 ? -22.197 8.607 -26.677 1.00 64.50 358 ALA A N 1
ATOM 2751 C CA . ALA A 1 358 ? -23.225 9.191 -25.811 1.00 64.50 358 ALA A CA 1
ATOM 2752 C C . ALA A 1 358 ? -23.703 8.245 -24.690 1.00 64.50 358 ALA A C 1
ATOM 2754 O O . ALA A 1 358 ? -24.147 8.701 -23.638 1.00 64.50 358 ALA A O 1
ATOM 2755 N N . GLU A 1 359 ? -23.653 6.930 -24.909 1.00 62.50 359 GLU A N 1
ATOM 2756 C CA . GLU A 1 359 ? -23.982 5.932 -23.892 1.00 62.50 359 GLU A CA 1
ATOM 2757 C C . GLU A 1 359 ? -22.832 5.763 -22.898 1.00 62.50 359 GLU A C 1
ATOM 2759 O O . GLU A 1 359 ? -23.079 5.755 -21.692 1.00 62.50 359 GLU A O 1
ATOM 2764 N N . ILE A 1 360 ? -21.592 5.715 -23.393 1.00 61.50 360 ILE A N 1
ATOM 2765 C CA . ILE A 1 360 ? -20.375 5.698 -22.572 1.00 61.50 360 ILE A CA 1
ATOM 2766 C C . ILE A 1 360 ? -20.349 6.928 -21.659 1.00 61.50 360 ILE A C 1
ATOM 2768 O O . ILE A 1 360 ? -20.242 6.787 -20.444 1.00 61.50 360 ILE A O 1
ATOM 2772 N N . GLU A 1 361 ? -20.530 8.130 -22.217 1.00 58.28 361 GLU A N 1
ATOM 2773 C CA . GLU A 1 361 ? -20.527 9.386 -21.459 1.00 58.28 361 GLU A CA 1
ATOM 2774 C C . GLU A 1 361 ? -21.666 9.434 -20.431 1.00 58.28 361 GLU A C 1
ATOM 2776 O O . GLU A 1 361 ? -21.464 9.863 -19.296 1.00 58.28 361 GLU A O 1
ATOM 2781 N N . LYS A 1 362 ? -22.857 8.930 -20.784 1.00 66.69 362 LYS A N 1
ATOM 2782 C CA . LYS A 1 362 ? -23.993 8.838 -19.858 1.00 66.69 362 LYS A CA 1
ATOM 2783 C C . LYS A 1 362 ? -23.702 7.901 -18.684 1.00 66.69 362 LYS A C 1
ATOM 2785 O O . LYS A 1 362 ? -24.006 8.270 -17.551 1.00 66.69 362 LYS A O 1
ATOM 2790 N N . ARG A 1 363 ? -23.163 6.703 -18.937 1.00 65.00 363 ARG A N 1
ATOM 2791 C CA . ARG A 1 363 ? -22.846 5.725 -17.881 1.00 65.00 363 ARG A CA 1
ATOM 2792 C C . ARG A 1 363 ? -21.690 6.209 -17.015 1.00 65.00 363 ARG A C 1
ATOM 2794 O O . ARG A 1 363 ? -21.803 6.178 -15.799 1.00 65.00 363 ARG A O 1
ATOM 2801 N N . PHE A 1 364 ? -20.650 6.765 -17.632 1.00 60.72 364 PHE A N 1
ATOM 2802 C CA . PHE A 1 364 ? -19.528 7.366 -16.918 1.00 60.72 364 PHE A CA 1
ATOM 2803 C C . PHE A 1 364 ? -19.996 8.504 -16.017 1.00 60.72 364 PHE A C 1
ATOM 2805 O O . PHE A 1 364 ? -19.660 8.544 -14.839 1.00 60.72 364 PHE A O 1
ATOM 2812 N N . LYS A 1 365 ? -20.837 9.404 -16.537 1.00 59.22 365 LYS A N 1
ATOM 2813 C CA . LYS A 1 365 ? -21.411 10.487 -15.743 1.00 59.22 365 LYS A CA 1
ATOM 2814 C C . LYS A 1 365 ? -22.299 9.964 -14.615 1.00 59.22 365 LYS A C 1
ATOM 2816 O O . LYS A 1 365 ? -22.232 10.509 -13.524 1.00 59.22 365 LYS A O 1
ATOM 2821 N N . ALA A 1 366 ? -23.105 8.932 -14.858 1.00 60.56 366 ALA A N 1
ATOM 2822 C CA . ALA A 1 366 ? -23.928 8.318 -13.820 1.00 60.56 366 ALA A CA 1
ATOM 2823 C C . ALA A 1 366 ? -23.074 7.707 -12.700 1.00 60.56 366 ALA A C 1
ATOM 2825 O O . ALA A 1 366 ? -23.410 7.887 -11.534 1.00 60.56 366 ALA A O 1
ATOM 2826 N N . GLU A 1 367 ? -21.962 7.061 -13.044 1.00 57.38 367 GLU A N 1
ATOM 2827 C CA . GLU A 1 367 ? -21.024 6.481 -12.081 1.00 57.38 367 GLU A CA 1
ATOM 2828 C C . GLU A 1 367 ? -20.253 7.569 -11.315 1.00 57.38 367 GLU A C 1
ATOM 2830 O O . GLU A 1 367 ? -20.147 7.542 -10.096 1.00 57.38 367 GLU A O 1
ATOM 2835 N N . VAL A 1 368 ? -19.818 8.632 -11.993 1.00 55.69 368 VAL A N 1
ATOM 2836 C CA . VAL A 1 368 ? -19.191 9.790 -11.334 1.00 55.69 368 VAL A CA 1
ATOM 2837 C C . VAL A 1 368 ? -20.173 10.539 -10.421 1.00 55.69 368 VAL A C 1
ATOM 2839 O O . VAL A 1 368 ? -19.818 10.946 -9.309 1.00 55.69 368 VAL A O 1
ATOM 2842 N N . ASP A 1 369 ? -21.416 10.725 -10.867 1.00 56.81 369 ASP A N 1
ATOM 2843 C CA . ASP A 1 369 ? -22.475 11.374 -10.090 1.00 56.81 369 ASP A CA 1
ATOM 2844 C C . ASP A 1 369 ? -22.927 10.473 -8.910 1.00 56.81 369 ASP A C 1
ATOM 2846 O O . ASP A 1 369 ? -23.342 10.997 -7.865 1.00 56.81 369 ASP A O 1
ATOM 2850 N N . SER A 1 370 ? -22.789 9.141 -9.021 1.00 55.62 370 SER A N 1
ATOM 2851 C CA . SER A 1 370 ? -23.050 8.186 -7.930 1.00 55.62 370 SER A CA 1
ATOM 2852 C C . SER A 1 370 ? -22.050 8.364 -6.784 1.00 55.62 370 SER A C 1
ATOM 2854 O O . SER A 1 370 ? -22.467 8.413 -5.627 1.00 55.62 370 SER A O 1
ATOM 2856 N N . PHE A 1 371 ? -20.770 8.624 -7.077 1.00 49.31 371 PHE A N 1
ATOM 2857 C CA . PHE A 1 371 ? -19.752 8.896 -6.050 1.00 49.31 371 PHE A CA 1
ATOM 2858 C C . PHE A 1 371 ? -20.025 10.161 -5.225 1.00 49.31 371 PHE A C 1
ATOM 2860 O O . PHE A 1 371 ? -19.544 10.290 -4.098 1.00 49.31 371 PHE A O 1
ATOM 2867 N N . SER A 1 372 ? -20.773 11.115 -5.780 1.00 43.22 372 SER A N 1
ATOM 2868 C CA . SER A 1 372 ? -21.104 12.386 -5.119 1.00 43.22 372 SER A CA 1
ATOM 2869 C C . SER A 1 372 ? -22.422 12.338 -4.343 1.00 43.22 372 SER A C 1
ATOM 2871 O O . SER A 1 372 ? -22.734 13.267 -3.586 1.00 43.22 372 SER A O 1
ATOM 2873 N N . SER A 1 373 ? -23.200 11.274 -4.528 1.00 38.56 373 SER A N 1
ATOM 2874 C CA . SER A 1 373 ? -24.529 11.116 -3.954 1.00 38.56 373 SER A CA 1
ATOM 2875 C C . SER A 1 373 ? -24.459 10.161 -2.758 1.00 38.56 373 SER A C 1
ATOM 2877 O O . SER A 1 373 ? -23.818 9.118 -2.851 1.00 38.56 373 SER A O 1
ATOM 2879 N N . PRO A 1 374 ? -25.089 10.475 -1.609 1.00 38.16 374 PRO A N 1
ATOM 2880 C CA . PRO A 1 374 ? -25.271 9.467 -0.567 1.00 38.16 374 PRO A CA 1
ATOM 2881 C C . PRO A 1 374 ? -26.003 8.257 -1.175 1.00 38.16 374 PRO A C 1
ATOM 2883 O O . PRO A 1 374 ? -26.861 8.473 -2.040 1.00 38.16 374 PRO A O 1
ATOM 2886 N N . PRO A 1 375 ? -25.685 7.015 -0.754 1.00 39.88 375 PRO A N 1
ATOM 2887 C CA . PRO A 1 375 ? -26.320 5.827 -1.309 1.00 39.88 375 PRO A CA 1
ATOM 2888 C C . PRO A 1 375 ? -27.842 6.005 -1.256 1.00 39.88 375 PRO A C 1
ATOM 2890 O O . PRO A 1 375 ? -28.361 6.475 -0.230 1.00 39.88 375 PRO A O 1
ATOM 2893 N N . PRO A 1 376 ? -28.563 5.730 -2.361 1.00 37.53 376 PRO A N 1
ATOM 2894 C CA . PRO A 1 376 ? -30.002 5.906 -2.385 1.00 37.53 376 PRO A CA 1
ATOM 2895 C C . PRO A 1 376 ? -30.609 5.116 -1.232 1.00 37.53 376 PRO A C 1
ATOM 2897 O O . PRO A 1 376 ? -30.276 3.955 -1.004 1.00 37.53 376 PRO A O 1
ATOM 2900 N N . THR A 1 377 ? -31.481 5.771 -0.469 1.00 36.00 377 THR A N 1
ATOM 2901 C CA . THR A 1 377 ? -32.234 5.099 0.586 1.00 36.00 377 THR A CA 1
ATOM 2902 C C . THR A 1 377 ? -33.048 3.997 -0.091 1.00 36.00 377 THR A C 1
ATOM 2904 O O . THR A 1 377 ? -33.778 4.328 -1.034 1.00 36.00 377 THR A O 1
ATOM 2907 N N . PRO A 1 378 ? -32.920 2.721 0.315 1.00 39.66 378 PRO A N 1
ATOM 2908 C CA . PRO A 1 378 ? -33.616 1.631 -0.348 1.00 39.66 378 PRO A CA 1
ATOM 2909 C C . PRO A 1 378 ? -35.117 1.907 -0.278 1.00 39.66 378 PRO A C 1
ATOM 2911 O O . PRO A 1 378 ? -35.744 1.896 0.780 1.00 39.66 378 PRO A O 1
ATOM 2914 N N . THR A 1 379 ? -35.682 2.267 -1.424 1.00 44.03 379 THR A N 1
ATOM 2915 C CA . THR A 1 379 ? -37.123 2.260 -1.648 1.00 44.03 379 THR A CA 1
ATOM 2916 C C . THR A 1 379 ? -37.377 1.011 -2.473 1.00 44.03 379 THR A C 1
ATOM 2918 O O . THR A 1 379 ? -37.461 1.039 -3.697 1.00 44.03 379 THR A O 1
ATOM 2921 N N . ASP A 1 380 ? -37.371 -0.108 -1.748 1.00 53.19 380 ASP A N 1
ATOM 2922 C CA . ASP A 1 380 ? -37.435 -1.480 -2.242 1.00 53.19 380 ASP A CA 1
ATOM 2923 C C . ASP A 1 380 ? -38.796 -1.798 -2.864 1.00 53.19 380 ASP A C 1
ATOM 2925 O O . ASP A 1 380 ? -39.700 -2.331 -2.218 1.00 53.19 380 ASP A O 1
ATOM 2929 N N . SER A 1 381 ? -38.951 -1.490 -4.148 1.00 53.72 381 SER A N 1
ATOM 2930 C CA . SER A 1 381 ? -39.882 -2.244 -4.982 1.00 53.72 381 SER A CA 1
ATOM 2931 C C . SER A 1 381 ? -39.419 -2.246 -6.434 1.00 53.72 381 SER A C 1
ATOM 2933 O O . SER A 1 381 ? -39.563 -1.240 -7.130 1.00 53.72 381 SER A O 1
ATOM 2935 N N . CYS A 1 382 ? -38.903 -3.377 -6.904 1.00 63.84 382 CYS A N 1
ATOM 2936 C CA . CYS A 1 382 ? -38.690 -3.641 -8.325 1.00 63.84 382 CYS A CA 1
ATOM 2937 C C . CYS A 1 382 ? -39.798 -4.567 -8.843 1.00 63.84 382 CYS A C 1
ATOM 2939 O O . CYS A 1 382 ? -40.357 -5.370 -8.094 1.00 63.84 382 CYS A O 1
ATOM 2941 N N . LYS A 1 383 ? -40.160 -4.452 -10.123 1.00 60.69 383 LYS A N 1
ATOM 2942 C CA . LYS A 1 383 ? -41.070 -5.403 -10.789 1.00 60.69 383 LYS A CA 1
ATOM 2943 C C . LYS A 1 383 ? -40.326 -6.300 -11.774 1.00 60.69 383 LYS A C 1
ATOM 2945 O O . LYS A 1 383 ? -40.867 -7.318 -12.197 1.00 60.69 383 LYS A O 1
ATOM 2950 N N . SER A 1 384 ? -39.118 -5.903 -12.149 1.00 60.97 384 SER A N 1
ATOM 2951 C CA . SER A 1 384 ? -38.261 -6.546 -13.133 1.00 60.97 384 SER A CA 1
ATOM 2952 C C . SER A 1 384 ? -36.807 -6.126 -12.924 1.00 60.97 384 SER A C 1
ATOM 2954 O O . SER A 1 384 ? -36.543 -5.094 -12.307 1.00 60.97 384 SER A O 1
ATOM 2956 N N . ASP A 1 385 ? -35.870 -6.894 -13.479 1.00 57.28 385 ASP A N 1
ATOM 2957 C CA . ASP A 1 385 ? -34.431 -6.599 -13.407 1.00 57.28 385 ASP A CA 1
ATOM 2958 C C . ASP A 1 385 ? -34.094 -5.223 -14.007 1.00 57.28 385 ASP A C 1
ATOM 2960 O O . ASP A 1 385 ? -33.214 -4.526 -13.513 1.00 57.28 385 ASP A O 1
ATOM 2964 N N . SER A 1 386 ? -34.860 -4.773 -15.010 1.00 63.09 386 SER A N 1
ATOM 2965 C CA . SER A 1 386 ? -34.713 -3.442 -15.615 1.00 63.09 386 SER A CA 1
ATOM 2966 C C . SER A 1 386 ? -35.116 -2.277 -14.706 1.00 63.09 386 SER A C 1
ATOM 2968 O O . SER A 1 386 ? -34.778 -1.134 -15.009 1.00 63.09 386 SER A O 1
ATOM 2970 N N . ASP A 1 387 ? -35.840 -2.541 -13.613 1.00 55.25 387 ASP A N 1
ATOM 2971 C CA . ASP A 1 387 ? -36.206 -1.515 -12.626 1.00 55.25 387 ASP A CA 1
ATOM 2972 C C . ASP A 1 387 ? -35.076 -1.256 -11.614 1.00 55.25 387 ASP A C 1
ATOM 2974 O O . ASP A 1 387 ? -35.132 -0.283 -10.861 1.00 55.25 387 ASP A O 1
ATOM 2978 N N . CYS A 1 388 ? -34.048 -2.110 -11.587 1.00 57.38 388 CYS A N 1
ATOM 2979 C CA . CYS A 1 388 ? -32.894 -1.957 -10.716 1.00 57.38 388 CYS A CA 1
ATOM 2980 C C . CYS A 1 388 ? -31.840 -1.066 -11.390 1.00 57.38 388 CYS A C 1
ATOM 2982 O O . CYS A 1 388 ? -31.197 -1.455 -12.361 1.00 57.38 388 CYS A O 1
ATOM 2984 N N . SER A 1 389 ? -31.672 0.159 -10.885 1.00 52.62 389 SER A N 1
ATOM 2985 C CA . SER A 1 389 ? -30.616 1.080 -11.324 1.00 52.62 389 SER A CA 1
ATOM 2986 C C . SER A 1 389 ? -29.311 0.881 -10.544 1.00 52.62 389 SER A C 1
ATOM 2988 O O . SER A 1 389 ? -29.329 0.442 -9.397 1.00 52.62 389 SER A O 1
ATOM 2990 N N . SER A 1 390 ? -28.197 1.254 -11.182 1.00 49.00 390 SER A N 1
ATOM 2991 C CA . SER A 1 390 ? -26.840 0.739 -10.959 1.00 49.00 390 SER A CA 1
ATOM 2992 C C . SER A 1 390 ? -25.929 1.308 -9.835 1.00 49.00 390 SER A C 1
ATOM 2994 O O . SER A 1 390 ? -24.750 0.973 -9.869 1.00 49.00 390 SER A O 1
ATOM 2996 N N . PRO A 1 391 ? -26.330 2.140 -8.844 1.00 45.25 391 PRO A N 1
ATOM 2997 C CA . PRO A 1 391 ? -25.325 2.725 -7.943 1.00 45.25 391 PRO A CA 1
ATOM 2998 C C . PRO A 1 391 ? -25.013 1.912 -6.668 1.00 45.25 391 PRO A C 1
ATOM 3000 O O . PRO A 1 391 ? -24.218 2.372 -5.858 1.00 45.25 391 PRO A O 1
ATOM 3003 N N . LEU A 1 392 ? -25.636 0.746 -6.434 1.00 41.47 392 LEU A N 1
ATOM 3004 C CA . LEU A 1 392 ? -25.538 0.025 -5.142 1.00 41.47 392 LEU A CA 1
ATOM 3005 C C . LEU A 1 392 ? -24.641 -1.230 -5.129 1.00 41.47 392 LEU A C 1
ATOM 3007 O O . LEU A 1 392 ? -24.471 -1.821 -4.070 1.00 41.47 392 LEU A O 1
ATOM 3011 N N . CYS A 1 393 ? -24.057 -1.645 -6.258 1.00 44.44 393 CYS A N 1
ATOM 3012 C CA . CYS A 1 393 ? -23.192 -2.836 -6.329 1.00 44.44 393 CYS A CA 1
ATOM 3013 C C . CYS A 1 393 ? -21.834 -2.493 -6.975 1.00 44.44 393 CYS A C 1
ATOM 3015 O O . CYS A 1 393 ? -21.379 -3.186 -7.882 1.00 44.44 393 CYS A O 1
ATOM 3017 N N . ALA A 1 394 ? -21.199 -1.393 -6.552 1.00 36.81 394 ALA A N 1
ATOM 3018 C CA . ALA A 1 394 ? -19.890 -0.985 -7.063 1.00 36.81 394 ALA A CA 1
ATOM 3019 C C . ALA A 1 394 ? -18.799 -1.984 -6.625 1.00 36.81 394 ALA A C 1
ATOM 3021 O O . ALA A 1 394 ? -18.232 -1.889 -5.534 1.00 36.81 394 ALA A O 1
ATOM 3022 N N . GLY A 1 395 ? -18.527 -2.972 -7.478 1.00 36.53 395 GLY A N 1
ATOM 3023 C CA . GLY A 1 395 ? -17.446 -3.936 -7.308 1.00 36.53 395 GLY A CA 1
ATOM 3024 C C . GLY A 1 395 ? -17.625 -5.184 -8.172 1.00 36.53 395 GLY A C 1
ATOM 3025 O O . GLY A 1 395 ? -18.349 -6.089 -7.783 1.00 36.53 395 GLY A O 1
ATOM 3026 N N . GLY A 1 396 ? -16.922 -5.233 -9.307 1.00 33.56 396 GLY A N 1
ATOM 3027 C CA . GLY A 1 396 ? -16.537 -6.456 -10.025 1.00 33.56 396 GLY A CA 1
ATOM 3028 C C . GLY A 1 396 ? -17.656 -7.444 -10.374 1.00 33.56 396 GLY A C 1
ATOM 3029 O O . GLY A 1 396 ? -17.861 -8.423 -9.661 1.00 33.56 396 GLY A O 1
ATOM 3030 N N . GLY A 1 397 ? -18.322 -7.248 -11.516 1.00 36.09 397 GLY A N 1
ATOM 3031 C CA . GLY A 1 397 ? -19.029 -8.328 -12.226 1.00 36.09 397 GLY A CA 1
ATOM 3032 C C . GLY A 1 397 ? -20.316 -8.886 -11.594 1.00 36.09 397 GLY A C 1
ATOM 3033 O O . GLY A 1 397 ? -20.806 -9.925 -12.041 1.00 36.09 397 GLY A O 1
ATOM 3034 N N . ALA A 1 398 ? -20.889 -8.238 -10.577 1.00 41.81 398 ALA A N 1
ATOM 3035 C CA . ALA A 1 398 ? -22.202 -8.605 -10.039 1.00 41.81 398 ALA A CA 1
ATOM 3036 C C . ALA A 1 398 ? -23.340 -8.103 -10.953 1.00 41.81 398 ALA A C 1
ATOM 3038 O O . ALA A 1 398 ? -23.321 -6.959 -11.405 1.00 41.81 398 ALA A O 1
ATOM 3039 N N . VAL A 1 399 ? -24.353 -8.941 -11.205 1.00 47.88 399 VAL A N 1
ATOM 3040 C CA . VAL A 1 399 ? -25.513 -8.600 -12.050 1.00 47.88 399 VAL A CA 1
ATOM 3041 C C . VAL A 1 399 ? -26.714 -8.254 -11.168 1.00 47.88 399 VAL A C 1
ATOM 3043 O O . VAL A 1 399 ? -26.972 -8.913 -10.159 1.00 47.88 399 VAL A O 1
ATOM 3046 N N . TYR A 1 400 ? -27.463 -7.216 -11.553 1.00 67.44 400 TYR A N 1
ATOM 3047 C CA . TYR A 1 400 ? -28.717 -6.839 -10.899 1.00 67.44 400 TYR A CA 1
ATOM 3048 C C . TYR A 1 400 ? -29.803 -7.876 -11.170 1.00 67.44 400 TYR A C 1
ATOM 3050 O O . TYR A 1 400 ? -30.057 -8.242 -12.318 1.00 67.44 400 TYR A O 1
ATOM 3058 N N . SER A 1 401 ? -30.495 -8.322 -10.125 1.00 62.84 401 SER A N 1
ATOM 3059 C CA . SER A 1 401 ? -31.725 -9.095 -10.293 1.00 62.84 401 SER A CA 1
ATOM 3060 C C . SER A 1 401 ? -32.783 -8.663 -9.288 1.00 62.84 401 SER A C 1
ATOM 3062 O O . SER A 1 401 ? -32.508 -8.440 -8.107 1.00 62.84 401 SER A O 1
ATOM 3064 N N . CYS A 1 402 ? -34.010 -8.537 -9.775 1.00 61.66 402 CYS A N 1
ATOM 3065 C CA . CYS A 1 402 ? -35.191 -8.307 -8.975 1.00 61.66 402 CYS A CA 1
ATOM 3066 C C . CYS A 1 402 ? -35.654 -9.641 -8.386 1.00 61.66 402 CYS A C 1
ATOM 3068 O O . CYS A 1 402 ? -36.312 -10.447 -9.048 1.00 61.66 402 CYS A O 1
ATOM 3070 N N . VAL A 1 403 ? -35.305 -9.880 -7.126 1.00 64.69 403 VAL A N 1
ATOM 3071 C CA . VAL A 1 403 ? -35.665 -11.095 -6.393 1.00 64.69 403 VAL A CA 1
ATOM 3072 C C . VAL A 1 403 ? -36.742 -10.738 -5.377 1.00 64.69 403 VAL A C 1
ATOM 3074 O O . VAL A 1 403 ? -36.548 -9.889 -4.509 1.00 64.69 403 VAL A O 1
ATOM 3077 N N . GLU A 1 404 ? -37.913 -11.358 -5.529 1.00 71.69 404 GLU A N 1
ATOM 3078 C CA . GLU A 1 404 ? -39.078 -11.176 -4.645 1.00 71.69 404 GLU A CA 1
ATOM 3079 C C . GLU A 1 404 ? -39.523 -9.711 -4.472 1.00 71.69 404 GLU A C 1
ATOM 3081 O O . GLU A 1 404 ? -40.036 -9.310 -3.430 1.00 71.69 404 GLU A O 1
ATOM 3086 N N . GLY A 1 405 ? -39.357 -8.902 -5.522 1.00 63.19 405 GLY A N 1
ATOM 3087 C CA . GLY A 1 405 ? -39.722 -7.485 -5.504 1.00 63.19 405 GLY A CA 1
ATOM 3088 C C . GLY A 1 405 ? -38.667 -6.573 -4.875 1.00 63.19 405 GLY A C 1
ATOM 3089 O O . GLY A 1 405 ? -38.921 -5.380 -4.731 1.00 63.19 405 GLY A O 1
ATOM 3090 N N . SER A 1 406 ? -37.486 -7.101 -4.548 1.00 59.38 406 SER A N 1
ATOM 3091 C CA . SER A 1 406 ? -36.331 -6.347 -4.048 1.00 59.38 406 SER A CA 1
ATOM 3092 C C . SER A 1 406 ? -35.148 -6.438 -5.018 1.00 59.38 406 SER A C 1
ATOM 3094 O O . SER A 1 406 ? -34.900 -7.497 -5.595 1.00 59.38 406 SER A O 1
ATOM 3096 N N . CYS A 1 407 ? -34.420 -5.338 -5.223 1.00 58.88 407 CYS A N 1
ATOM 3097 C CA . CYS A 1 407 ? -33.179 -5.376 -5.999 1.00 58.88 407 CYS A CA 1
ATOM 3098 C C . CYS A 1 407 ? -32.074 -5.990 -5.138 1.00 58.88 407 CYS A C 1
ATOM 3100 O O . CYS A 1 407 ? -31.783 -5.478 -4.059 1.00 58.88 407 CYS A O 1
ATOM 3102 N N . GLN A 1 408 ? -31.456 -7.070 -5.613 1.00 64.00 408 GLN A N 1
ATOM 3103 C CA . GLN A 1 408 ? -30.371 -7.759 -4.912 1.00 64.00 408 GLN A CA 1
ATOM 3104 C C . GLN A 1 408 ? -29.130 -7.843 -5.810 1.00 64.00 408 GLN A C 1
ATOM 3106 O O . GLN A 1 408 ? -29.253 -8.024 -7.024 1.00 64.00 408 GLN A O 1
ATOM 3111 N N . CYS A 1 409 ? -27.937 -7.720 -5.217 1.00 53.16 409 CYS A N 1
ATOM 3112 C CA . CYS A 1 409 ? -26.676 -8.000 -5.908 1.00 53.16 409 CYS A CA 1
ATOM 3113 C C . CYS A 1 409 ? -26.462 -9.527 -5.932 1.00 53.16 409 CYS A C 1
ATOM 3115 O O . CYS A 1 409 ? -26.415 -10.153 -4.871 1.00 53.16 409 CYS A O 1
ATOM 3117 N N . GLY A 1 410 ? -26.327 -10.136 -7.113 1.00 48.94 410 GLY A N 1
ATOM 3118 C CA . GLY A 1 410 ? -26.097 -11.577 -7.257 1.00 48.94 410 GLY A CA 1
ATOM 3119 C C . GLY A 1 410 ? -25.098 -11.915 -8.364 1.00 48.94 410 GLY A C 1
ATOM 3120 O O . GLY A 1 410 ? -24.818 -11.102 -9.244 1.00 48.94 410 GLY A O 1
ATOM 3121 N N . SER A 1 411 ? -24.542 -13.128 -8.330 1.00 40.75 411 SER A N 1
ATOM 3122 C CA . SER A 1 411 ? -23.755 -13.653 -9.454 1.00 40.75 411 SER A CA 1
ATOM 3123 C C . SER A 1 411 ? -24.665 -13.879 -10.673 1.00 40.75 411 SER A C 1
ATOM 3125 O O . SER A 1 411 ? -25.818 -14.280 -10.484 1.00 40.75 411 SER A O 1
ATOM 3127 N N . PRO A 1 412 ? -24.182 -13.664 -11.914 1.00 40.56 412 PRO A N 1
ATOM 3128 C CA . PRO A 1 412 ? -24.986 -13.863 -13.114 1.00 40.56 412 PRO A CA 1
ATOM 3129 C C . PRO A 1 412 ? -25.636 -15.248 -13.126 1.00 40.56 412 PRO A C 1
ATOM 3131 O O . PRO A 1 412 ? -24.970 -16.270 -12.938 1.00 40.56 412 PRO A O 1
ATOM 3134 N N . LYS A 1 413 ? -26.948 -15.296 -13.381 1.00 38.25 413 LYS A N 1
ATOM 3135 C CA . LYS A 1 413 ? -27.625 -16.559 -13.675 1.00 38.25 413 LYS A CA 1
ATOM 3136 C C . LYS A 1 413 ? -27.010 -17.119 -14.965 1.00 38.25 413 LYS A C 1
ATOM 3138 O O . LYS A 1 413 ? -27.015 -16.404 -15.969 1.00 38.25 413 LYS A O 1
ATOM 3143 N N . PRO A 1 414 ? -26.485 -18.358 -14.978 1.00 30.34 414 PRO A N 1
ATOM 3144 C CA . PRO A 1 414 ? -25.880 -18.908 -16.182 1.00 30.34 414 PRO A CA 1
ATOM 3145 C C . PRO A 1 414 ? -26.913 -18.927 -17.319 1.00 30.34 414 PRO A C 1
ATOM 3147 O O . PRO A 1 414 ? -28.089 -19.233 -17.071 1.00 30.34 414 PRO A O 1
ATOM 3150 N N . PRO A 1 415 ? -26.509 -18.590 -18.557 1.00 33.78 415 PRO A N 1
ATOM 3151 C CA . PRO A 1 415 ? -27.413 -18.619 -19.696 1.00 33.78 415 PRO A CA 1
ATOM 3152 C C . PRO A 1 415 ? -27.992 -20.032 -19.871 1.00 33.78 415 PRO A C 1
ATOM 3154 O O . PRO A 1 415 ? -27.333 -21.019 -19.524 1.00 33.78 415 PRO A O 1
ATOM 3157 N N . PRO A 1 416 ? -29.220 -20.164 -20.405 1.00 32.69 416 PRO A N 1
ATOM 3158 C CA . PRO A 1 416 ? -29.780 -21.473 -20.708 1.00 32.69 416 PRO A CA 1
ATOM 3159 C C . PRO A 1 416 ? -28.818 -22.214 -21.640 1.00 32.69 416 PRO A C 1
ATOM 3161 O O . PRO A 1 416 ? -28.460 -21.701 -22.698 1.00 32.69 416 PRO A O 1
ATOM 3164 N N . LEU A 1 417 ? -28.384 -23.404 -21.211 1.00 29.89 417 LEU A N 1
ATOM 3165 C CA . LEU A 1 417 ? -27.432 -24.264 -21.912 1.00 29.89 417 LEU A CA 1
ATOM 3166 C C . LEU A 1 417 ? -27.872 -24.499 -23.365 1.00 29.89 417 LEU A C 1
ATOM 3168 O O . LEU A 1 417 ? -28.649 -25.404 -23.666 1.00 29.89 417 LEU A O 1
ATOM 3172 N N . SER A 1 418 ? -27.324 -23.718 -24.291 1.00 38.28 418 SER A N 1
ATOM 3173 C CA . SER A 1 418 ? -27.150 -24.156 -25.667 1.00 38.28 418 SER A CA 1
ATOM 3174 C C . SER A 1 418 ? -25.949 -25.097 -25.684 1.00 38.28 418 SER A C 1
ATOM 3176 O O . SER A 1 418 ? -24.815 -24.667 -25.493 1.00 38.28 418 SER A O 1
ATOM 3178 N N . SER A 1 419 ? -26.242 -26.387 -25.846 1.00 36.75 419 SER A N 1
ATOM 3179 C CA . SER A 1 419 ? -25.320 -27.528 -25.897 1.00 36.75 419 SER A CA 1
ATOM 3180 C C . SER A 1 419 ? -23.893 -27.192 -26.369 1.00 36.75 419 SER A C 1
ATOM 3182 O O . SER A 1 419 ? -23.712 -26.893 -27.553 1.00 36.75 419 SER A O 1
ATOM 3184 N N . PRO A 1 420 ? -22.864 -27.325 -25.512 1.00 35.06 420 PRO A N 1
ATOM 3185 C CA . PRO A 1 420 ? -21.484 -27.360 -25.955 1.00 35.06 420 PRO A CA 1
ATOM 3186 C C . PRO A 1 420 ? -20.977 -28.801 -26.078 1.00 35.06 420 PRO A C 1
ATOM 3188 O O . PRO A 1 420 ? -21.245 -29.673 -25.253 1.00 35.06 420 PRO A O 1
ATOM 3191 N N . SER A 1 421 ? -20.190 -29.021 -27.128 1.00 31.66 421 SER A N 1
ATOM 3192 C CA . SER A 1 421 ? -19.251 -30.138 -27.229 1.00 31.66 421 SER A CA 1
ATOM 3193 C C . SER A 1 421 ? -18.236 -30.046 -26.071 1.00 31.66 421 SER A C 1
ATOM 3195 O O . SER A 1 421 ? -17.764 -28.940 -25.799 1.00 31.66 421 SER A O 1
ATOM 3197 N N . PRO A 1 422 ? -17.887 -31.142 -25.372 1.00 35.62 422 PRO A N 1
ATOM 3198 C CA . PRO A 1 422 ? -17.134 -31.051 -24.126 1.00 35.62 422 PRO A CA 1
ATOM 3199 C C . PRO A 1 422 ? -15.621 -30.942 -24.356 1.00 35.62 422 PRO A C 1
ATOM 3201 O O . PRO A 1 422 ? -15.014 -31.791 -25.011 1.00 35.62 422 PRO A O 1
ATOM 3204 N N . SER A 1 423 ? -15.007 -29.946 -23.717 1.00 33.12 423 SER A N 1
ATOM 3205 C CA . SER 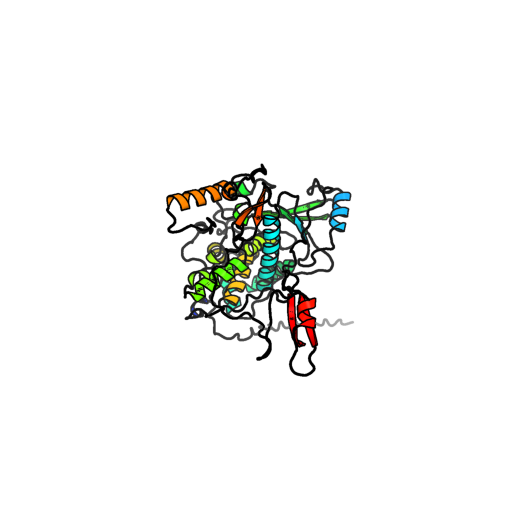A 1 423 ? -13.627 -30.039 -23.224 1.00 33.12 423 SER A CA 1
ATOM 3206 C C . SER A 1 423 ? -13.653 -30.663 -21.817 1.00 33.12 423 SER A C 1
ATOM 3208 O O . SER A 1 423 ? -14.589 -30.395 -21.061 1.00 33.12 423 SER A O 1
ATOM 3210 N N . PRO A 1 424 ? -12.685 -31.522 -21.452 1.00 29.95 424 PRO A N 1
ATOM 3211 C CA . PRO A 1 424 ? -12.803 -32.389 -20.281 1.00 29.95 424 PRO A CA 1
ATOM 3212 C C . PRO A 1 424 ? -12.523 -31.653 -18.957 1.00 29.95 424 PRO A C 1
ATOM 3214 O O . PRO A 1 424 ? -11.577 -30.865 -18.893 1.00 29.95 424 PRO A O 1
ATOM 3217 N N . PRO A 1 425 ? -13.280 -31.945 -17.880 1.00 33.97 425 PRO A N 1
ATOM 3218 C CA . PRO A 1 425 ? -12.982 -31.456 -16.543 1.00 33.97 425 PRO A CA 1
ATOM 3219 C C . PRO A 1 425 ? -11.855 -32.253 -15.869 1.00 33.97 425 PRO A C 1
ATOM 3221 O O . PRO A 1 425 ? -11.628 -33.439 -16.120 1.00 33.97 425 PRO A O 1
ATOM 3224 N N . ILE A 1 426 ? -11.168 -31.551 -14.973 1.00 36.00 426 ILE A N 1
ATOM 3225 C CA . ILE A 1 426 ? -10.124 -32.033 -14.072 1.00 36.00 426 ILE A CA 1
ATOM 3226 C C . ILE A 1 426 ? -10.718 -33.096 -13.126 1.00 36.00 426 ILE A C 1
ATOM 3228 O O . ILE A 1 426 ? -11.767 -32.875 -12.528 1.00 36.00 426 ILE A O 1
ATOM 3232 N N . ASN A 1 427 ? -10.002 -34.222 -12.988 1.00 38.28 427 ASN A N 1
ATOM 3233 C CA . ASN A 1 427 ? -10.337 -35.485 -12.296 1.00 38.28 427 ASN A CA 1
ATOM 3234 C C . ASN A 1 427 ? -11.032 -36.560 -13.152 1.00 38.28 427 ASN A C 1
ATOM 3236 O O . ASN A 1 427 ? -12.116 -37.040 -12.828 1.00 38.28 427 ASN A O 1
ATOM 3240 N N . THR A 1 428 ? -10.364 -37.026 -14.210 1.00 35.78 428 THR A N 1
ATOM 3241 C CA . THR A 1 428 ? -10.739 -38.271 -14.900 1.00 35.78 428 THR A CA 1
ATOM 3242 C C . THR A 1 428 ? -10.467 -39.509 -14.024 1.00 35.78 428 THR A C 1
ATOM 3244 O O . THR A 1 428 ? -9.309 -39.737 -13.658 1.00 35.78 428 THR A O 1
ATOM 3247 N N . PRO A 1 429 ? -11.483 -40.345 -13.720 1.00 38.03 429 PRO A N 1
ATOM 3248 C CA . PRO A 1 429 ? -11.278 -41.666 -13.133 1.00 38.03 429 PRO A CA 1
ATOM 3249 C C . PRO A 1 429 ? -10.539 -42.601 -14.111 1.00 38.03 429 PRO A C 1
ATOM 3251 O O . PRO A 1 429 ? -10.484 -42.315 -15.312 1.00 38.03 429 PRO A O 1
ATOM 3254 N N . PRO A 1 430 ? -9.962 -43.722 -13.629 1.00 37.22 430 PRO A N 1
ATOM 3255 C CA . PRO A 1 430 ? -9.191 -44.628 -14.468 1.00 37.22 430 PRO A CA 1
ATOM 3256 C C . PRO A 1 430 ? -9.981 -45.086 -15.709 1.00 37.22 430 PRO A C 1
ATOM 3258 O O . PRO A 1 430 ? -11.208 -45.257 -15.629 1.00 37.22 430 PRO A O 1
ATOM 3261 N N . PRO A 1 431 ? -9.295 -45.325 -16.843 1.00 33.00 431 PRO A N 1
ATOM 3262 C CA . PRO A 1 431 ? -9.929 -45.755 -18.084 1.00 33.00 431 PRO A CA 1
ATOM 3263 C C . PRO A 1 431 ? -10.812 -46.991 -17.867 1.00 33.00 431 PRO A C 1
ATOM 3265 O O . PRO A 1 431 ? -10.338 -48.015 -17.381 1.00 33.00 431 PRO A O 1
ATOM 3268 N N . GLY A 1 432 ? -12.096 -46.888 -18.228 1.00 43.72 432 GLY A N 1
ATOM 3269 C CA . GLY A 1 432 ? -13.087 -47.967 -18.094 1.00 43.72 432 GLY A CA 1
ATOM 3270 C C . GLY A 1 432 ? -14.232 -47.687 -17.114 1.00 43.72 432 GLY A C 1
ATOM 3271 O O . GLY A 1 432 ? -15.194 -48.453 -17.082 1.00 43.72 432 GLY A O 1
ATOM 3272 N N . THR A 1 433 ? -14.181 -46.588 -16.356 1.00 46.72 433 THR A N 1
ATOM 3273 C CA . THR A 1 433 ? -15.246 -46.218 -15.408 1.00 46.72 433 THR A CA 1
ATOM 3274 C C . THR A 1 433 ? -16.378 -45.493 -16.145 1.00 46.72 433 THR A C 1
ATOM 3276 O O . THR A 1 433 ? -16.160 -44.418 -16.700 1.00 46.72 433 THR A O 1
ATOM 3279 N N . LYS A 1 434 ? -17.584 -46.077 -16.187 1.00 48.31 434 LYS A N 1
ATOM 3280 C CA . LYS A 1 434 ? -18.795 -45.406 -16.692 1.00 48.31 434 LYS A CA 1
ATOM 3281 C C . LYS A 1 434 ? -19.514 -44.743 -15.518 1.00 48.31 434 LYS A C 1
ATOM 3283 O O . LYS A 1 434 ? -20.028 -45.454 -14.661 1.00 48.31 434 LYS A O 1
ATOM 3288 N N . CYS A 1 435 ? -19.546 -43.415 -15.487 1.00 43.66 435 CYS A N 1
ATOM 3289 C CA . CYS A 1 435 ? -20.384 -42.658 -14.559 1.00 43.66 435 CYS A CA 1
ATOM 3290 C C . CYS A 1 435 ? -21.714 -42.329 -15.248 1.00 43.66 435 CYS A C 1
ATOM 3292 O O . CYS A 1 435 ? -21.718 -41.977 -16.428 1.00 43.66 435 CYS A O 1
ATOM 3294 N N . PHE A 1 436 ? -22.824 -42.454 -14.522 1.00 58.31 436 PHE A N 1
ATOM 3295 C CA . PHE A 1 436 ? -24.159 -42.089 -14.998 1.00 58.31 436 PHE A CA 1
ATOM 3296 C C . PHE A 1 436 ? -24.762 -41.041 -14.057 1.00 58.31 436 PHE A C 1
ATOM 3298 O O . PHE A 1 436 ? -24.655 -41.182 -12.836 1.00 58.31 436 PHE A O 1
ATOM 3305 N N . GLU A 1 437 ? -25.352 -40.002 -14.644 1.00 57.34 437 GLU A N 1
ATOM 3306 C CA . GLU A 1 437 ? -25.979 -38.866 -13.957 1.00 57.34 437 GLU A CA 1
ATOM 3307 C C . GLU A 1 437 ? -27.472 -39.131 -13.703 1.00 57.34 437 GLU A C 1
ATOM 3309 O O . GLU A 1 437 ? -28.106 -39.896 -14.433 1.00 57.34 437 GLU A O 1
ATOM 3314 N N . ASP A 1 438 ? -28.021 -38.500 -12.661 1.00 64.00 438 ASP A N 1
ATOM 3315 C CA . ASP A 1 438 ? -29.457 -38.457 -12.334 1.00 64.00 438 ASP A CA 1
ATOM 3316 C C . ASP A 1 438 ? -30.142 -39.813 -12.093 1.00 64.00 438 ASP A C 1
ATOM 3318 O O . ASP A 1 438 ? -31.288 -40.048 -12.487 1.00 64.00 438 ASP A O 1
ATOM 3322 N N . VAL A 1 439 ? -29.459 -40.720 -11.391 1.00 62.34 439 VAL A N 1
ATOM 3323 C CA . VAL A 1 439 ? -30.006 -42.037 -11.028 1.00 62.34 439 VAL A CA 1
ATOM 3324 C C . VAL A 1 439 ? -30.460 -42.061 -9.570 1.00 62.34 439 VAL A C 1
ATOM 3326 O O . VAL A 1 439 ? -29.736 -41.629 -8.672 1.00 62.34 439 VAL A O 1
ATOM 3329 N N . SER A 1 440 ? -31.651 -42.607 -9.304 1.00 68.38 440 SER A N 1
ATOM 3330 C CA . SER A 1 440 ? -32.110 -42.813 -7.926 1.00 68.38 440 SER A CA 1
ATOM 3331 C C . SER A 1 440 ? -31.267 -43.885 -7.224 1.00 68.38 440 SER A C 1
ATOM 3333 O O . SER A 1 440 ? -30.780 -44.828 -7.849 1.00 68.38 440 SER A O 1
ATOM 3335 N N . GLU A 1 441 ? -31.114 -43.781 -5.903 1.00 65.12 441 GLU A N 1
ATOM 3336 C CA . GLU A 1 441 ? -30.301 -44.717 -5.106 1.00 65.12 441 GLU A CA 1
ATOM 3337 C C . GLU A 1 441 ? -30.784 -46.179 -5.225 1.00 65.12 441 GLU A C 1
ATOM 3339 O O . GLU A 1 441 ? -29.983 -47.118 -5.283 1.00 65.12 441 GLU A O 1
ATOM 3344 N N . SER A 1 442 ? -32.101 -46.379 -5.355 1.00 69.12 442 SER A N 1
ATOM 3345 C CA . SER A 1 442 ? -32.697 -47.698 -5.589 1.00 69.12 442 SER A CA 1
ATOM 3346 C C . SER A 1 442 ? -32.386 -48.246 -6.981 1.00 69.12 442 SER A C 1
ATOM 3348 O O . SER A 1 442 ? -32.186 -49.450 -7.139 1.00 69.12 442 SER A O 1
ATOM 3350 N N . ASP A 1 443 ? -32.326 -47.381 -7.995 1.00 67.31 443 ASP A N 1
ATOM 3351 C CA . ASP A 1 443 ? -31.957 -47.788 -9.350 1.00 67.31 443 ASP A CA 1
ATOM 3352 C C . ASP A 1 443 ? -30.465 -48.108 -9.429 1.00 67.31 443 ASP A C 1
ATOM 3354 O O . ASP A 1 443 ? -30.095 -49.105 -10.046 1.00 67.31 443 ASP A O 1
ATOM 3358 N N . CYS A 1 444 ? -29.632 -47.340 -8.725 1.00 66.88 444 CYS A N 1
ATOM 3359 C CA . CYS A 1 444 ? -28.190 -47.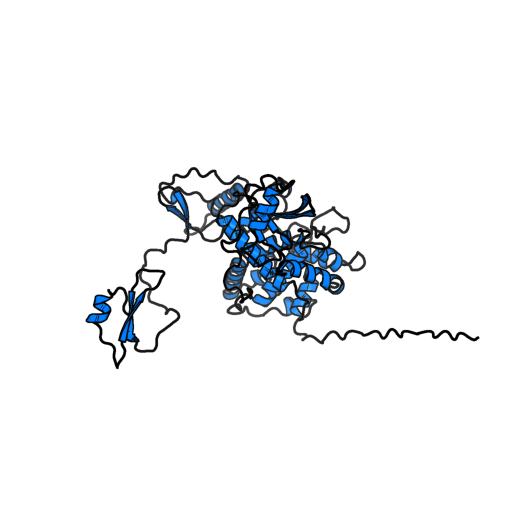542 -8.644 1.00 66.88 444 CYS A CA 1
ATOM 3360 C C . CYS A 1 444 ? -27.804 -48.939 -8.135 1.00 66.88 444 CYS A C 1
ATOM 3362 O O . CYS A 1 444 ? -26.905 -49.584 -8.663 1.00 66.88 444 CYS A O 1
ATOM 3364 N N . THR A 1 445 ? -28.510 -49.431 -7.121 1.00 63.53 445 THR A N 1
ATOM 3365 C CA . THR A 1 445 ? -28.166 -50.683 -6.431 1.00 63.53 445 THR A CA 1
ATOM 3366 C C . THR A 1 445 ? -28.840 -51.927 -7.010 1.00 63.53 445 THR A C 1
ATOM 3368 O O . THR A 1 445 ? -28.365 -53.033 -6.765 1.00 63.53 445 THR A O 1
ATOM 3371 N N . SER A 1 446 ? -29.926 -51.779 -7.777 1.00 63.50 446 SER A N 1
ATOM 3372 C CA . SER A 1 446 ? -30.711 -52.916 -8.290 1.00 63.50 446 SER A CA 1
ATOM 3373 C C . SER A 1 446 ? -30.536 -53.202 -9.782 1.00 63.50 446 SER A C 1
ATOM 3375 O O . SER A 1 446 ? -30.812 -54.321 -10.211 1.00 63.50 446 SER A O 1
ATOM 3377 N N . LYS A 1 447 ? -30.102 -52.217 -10.580 1.00 63.38 447 LYS A N 1
ATOM 3378 C CA . LYS A 1 447 ? -30.044 -52.334 -12.049 1.00 63.38 447 LYS A CA 1
ATOM 3379 C C . LYS A 1 447 ? -28.631 -52.361 -12.628 1.00 63.38 447 LYS A C 1
ATOM 3381 O O . LYS A 1 447 ? -28.493 -52.567 -13.833 1.00 63.38 447 LYS A O 1
ATOM 3386 N N . TYR A 1 448 ? -27.599 -52.155 -11.811 1.00 64.44 448 TYR A N 1
ATOM 3387 C CA . TYR A 1 448 ? -26.229 -51.998 -12.294 1.00 64.44 448 TYR A CA 1
ATOM 3388 C C . TYR A 1 448 ? -25.294 -53.037 -11.675 1.00 64.44 448 TYR A C 1
ATOM 3390 O O . TYR A 1 448 ? -25.235 -53.195 -10.459 1.00 64.44 448 TYR A O 1
ATOM 3398 N N . GLU A 1 449 ? -24.545 -53.730 -12.531 1.00 57.47 449 GLU A N 1
ATOM 3399 C CA . GLU A 1 449 ? -23.514 -54.692 -12.141 1.00 57.47 449 GLU A CA 1
ATOM 3400 C C . GLU A 1 449 ? -22.128 -54.099 -12.426 1.00 57.47 449 GLU A C 1
ATOM 3402 O O . GLU A 1 449 ? -21.851 -53.640 -13.538 1.00 57.47 449 GLU A O 1
ATOM 3407 N N . CYS A 1 450 ? -21.253 -54.100 -11.418 1.00 56.88 450 CYS A N 1
ATOM 3408 C CA . CYS A 1 450 ? -19.847 -53.747 -11.596 1.00 56.88 450 CYS A CA 1
ATOM 3409 C C . CYS A 1 450 ? -19.058 -54.965 -12.098 1.00 56.88 450 CYS A C 1
ATOM 3411 O O . CYS A 1 450 ? -19.276 -56.071 -11.600 1.00 56.88 450 CYS A O 1
ATOM 3413 N N . PRO A 1 451 ? -18.098 -54.785 -13.017 1.00 51.88 451 PRO A N 1
ATOM 3414 C CA . PRO A 1 451 ? -17.117 -55.822 -13.311 1.00 51.88 451 PRO A CA 1
ATOM 3415 C C . PRO A 1 451 ? -16.242 -56.097 -12.075 1.00 51.88 451 PRO A C 1
ATOM 3417 O O . PRO A 1 451 ? -15.802 -55.148 -11.426 1.00 51.88 451 PRO A O 1
ATOM 3420 N N . ASP A 1 452 ? -15.984 -57.378 -11.796 1.00 54.28 452 ASP A N 1
ATOM 3421 C CA . ASP A 1 452 ? -14.996 -57.912 -10.841 1.00 54.28 452 ASP A CA 1
ATOM 3422 C C . ASP A 1 452 ? -15.057 -57.381 -9.394 1.00 54.28 452 ASP A C 1
ATOM 3424 O O . ASP A 1 452 ? -14.442 -56.371 -9.075 1.00 54.28 452 ASP A O 1
ATOM 3428 N N . GLU A 1 453 ? -15.740 -58.111 -8.495 1.00 52.97 453 GLU A N 1
ATOM 3429 C CA . GLU A 1 453 ? -15.748 -57.989 -7.009 1.00 52.97 453 GLU A CA 1
ATOM 3430 C C . GLU A 1 453 ? -16.002 -56.595 -6.382 1.00 52.97 453 GLU A C 1
ATOM 3432 O O . GLU A 1 453 ? -16.072 -56.462 -5.156 1.00 52.97 453 GLU A O 1
ATOM 3437 N N . LYS A 1 454 ? -16.211 -55.561 -7.195 1.00 58.78 454 LYS A N 1
ATOM 3438 C CA . LYS A 1 454 ? -16.470 -54.183 -6.776 1.00 58.78 454 LYS A CA 1
ATOM 3439 C C . LYS A 1 454 ? -17.913 -53.959 -6.349 1.00 58.78 454 LYS A C 1
ATOM 3441 O O . LYS A 1 454 ? -18.838 -54.605 -6.843 1.00 58.78 454 LYS A O 1
ATOM 3446 N N . LYS A 1 455 ? -18.118 -53.003 -5.438 1.00 59.34 455 LYS A N 1
ATOM 3447 C CA . LYS A 1 455 ? -19.455 -52.637 -4.938 1.00 59.34 455 LYS A CA 1
ATOM 3448 C C . LYS A 1 455 ? -19.945 -51.353 -5.598 1.00 59.34 455 LYS A C 1
ATOM 3450 O O . LYS A 1 455 ? -19.200 -50.381 -5.691 1.00 59.34 455 LYS A O 1
ATOM 3455 N N . VAL A 1 456 ? -21.214 -51.331 -6.006 1.00 59.84 456 VAL A N 1
ATOM 3456 C CA . VAL A 1 456 ? -21.878 -50.102 -6.462 1.00 59.84 456 VAL A CA 1
ATOM 3457 C C . VAL A 1 456 ? -22.213 -49.229 -5.251 1.00 59.84 456 VAL A C 1
ATOM 3459 O O . VAL A 1 456 ? -22.759 -49.729 -4.265 1.00 59.84 456 VAL A O 1
ATOM 3462 N N . GLY A 1 457 ? -21.920 -47.930 -5.322 1.00 60.31 457 GLY A N 1
ATOM 3463 C CA . GLY A 1 457 ? -22.355 -46.948 -4.329 1.00 60.31 457 GLY A CA 1
ATOM 3464 C C . GLY A 1 457 ? -22.701 -45.593 -4.949 1.00 60.31 457 GLY A C 1
ATOM 3465 O O . GLY A 1 457 ? -22.215 -45.248 -6.027 1.00 60.31 457 GLY A O 1
ATOM 3466 N N . CYS A 1 458 ? -23.547 -44.830 -4.253 1.00 60.56 458 CYS A N 1
ATOM 3467 C CA . CYS A 1 458 ? -23.952 -43.486 -4.659 1.00 60.56 458 CYS A CA 1
ATOM 3468 C C . CYS A 1 458 ? -23.074 -42.410 -4.014 1.00 60.56 458 CYS A C 1
ATOM 3470 O O . CYS A 1 458 ? -22.829 -42.451 -2.807 1.00 60.56 458 CYS A O 1
ATOM 3472 N N . VAL A 1 459 ? -22.669 -41.402 -4.789 1.00 61.66 459 VAL A N 1
ATOM 3473 C CA . VAL A 1 459 ? -22.023 -40.187 -4.269 1.00 61.66 459 VAL A CA 1
ATOM 3474 C C . VAL A 1 459 ? -22.943 -38.995 -4.515 1.00 61.66 459 VAL A C 1
ATOM 3476 O O . VAL A 1 459 ? -23.340 -38.743 -5.653 1.00 61.66 459 VAL A O 1
ATOM 3479 N N . LYS A 1 460 ? -23.277 -38.258 -3.449 1.00 61.53 460 LYS A N 1
ATOM 3480 C CA . LYS A 1 460 ? -23.978 -36.969 -3.536 1.00 61.53 460 LYS A CA 1
ATOM 3481 C C . LYS A 1 460 ? -22.962 -35.836 -3.486 1.00 61.53 460 LYS A C 1
ATOM 3483 O O . LYS A 1 460 ? -22.135 -35.800 -2.575 1.00 61.53 460 LYS A O 1
ATOM 3488 N N . ASN A 1 461 ? -23.030 -34.920 -4.446 1.00 51.91 461 ASN A N 1
ATOM 3489 C CA . ASN A 1 461 ? -22.206 -33.716 -4.443 1.00 51.91 461 ASN A CA 1
ATOM 3490 C C . ASN A 1 461 ? -22.942 -32.601 -3.678 1.00 51.91 461 ASN A C 1
ATOM 3492 O O . ASN A 1 461 ? -24.091 -32.307 -3.975 1.00 51.91 461 ASN A O 1
ATOM 3496 N N . GLY A 1 462 ? -22.311 -31.989 -2.674 1.00 45.09 462 GLY A N 1
ATOM 3497 C CA . GLY A 1 462 ? -22.971 -31.081 -1.719 1.00 45.09 462 GLY A CA 1
ATOM 3498 C C . GLY A 1 462 ? -23.461 -29.738 -2.280 1.00 45.09 462 GLY A C 1
ATOM 3499 O O . GLY A 1 462 ? -23.969 -28.927 -1.515 1.00 45.09 462 GLY A O 1
ATOM 3500 N N . LEU A 1 463 ? -23.303 -29.493 -3.584 1.00 40.88 463 LEU A N 1
ATOM 3501 C CA . LEU A 1 463 ? -23.654 -28.231 -4.249 1.00 40.88 463 LEU A CA 1
ATOM 3502 C C . LEU A 1 463 ? -24.727 -28.386 -5.348 1.00 40.88 463 LEU A C 1
ATOM 3504 O O . LEU A 1 463 ? -25.179 -27.383 -5.890 1.00 40.88 463 LEU A O 1
ATOM 3508 N N . ALA A 1 464 ? -25.175 -29.612 -5.651 1.00 48.34 464 ALA A N 1
ATOM 3509 C CA . ALA A 1 464 ? -26.303 -29.893 -6.547 1.00 48.34 464 ALA A CA 1
ATOM 3510 C C . ALA A 1 464 ? -26.949 -31.242 -6.176 1.00 48.34 464 ALA A C 1
ATOM 3512 O O . ALA A 1 464 ? -26.234 -32.172 -5.816 1.00 48.34 464 ALA A O 1
ATOM 3513 N N . GLU A 1 465 ? -28.273 -31.403 -6.305 1.00 48.84 465 GLU A N 1
ATOM 3514 C CA . GLU A 1 465 ? -28.994 -32.676 -6.051 1.00 48.84 465 GLU A CA 1
ATOM 3515 C C . GLU A 1 465 ? -28.669 -33.804 -7.064 1.00 48.84 465 GLU A C 1
ATOM 3517 O O . GLU A 1 465 ? -29.475 -34.698 -7.308 1.00 48.84 465 GLU A O 1
ATOM 3522 N N . ILE A 1 466 ? -27.477 -33.807 -7.658 1.00 50.00 466 ILE A N 1
ATOM 3523 C CA . ILE A 1 466 ? -27.048 -34.814 -8.627 1.00 50.00 466 ILE A CA 1
ATOM 3524 C C . ILE A 1 466 ? -26.422 -35.985 -7.865 1.00 50.00 466 ILE A C 1
ATOM 3526 O O . ILE A 1 466 ? -25.439 -35.833 -7.129 1.00 50.00 466 ILE A O 1
ATOM 3530 N N . THR A 1 467 ? -27.013 -37.167 -8.040 1.00 57.88 467 THR A N 1
ATOM 3531 C CA . THR A 1 467 ? -26.528 -38.425 -7.461 1.00 57.88 467 THR A CA 1
ATOM 3532 C C . THR A 1 467 ? -25.823 -39.243 -8.538 1.00 57.88 467 THR A C 1
ATOM 3534 O O . THR A 1 467 ? -26.402 -39.522 -9.586 1.00 57.88 467 THR A O 1
ATOM 3537 N N . TRP A 1 468 ? -24.582 -39.648 -8.264 1.00 61.88 468 TRP A N 1
ATOM 3538 C CA . TRP A 1 468 ? -23.745 -40.416 -9.190 1.00 61.88 468 TRP A CA 1
ATOM 3539 C C . TRP A 1 468 ? -23.644 -41.869 -8.746 1.00 61.88 468 TRP A C 1
ATOM 3541 O O . TRP A 1 468 ? -23.420 -42.128 -7.563 1.00 61.88 468 TRP A O 1
ATOM 3551 N N . CYS A 1 469 ? -23.740 -42.807 -9.687 1.00 59.78 469 CYS A N 1
ATOM 3552 C CA . CYS A 1 469 ? -23.428 -44.216 -9.449 1.00 59.78 469 CYS A CA 1
ATOM 3553 C C . CYS A 1 469 ? -21.967 -44.518 -9.768 1.00 59.78 469 CYS A C 1
ATOM 3555 O O . CYS A 1 469 ? -21.541 -44.340 -10.911 1.00 59.78 469 CYS A O 1
ATOM 3557 N N . THR A 1 470 ? -21.229 -45.040 -8.788 1.00 68.50 470 THR A N 1
ATOM 3558 C CA . THR A 1 470 ? -19.812 -45.387 -8.947 1.00 68.50 470 THR A CA 1
ATOM 3559 C C . THR A 1 470 ? -19.544 -46.813 -8.469 1.00 68.50 470 THR A C 1
ATOM 3561 O O . THR A 1 470 ? -20.068 -47.250 -7.445 1.00 68.50 470 THR A O 1
ATOM 3564 N N . CYS A 1 471 ? -18.702 -47.538 -9.207 1.00 66.38 471 CYS A N 1
ATOM 3565 C CA . CYS A 1 471 ? -18.136 -48.816 -8.780 1.00 66.38 471 CYS A CA 1
ATOM 3566 C C . CYS A 1 471 ? -16.869 -48.567 -7.954 1.00 66.38 471 CYS A C 1
ATOM 3568 O O . CYS A 1 471 ? -15.887 -48.052 -8.495 1.00 66.38 471 CYS A O 1
ATOM 3570 N N . PHE A 1 472 ? -16.891 -48.938 -6.675 1.00 64.69 472 PHE A N 1
ATOM 3571 C CA . PHE A 1 472 ? -15.742 -48.858 -5.768 1.00 64.69 472 PHE A CA 1
ATOM 3572 C C . PHE A 1 472 ? -14.887 -50.117 -5.864 1.00 64.69 472 PHE A C 1
ATOM 3574 O O . PHE A 1 472 ? -15.446 -51.209 -5.606 1.00 64.69 472 PHE A O 1
#

Radius of gyration: 27.55 Å; chains: 1; bounding box: 93×82×77 Å

InterPro domains:
  IPR024079 Metallopeptidase, catalytic domain superfamily [G3DSA:3.40.390.10] (99-321)

pLDDT: mean 72.39, std 20.81, range [29.89, 98.25]

Organism: Colletotrichum gloeosporioides (NCBI:txid474922)